Protein AF-A0AAV5RM76-F1 (afdb_monomer)

Secondary structure (DSSP, 8-state):
-HHHHHHHHHHHHHHHT-GGGGT-HHHHHHHHHHHHHHHHH-TT-HHHHHHHHHHHHHTT-HHHHHHHHHHHHTSTTTTT-HHHHHHHHHHHHHHS-SPSSPPHHHHHHHHHHHHHHTT-TTTHHHHHHHHHH-S-HHHHHHHHHHH---TTHHHHHHHHHHHHHH--HHHHHHHHHHHHHTT-THHHHHHHHHHT--S--HHHHHHHHHHHHHHHHHHHHHHHHHHHHHHHHHHH-S--S--SSPPPHHHHHHHHHHHHHS-GGGHHHHHHHHHHHHTTTTT-HHHHHHHHHHHHHTT-TTHHHHHHHHTTSHHHHHTHHHHHHHS-HHHHHHHHHHHHHHHHS--STT-HHHHHHHHHHHHHHH-HHHHHHHHTT--HHHHHHHHHHT---

pLDDT: mean 77.52, std 18.96, range [34.28, 96.19]

Structure (mmCIF, N/CA/C/O backbone):
data_AF-A0AAV5RM76-F1
#
_entry.id   AF-A0AAV5RM76-F1
#
loop_
_atom_site.group_PDB
_atom_site.id
_atom_site.type_symbol
_atom_site.label_atom_id
_atom_site.label_alt_id
_atom_site.label_comp_id
_atom_site.label_asym_id
_atom_site.label_entity_id
_atom_site.label_seq_id
_atom_site.pdbx_PDB_ins_code
_atom_site.Cartn_x
_atom_site.Cartn_y
_atom_site.Cartn_z
_atom_site.occupancy
_atom_site.B_iso_or_equiv
_atom_site.auth_seq_id
_atom_site.auth_comp_id
_atom_site.auth_asym_id
_atom_site.auth_atom_id
_atom_site.pdbx_PDB_model_num
ATOM 1 N N . MET A 1 1 ? -16.725 -2.716 24.334 1.00 68.56 1 MET A N 1
ATOM 2 C CA . MET A 1 1 ? -15.889 -3.146 23.187 1.00 68.56 1 MET A CA 1
ATOM 3 C C . MET A 1 1 ? -16.442 -4.362 22.443 1.00 68.56 1 MET A C 1
ATOM 5 O O . MET A 1 1 ? -17.215 -4.126 21.530 1.00 68.56 1 MET A O 1
ATOM 9 N N . GLU A 1 2 ? -16.149 -5.633 22.775 1.00 71.50 2 GLU A N 1
ATOM 10 C CA . GLU A 1 2 ? -16.631 -6.769 21.941 1.00 71.50 2 GLU A CA 1
ATOM 11 C C . GLU A 1 2 ? -18.170 -6.871 21.876 1.00 71.50 2 GLU A C 1
ATOM 13 O O . GLU A 1 2 ? -18.736 -7.019 20.792 1.00 71.50 2 GLU A O 1
ATOM 18 N N . THR A 1 3 ? -18.858 -6.775 23.017 1.00 77.69 3 THR A N 1
ATOM 19 C CA . THR A 1 3 ? -20.331 -6.841 23.083 1.00 77.69 3 THR A CA 1
ATOM 20 C C . THR A 1 3 ? -20.990 -5.679 22.341 1.00 77.69 3 THR A C 1
ATOM 22 O O . THR A 1 3 ? -21.918 -5.878 21.565 1.00 77.69 3 THR A O 1
ATOM 25 N N . GLU A 1 4 ? -20.457 -4.477 22.535 1.00 77.94 4 GLU A N 1
ATOM 26 C CA . GLU A 1 4 ? -20.904 -3.241 21.889 1.00 77.94 4 GLU A CA 1
ATOM 27 C C . GLU A 1 4 ? -20.715 -3.292 20.366 1.00 77.94 4 GLU A C 1
ATOM 29 O O . GLU A 1 4 ? -21.645 -3.002 19.618 1.00 77.94 4 GLU A O 1
ATOM 34 N N . TYR A 1 5 ? -19.558 -3.772 19.894 1.00 78.06 5 TYR A N 1
ATOM 35 C CA . TYR A 1 5 ? -19.314 -4.029 18.474 1.00 78.06 5 TYR A CA 1
ATOM 36 C C . TYR A 1 5 ? -20.378 -4.972 17.896 1.00 78.06 5 TYR A C 1
ATOM 38 O O . TYR A 1 5 ? -20.997 -4.663 16.880 1.00 78.06 5 TYR A O 1
ATOM 46 N N . LYS A 1 6 ? -20.650 -6.105 18.559 1.00 80.81 6 LYS A N 1
ATOM 47 C CA . LYS A 1 6 ? -21.661 -7.068 18.089 1.00 80.81 6 LYS A CA 1
ATOM 48 C C . LYS A 1 6 ? -23.061 -6.452 18.018 1.00 80.81 6 LYS A C 1
ATOM 50 O O . LYS A 1 6 ? -23.778 -6.717 17.057 1.00 80.81 6 LYS A O 1
ATOM 55 N N . GLN A 1 7 ? -23.439 -5.629 18.996 1.00 82.12 7 GLN A N 1
ATOM 56 C CA . GLN A 1 7 ? -24.738 -4.947 19.024 1.00 82.12 7 GLN A CA 1
ATOM 57 C C . GLN A 1 7 ? -24.889 -3.941 17.876 1.00 82.12 7 GLN A C 1
ATOM 59 O O . GLN A 1 7 ? -25.914 -3.941 17.188 1.00 82.12 7 GLN A O 1
ATOM 64 N N . LEU A 1 8 ? -23.864 -3.123 17.627 1.00 80.25 8 LEU A N 1
ATOM 65 C CA . LEU A 1 8 ? -23.880 -2.143 16.541 1.00 80.25 8 LEU A CA 1
ATOM 66 C C . LEU A 1 8 ? -23.928 -2.821 15.166 1.00 80.25 8 LEU A C 1
ATOM 68 O O . LEU A 1 8 ? -24.746 -2.454 14.324 1.00 80.25 8 LEU A O 1
ATOM 72 N N . VAL A 1 9 ? -23.121 -3.865 14.953 1.00 81.50 9 VAL A N 1
ATOM 73 C CA . VAL A 1 9 ? -23.107 -4.617 13.688 1.00 81.50 9 VAL A CA 1
ATOM 74 C C . VAL A 1 9 ? -24.427 -5.350 13.447 1.00 81.50 9 VAL A C 1
ATOM 76 O O . VAL A 1 9 ? -24.909 -5.378 12.313 1.00 81.50 9 VAL A O 1
ATOM 79 N N . ALA A 1 10 ? -25.045 -5.911 14.490 1.00 81.75 10 ALA A N 1
ATOM 80 C CA . ALA A 1 10 ? -26.364 -6.532 14.380 1.00 81.75 10 ALA A CA 1
ATOM 81 C C . ALA A 1 10 ? -27.450 -5.509 14.001 1.00 81.75 10 ALA A C 1
ATOM 83 O O . ALA A 1 10 ? -28.296 -5.800 13.155 1.00 81.75 10 ALA A O 1
ATOM 84 N N . SER A 1 11 ? -27.384 -4.306 14.580 1.00 79.44 11 SER A N 1
ATOM 85 C CA . SER A 1 11 ? -28.303 -3.200 14.280 1.00 79.44 11 SER A CA 1
ATOM 86 C C . SER A 1 11 ? -28.142 -2.687 12.849 1.00 79.44 11 SER A C 1
ATOM 88 O O . SER A 1 11 ? -29.130 -2.425 12.171 1.00 79.44 11 SER A O 1
ATOM 90 N N . LEU A 1 12 ? -26.906 -2.595 12.353 1.00 80.44 12 LEU A N 1
ATOM 91 C CA . LEU A 1 12 ? -26.651 -2.234 10.960 1.00 80.44 12 LEU A CA 1
ATOM 92 C C . LEU A 1 12 ? -27.157 -3.322 10.004 1.00 80.44 12 LEU A C 1
ATOM 94 O O . LEU A 1 12 ? -27.867 -3.030 9.049 1.00 80.44 12 LEU A O 1
ATOM 98 N N . SER A 1 13 ? -26.862 -4.589 10.303 1.00 80.19 13 SER A N 1
ATOM 99 C CA . SER A 1 13 ? -27.257 -5.722 9.457 1.00 80.19 13 SER A CA 1
ATOM 100 C C . SER A 1 13 ? -28.779 -5.880 9.351 1.00 80.19 13 SER A C 1
ATOM 102 O O . SER A 1 13 ? -29.283 -6.331 8.324 1.00 80.19 13 SER A O 1
ATOM 104 N N . SER A 1 14 ? -29.531 -5.547 10.407 1.00 79.00 14 SER A N 1
ATOM 105 C CA . SER A 1 14 ? -31.000 -5.586 10.382 1.00 79.00 14 SER A CA 1
ATOM 106 C C . SER A 1 14 ? -31.600 -4.450 9.550 1.00 79.00 14 SER A C 1
ATOM 108 O O . SER A 1 14 ? -32.639 -4.638 8.912 1.00 79.00 14 SER A O 1
ATOM 110 N N . LEU A 1 15 ? -30.929 -3.297 9.514 1.00 73.94 15 LEU A N 1
ATOM 111 C CA . LEU A 1 15 ? -31.288 -2.188 8.641 1.00 73.94 15 LEU A CA 1
ATOM 112 C C . LEU A 1 15 ? -30.956 -2.506 7.183 1.00 73.94 15 LEU A C 1
ATOM 114 O O . LEU A 1 15 ? -31.854 -2.409 6.361 1.00 73.94 15 LEU A O 1
ATOM 118 N N . GLU A 1 16 ? -29.750 -2.979 6.862 1.00 71.25 16 GLU A N 1
ATOM 119 C CA . GLU A 1 16 ? -29.338 -3.307 5.481 1.00 71.25 16 GLU A CA 1
ATOM 120 C C . GLU A 1 16 ? -30.234 -4.359 4.806 1.00 71.25 16 GLU A C 1
ATOM 122 O O . GLU A 1 16 ? -30.492 -4.279 3.609 1.00 71.25 16 GLU A O 1
ATOM 127 N N . LYS A 1 17 ? -30.747 -5.335 5.567 1.00 69.81 17 LYS A N 1
ATOM 128 C CA . LYS A 1 17 ? -31.664 -6.366 5.045 1.00 69.81 17 LYS A CA 1
ATOM 129 C C . LYS A 1 17 ? -33.063 -5.843 4.710 1.00 69.81 17 LYS A C 1
ATOM 131 O O . LYS A 1 17 ? -33.830 -6.553 4.066 1.00 69.81 17 LYS A O 1
ATOM 136 N N . ASN A 1 18 ? -33.425 -4.644 5.164 1.00 64.38 18 ASN A N 1
ATOM 137 C CA . ASN A 1 18 ? -34.712 -4.042 4.838 1.00 64.38 18 ASN A CA 1
ATOM 138 C C . ASN A 1 18 ? -34.665 -3.466 3.415 1.00 64.38 18 ASN A C 1
ATOM 140 O O . ASN A 1 18 ? -34.010 -2.458 3.165 1.00 64.38 18 ASN A O 1
ATOM 144 N N . THR A 1 19 ? -35.422 -4.069 2.500 1.00 56.72 19 THR A N 1
ATOM 145 C CA . THR A 1 19 ? -35.508 -3.696 1.075 1.00 56.72 19 THR A CA 1
ATOM 146 C C . THR A 1 19 ? -35.964 -2.253 0.822 1.00 56.72 19 THR A C 1
ATOM 148 O O . THR A 1 19 ? -35.695 -1.708 -0.244 1.00 56.72 19 THR A O 1
ATOM 151 N N . ASP A 1 20 ? -36.579 -1.595 1.810 1.00 61.12 20 ASP A N 1
ATOM 152 C CA . ASP A 1 20 ? -37.038 -0.199 1.718 1.00 61.12 20 ASP A CA 1
ATOM 153 C C . ASP A 1 20 ? -35.956 0.846 2.041 1.00 61.12 20 ASP A C 1
ATOM 155 O O . ASP A 1 20 ? -36.271 2.027 2.211 1.00 61.12 20 ASP A O 1
ATOM 159 N N . LEU A 1 21 ? -34.688 0.452 2.210 1.00 61.03 21 LEU A N 1
ATOM 160 C CA . LEU A 1 21 ? -33.625 1.410 2.538 1.00 61.03 21 LEU A CA 1
ATOM 161 C C . LEU A 1 21 ? -33.522 2.535 1.494 1.00 61.03 21 LEU A C 1
ATOM 163 O O . LEU A 1 21 ? -33.262 3.684 1.840 1.00 61.03 21 LEU A O 1
ATOM 167 N N . TYR A 1 22 ? -33.778 2.183 0.233 1.00 60.75 22 TYR A N 1
ATOM 168 C CA . TYR A 1 22 ? -33.697 3.057 -0.936 1.00 60.75 22 TYR A CA 1
ATOM 169 C C . TYR A 1 22 ? -34.905 3.996 -1.081 1.00 60.75 22 TYR A C 1
ATOM 171 O O . TYR A 1 22 ? -34.793 5.041 -1.713 1.00 60.75 22 TYR A O 1
ATOM 179 N N . SER A 1 23 ? -36.058 3.648 -0.496 1.00 61.44 23 SER A N 1
ATOM 180 C CA . SER A 1 23 ? -37.308 4.416 -0.612 1.00 61.44 23 SER A CA 1
ATOM 181 C C . SER A 1 23 ? -37.625 5.259 0.627 1.00 61.44 23 SER A C 1
ATOM 183 O O . SER A 1 23 ? -38.454 6.166 0.560 1.00 61.44 23 SER A O 1
ATOM 185 N N . ASN A 1 24 ? -36.965 4.998 1.761 1.00 74.19 24 ASN A N 1
ATOM 186 C CA . ASN A 1 24 ? -37.233 5.670 3.030 1.00 74.19 24 ASN A CA 1
ATOM 187 C C . ASN A 1 24 ? -36.039 6.519 3.500 1.00 74.19 24 ASN A C 1
ATOM 189 O O . ASN A 1 24 ? -35.084 6.013 4.096 1.00 74.19 24 ASN A O 1
ATOM 193 N N . SER A 1 25 ? -36.143 7.839 3.314 1.00 71.19 25 SER A N 1
ATOM 194 C CA . SER A 1 25 ? -35.115 8.819 3.699 1.00 71.19 25 SER A CA 1
ATOM 195 C C . SER A 1 25 ? -34.732 8.763 5.185 1.00 71.19 25 SER A C 1
ATOM 197 O O . SER A 1 25 ? -33.567 8.959 5.528 1.00 71.19 25 SER A O 1
ATOM 199 N N . ILE A 1 26 ? -35.666 8.419 6.078 1.00 76.38 26 ILE A N 1
ATOM 200 C CA . ILE A 1 26 ? -35.408 8.305 7.522 1.00 76.38 26 ILE A CA 1
ATOM 201 C C . ILE A 1 26 ? -34.549 7.071 7.828 1.00 76.38 26 ILE A C 1
ATOM 203 O O . ILE A 1 26 ? -33.645 7.139 8.664 1.00 76.38 26 ILE A O 1
ATOM 207 N N . LYS A 1 27 ? -34.805 5.933 7.163 1.00 74.94 27 LYS A N 1
ATOM 208 C CA . LYS A 1 27 ? -33.983 4.717 7.324 1.00 74.94 27 LYS A CA 1
ATOM 209 C C . LYS A 1 27 ? -32.558 4.951 6.813 1.00 74.94 27 LYS A C 1
ATOM 211 O O . LYS A 1 27 ? -31.608 4.506 7.454 1.00 74.94 27 LYS A O 1
ATOM 216 N N . LEU A 1 28 ? -32.411 5.694 5.717 1.00 78.00 28 LEU A N 1
ATOM 217 C CA . LEU A 1 28 ? -31.120 6.047 5.127 1.00 78.00 28 LEU A CA 1
ATOM 218 C C . LEU A 1 28 ? -30.284 6.944 6.053 1.00 78.00 28 LEU A C 1
ATOM 220 O O . LEU A 1 28 ? -29.114 6.647 6.291 1.00 78.00 28 LEU A O 1
ATOM 224 N N . VAL A 1 29 ? -30.887 7.980 6.650 1.00 82.69 29 VAL A N 1
ATOM 225 C CA . VAL A 1 29 ? -30.213 8.823 7.659 1.00 82.69 29 VAL A CA 1
ATOM 226 C C . VAL A 1 29 ? -29.760 7.983 8.853 1.00 82.69 29 VAL A C 1
ATOM 228 O O . VAL A 1 29 ? -28.591 8.035 9.225 1.00 82.69 29 VAL A O 1
ATOM 231 N N . LYS A 1 30 ? -30.634 7.117 9.385 1.00 82.88 30 LYS A N 1
ATOM 232 C CA . LYS A 1 30 ? -30.274 6.200 10.480 1.00 82.88 30 LYS A CA 1
ATOM 233 C C . LYS A 1 30 ? -29.124 5.259 10.110 1.00 82.88 30 LYS A C 1
ATOM 235 O O . LYS A 1 30 ? -28.277 4.981 10.952 1.00 82.88 30 LYS A O 1
ATOM 240 N N . CYS A 1 31 ? -29.082 4.774 8.869 1.00 82.75 31 CYS A N 1
ATOM 241 C CA . CYS A 1 31 ? -27.993 3.934 8.374 1.00 82.75 31 CYS A CA 1
ATOM 242 C C . CYS A 1 31 ? -26.662 4.705 8.350 1.00 82.75 31 CYS A C 1
ATOM 244 O O . CYS A 1 31 ? -25.676 4.246 8.928 1.00 82.75 31 CYS A O 1
ATOM 246 N N . ARG A 1 32 ? -26.651 5.917 7.773 1.00 86.50 32 ARG A N 1
ATOM 247 C CA . ARG A 1 32 ? -25.480 6.813 7.767 1.00 86.50 32 ARG A CA 1
ATOM 248 C C . ARG A 1 32 ? -25.003 7.139 9.186 1.00 86.50 32 ARG A C 1
ATOM 250 O O . ARG A 1 32 ? -23.802 7.111 9.447 1.00 86.50 32 ARG A O 1
ATOM 257 N N . ASP A 1 33 ? -25.922 7.399 10.112 1.00 86.19 33 ASP A N 1
ATOM 258 C CA . ASP A 1 33 ? -25.591 7.697 11.510 1.00 86.19 33 ASP A CA 1
ATOM 259 C C . ASP A 1 33 ? -25.012 6.484 12.249 1.00 86.19 33 ASP A C 1
ATOM 261 O O . ASP A 1 33 ? -24.064 6.631 13.023 1.00 86.19 33 ASP A O 1
ATOM 265 N N . LEU A 1 34 ? -25.508 5.273 11.973 1.00 85.81 34 LEU A N 1
ATOM 266 C CA . LEU A 1 34 ? -24.929 4.039 12.508 1.00 85.81 34 LEU A CA 1
ATOM 267 C C . LEU A 1 34 ? -23.529 3.779 11.961 1.00 85.81 34 LEU A C 1
ATOM 269 O O . LEU A 1 34 ? -22.636 3.459 12.743 1.00 85.81 34 LEU A O 1
ATOM 273 N N . TYR A 1 35 ? -23.309 3.966 10.656 1.00 87.69 35 TYR A N 1
ATOM 274 C CA . TYR A 1 35 ? -21.972 3.890 10.067 1.00 87.69 35 TYR A CA 1
ATOM 275 C C . TYR A 1 35 ? -21.013 4.875 10.736 1.00 87.69 35 TYR A C 1
ATOM 277 O O . TYR A 1 35 ? -19.946 4.476 11.203 1.00 87.69 35 TYR A O 1
ATOM 285 N N . ARG A 1 36 ? -21.418 6.142 10.872 1.00 87.75 36 ARG A N 1
ATOM 286 C CA . ARG A 1 36 ? -20.631 7.168 11.572 1.00 87.75 36 ARG A CA 1
ATOM 287 C C . ARG A 1 36 ? -20.346 6.786 13.020 1.00 87.75 36 ARG A C 1
ATOM 289 O O . ARG A 1 36 ? -19.220 6.955 13.473 1.00 87.75 36 ARG A O 1
ATOM 296 N N . SER A 1 37 ? -21.336 6.266 13.744 1.00 86.25 37 SER A N 1
ATOM 297 C CA . SER A 1 37 ? -21.165 5.838 15.133 1.00 86.25 37 SER A CA 1
ATOM 298 C C . SER A 1 37 ? -20.182 4.672 15.246 1.00 86.25 37 SER A C 1
ATOM 300 O O . SER A 1 37 ? -19.261 4.743 16.056 1.00 86.25 37 SER A O 1
ATOM 302 N N . ILE A 1 38 ? -20.319 3.645 14.402 1.00 84.12 38 ILE A N 1
ATOM 303 C CA . ILE A 1 38 ? -19.416 2.488 14.369 1.00 84.12 38 ILE A CA 1
ATOM 304 C C . ILE A 1 38 ? -17.991 2.931 14.056 1.00 84.12 38 ILE A C 1
ATOM 306 O O . ILE A 1 38 ? -17.073 2.553 14.774 1.00 84.12 38 ILE A O 1
ATOM 310 N N . LEU A 1 39 ? -17.800 3.739 13.015 1.00 86.00 39 LEU A N 1
ATOM 311 C CA . LEU A 1 39 ? -16.475 4.149 12.552 1.00 86.00 39 LEU A CA 1
ATOM 312 C C . LEU A 1 39 ? -15.824 5.185 13.473 1.00 86.00 39 LEU A C 1
ATOM 314 O O . LEU A 1 39 ? -14.602 5.237 13.559 1.00 86.00 39 LEU A O 1
ATOM 318 N N . LYS A 1 40 ? -16.614 5.962 14.222 1.00 83.56 40 LYS A N 1
ATOM 319 C CA . LYS A 1 40 ? -16.103 6.821 15.297 1.00 83.56 40 LYS A CA 1
ATOM 320 C C . LYS A 1 40 ? -15.568 5.996 16.469 1.00 83.56 40 LYS A C 1
ATOM 322 O O . LYS A 1 40 ? -14.542 6.357 17.038 1.00 83.56 40 LYS A O 1
ATOM 327 N N . THR A 1 41 ? -16.250 4.907 16.830 1.00 76.31 41 THR A N 1
ATOM 328 C CA . THR A 1 41 ? -15.829 4.024 17.931 1.00 76.31 41 THR A CA 1
ATOM 329 C C . THR A 1 41 ? -14.726 3.049 17.505 1.00 76.31 41 THR A C 1
ATOM 331 O O . THR A 1 41 ? -13.836 2.742 18.295 1.00 76.31 41 THR A O 1
ATOM 334 N N . PHE A 1 42 ? -14.751 2.587 16.253 1.00 77.75 42 PHE A N 1
ATOM 335 C CA . PHE A 1 42 ? -13.821 1.606 15.690 1.00 77.75 42 PHE A CA 1
ATOM 336 C C . PHE A 1 42 ? -13.285 2.054 14.309 1.00 77.75 42 PHE A C 1
ATOM 338 O O . PHE A 1 42 ? -13.660 1.479 13.282 1.00 77.75 42 PHE A O 1
ATOM 345 N N . PRO A 1 43 ? -12.385 3.056 14.251 1.00 80.25 43 PRO A N 1
ATOM 346 C CA . PRO A 1 43 ? -11.880 3.603 12.986 1.00 80.25 43 PRO A CA 1
ATOM 347 C C . PRO A 1 43 ? -11.135 2.606 12.088 1.00 80.25 43 PRO A C 1
ATOM 349 O O . PRO A 1 43 ? -11.116 2.781 10.875 1.00 80.25 43 PRO A O 1
ATOM 352 N N . TRP A 1 44 ? -10.545 1.550 12.657 1.00 78.38 44 TRP A N 1
ATOM 353 C CA . TRP A 1 44 ? -9.749 0.515 11.969 1.00 78.38 44 TRP A CA 1
ATOM 354 C C . TRP A 1 44 ? -10.578 -0.526 11.194 1.00 78.38 44 TRP A C 1
ATOM 356 O O . TRP A 1 44 ? -10.029 -1.481 10.646 1.00 78.38 44 TRP A O 1
ATOM 366 N N . LEU A 1 45 ? -11.904 -0.386 11.150 1.00 83.94 45 LEU A N 1
ATOM 367 C CA . LEU A 1 45 ? -12.790 -1.293 10.421 1.00 83.94 45 LEU A CA 1
ATOM 368 C C . LEU A 1 45 ? -12.788 -1.012 8.912 1.00 83.94 45 LEU A C 1
ATOM 370 O O . LEU A 1 45 ? -13.761 -0.500 8.360 1.00 83.94 45 LEU A O 1
ATOM 374 N N . GLU A 1 46 ? -11.712 -1.405 8.234 1.00 87.31 46 GLU A N 1
ATOM 375 C CA . GLU A 1 46 ? -11.503 -1.224 6.785 1.00 87.31 46 GLU A CA 1
ATOM 376 C C . GLU A 1 46 ? -12.724 -1.633 5.947 1.00 87.31 46 GLU A C 1
ATOM 378 O O . GLU A 1 46 ? -13.216 -0.870 5.118 1.00 87.31 46 GLU A O 1
ATOM 383 N N . GLY A 1 47 ? -13.278 -2.819 6.217 1.00 87.31 47 GLY A N 1
ATOM 384 C CA . GLY A 1 47 ? -14.423 -3.344 5.473 1.00 87.31 47 GLY A CA 1
ATOM 385 C C . GLY A 1 47 ? -15.721 -2.552 5.665 1.00 87.31 47 GLY A C 1
ATOM 386 O O . GLY A 1 47 ? -16.574 -2.578 4.782 1.00 87.31 47 GLY A O 1
ATOM 387 N N . PHE A 1 48 ? -15.888 -1.836 6.784 1.00 88.56 48 PHE A N 1
ATOM 388 C CA . PHE A 1 48 ? -17.072 -0.998 7.010 1.00 88.56 48 PHE A CA 1
ATOM 389 C C . PHE A 1 48 ? -16.983 0.319 6.246 1.00 88.56 48 PHE A C 1
ATOM 391 O O . PHE A 1 48 ? -17.997 0.757 5.712 1.00 88.56 48 PHE A O 1
ATOM 398 N N . TRP A 1 49 ? -15.790 0.910 6.129 1.00 92.31 49 TRP A N 1
ATOM 399 C CA . TRP A 1 49 ? -15.571 2.071 5.262 1.00 92.31 49 TRP A CA 1
ATOM 400 C C . TRP A 1 49 ? -15.896 1.748 3.806 1.00 92.31 49 TRP A C 1
ATOM 402 O O . TRP A 1 49 ? -16.667 2.463 3.170 1.00 92.31 49 TRP A O 1
ATOM 412 N N . VAL A 1 50 ? -15.366 0.626 3.310 1.00 91.44 50 VAL A N 1
ATOM 413 C CA . VAL A 1 50 ? -15.628 0.140 1.949 1.00 91.44 50 VAL A CA 1
ATOM 414 C C . VAL A 1 50 ? -17.119 -0.135 1.741 1.00 91.44 50 VAL A C 1
ATOM 416 O O . VAL A 1 50 ? -17.701 0.322 0.759 1.00 91.44 50 VAL A O 1
ATOM 419 N N . ARG A 1 51 ? -17.773 -0.835 2.678 1.00 90.12 51 ARG A N 1
ATOM 420 C CA . ARG A 1 51 ? -19.212 -1.125 2.586 1.00 90.12 51 ARG A CA 1
ATOM 421 C C . ARG A 1 51 ? -20.060 0.143 2.596 1.00 90.12 51 ARG A C 1
ATOM 423 O O . ARG A 1 51 ? -21.000 0.237 1.810 1.00 90.12 51 ARG A O 1
ATOM 430 N N . TRP A 1 52 ? -19.725 1.113 3.445 1.00 90.44 52 TRP A N 1
ATOM 431 C CA . TRP A 1 52 ? -20.433 2.387 3.493 1.00 90.44 52 TRP A CA 1
ATOM 432 C C . TRP A 1 52 ? -20.312 3.122 2.158 1.00 90.44 52 TRP A C 1
ATOM 434 O O . TRP A 1 52 ? -21.332 3.476 1.574 1.00 90.44 52 TRP A O 1
ATOM 444 N N . ALA A 1 53 ? -19.099 3.265 1.623 1.00 92.19 53 ALA A N 1
ATOM 445 C CA . ALA A 1 53 ? -18.884 3.943 0.349 1.00 92.19 53 ALA A CA 1
ATOM 446 C C . ALA A 1 53 ? -19.615 3.255 -0.819 1.00 92.19 53 ALA A C 1
ATOM 448 O O . ALA A 1 53 ? -20.270 3.926 -1.614 1.00 92.19 53 ALA A O 1
ATOM 449 N N . HIS A 1 54 ? -19.586 1.918 -0.888 1.00 89.19 54 HIS A N 1
ATOM 450 C CA . HIS A 1 54 ? -20.349 1.162 -1.891 1.00 89.19 54 HIS A CA 1
ATOM 451 C C . HIS A 1 54 ? -21.865 1.308 -1.715 1.00 89.19 54 HIS A C 1
ATOM 453 O O . HIS A 1 54 ? -22.590 1.362 -2.705 1.00 89.19 54 HIS A O 1
ATOM 459 N N . THR A 1 55 ? -22.352 1.413 -0.476 1.00 86.12 55 THR A N 1
ATOM 460 C CA . THR A 1 55 ? -23.775 1.664 -0.194 1.00 86.12 55 THR A CA 1
ATOM 461 C C . THR A 1 55 ? -24.194 3.051 -0.683 1.00 86.12 55 THR A C 1
ATOM 463 O O . THR A 1 55 ? -25.234 3.175 -1.322 1.00 86.12 55 THR A O 1
ATOM 466 N N . GLU A 1 56 ? -23.374 4.080 -0.451 1.00 87.12 56 GLU A N 1
ATOM 467 C CA . GLU A 1 56 ? -23.610 5.435 -0.976 1.00 87.12 56 GLU A CA 1
ATOM 468 C C . GL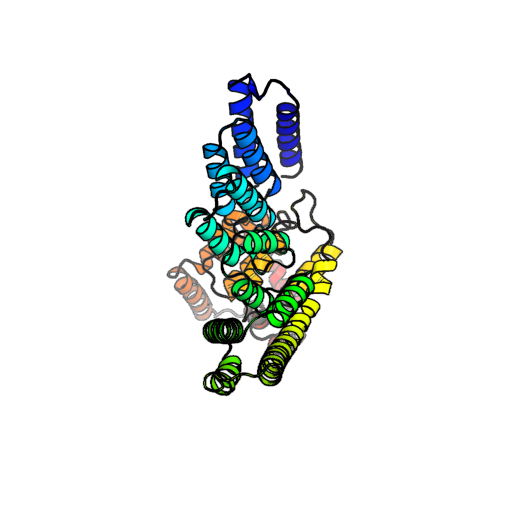U A 1 56 ? -23.596 5.463 -2.508 1.00 87.12 56 GLU A C 1
ATOM 470 O O . GLU A 1 56 ? -24.456 6.078 -3.138 1.00 87.12 56 GLU A O 1
ATOM 475 N N . PHE A 1 57 ? -22.673 4.727 -3.130 1.00 86.88 57 PHE A N 1
ATOM 476 C CA . PHE A 1 57 ? -22.642 4.616 -4.584 1.00 86.88 57 PHE A CA 1
ATOM 477 C C . PHE A 1 57 ? -23.872 3.889 -5.143 1.00 86.88 57 PHE A C 1
ATOM 479 O O . PHE A 1 57 ? -24.436 4.323 -6.145 1.00 86.88 57 PHE A O 1
ATOM 486 N N . ALA A 1 58 ? -24.346 2.832 -4.477 1.00 85.00 58 ALA A N 1
ATOM 487 C CA . ALA A 1 58 ? -25.584 2.142 -4.844 1.00 85.00 58 ALA A CA 1
ATOM 488 C C . ALA A 1 58 ? -26.831 3.041 -4.722 1.00 85.00 58 ALA A C 1
ATOM 490 O O . ALA A 1 58 ? -27.851 2.768 -5.351 1.00 85.00 58 ALA A O 1
ATOM 491 N N . LEU A 1 59 ? -26.746 4.123 -3.942 1.00 82.06 59 LEU A N 1
ATOM 492 C CA . LEU A 1 59 ? -27.761 5.174 -3.835 1.00 82.06 59 LEU A CA 1
ATOM 493 C C . LEU A 1 59 ? -27.619 6.261 -4.920 1.00 82.06 59 LEU A C 1
ATOM 495 O O . LEU A 1 59 ? -28.292 7.287 -4.842 1.00 82.06 59 LEU A O 1
ATOM 499 N N . ASN A 1 60 ? -26.772 6.042 -5.934 1.00 80.44 60 ASN A N 1
ATOM 500 C CA . ASN A 1 60 ? -26.399 6.997 -6.984 1.00 80.44 60 ASN A CA 1
ATOM 501 C C . ASN A 1 60 ? -25.742 8.292 -6.464 1.00 80.44 60 ASN A C 1
ATOM 503 O O . ASN A 1 60 ? -25.700 9.291 -7.182 1.00 80.44 60 ASN A O 1
ATOM 507 N N . ASP A 1 61 ? -25.186 8.284 -5.248 1.00 83.19 61 ASP A N 1
ATOM 508 C CA . ASP A 1 61 ? -24.451 9.419 -4.683 1.00 83.19 61 ASP A CA 1
ATOM 509 C C . ASP A 1 61 ? -22.936 9.182 -4.772 1.00 83.19 61 ASP A C 1
ATOM 511 O O . ASP A 1 61 ? -22.248 8.847 -3.802 1.00 83.19 61 ASP A O 1
ATOM 515 N N . SER A 1 62 ? -22.392 9.360 -5.980 1.00 88.19 62 SER A N 1
ATOM 516 C CA . SER A 1 62 ? -20.950 9.234 -6.228 1.00 88.19 62 SER A CA 1
ATOM 517 C C . SER A 1 62 ? -20.132 10.232 -5.402 1.00 88.19 62 SER A C 1
ATOM 519 O O . SER A 1 62 ? -19.024 9.912 -4.976 1.00 88.19 62 SER A O 1
ATOM 521 N N . SER A 1 63 ? -20.663 11.431 -5.137 1.00 88.62 63 SER A N 1
ATOM 522 C CA . SER A 1 63 ? -20.001 12.439 -4.301 1.00 88.62 63 SER A CA 1
ATOM 523 C C . SER A 1 63 ? -19.857 11.994 -2.848 1.00 88.62 63 SER A C 1
ATOM 525 O O . SER A 1 63 ? -18.775 12.138 -2.274 1.00 88.62 63 SER A O 1
ATOM 527 N N . ALA A 1 64 ? -20.909 11.421 -2.258 1.00 88.31 64 ALA A N 1
ATOM 528 C CA . ALA A 1 64 ? -20.849 10.891 -0.902 1.00 88.31 64 ALA A CA 1
ATOM 529 C C . ALA A 1 64 ? -19.895 9.698 -0.814 1.00 88.31 64 ALA A C 1
ATOM 531 O O . ALA A 1 64 ? -19.098 9.636 0.121 1.00 88.31 64 ALA A O 1
ATOM 532 N N . ALA A 1 65 ? -19.896 8.801 -1.804 1.00 91.31 65 ALA A N 1
ATOM 533 C CA . ALA A 1 65 ? -18.945 7.692 -1.854 1.00 91.31 65 ALA A CA 1
ATOM 534 C C . ALA A 1 65 ? -17.482 8.184 -1.882 1.00 91.31 65 ALA A C 1
ATOM 536 O O . ALA A 1 65 ? -16.663 7.721 -1.086 1.00 91.31 65 ALA A O 1
ATOM 537 N N . ILE A 1 66 ? -17.165 9.187 -2.717 1.00 91.50 66 ILE A N 1
ATOM 538 C CA . ILE A 1 66 ? -15.838 9.835 -2.748 1.00 91.50 66 ILE A CA 1
ATOM 539 C C . ILE A 1 66 ? -15.494 10.437 -1.380 1.00 91.50 66 ILE A C 1
ATOM 541 O O . ILE A 1 66 ? -14.371 10.284 -0.898 1.00 91.50 66 ILE A O 1
ATOM 545 N N . PHE A 1 67 ? -16.444 11.117 -0.733 1.00 92.12 67 PHE A N 1
ATOM 546 C CA . PHE A 1 67 ? -16.230 11.703 0.590 1.00 92.12 67 PHE A CA 1
ATOM 547 C C . PHE A 1 67 ? -15.915 10.638 1.649 1.00 92.12 67 PHE A C 1
ATOM 549 O O . PHE A 1 67 ? -14.993 10.821 2.449 1.00 92.12 67 PHE A O 1
ATOM 556 N N . VAL A 1 68 ? -16.638 9.514 1.643 1.00 92.56 68 VAL A N 1
ATOM 557 C CA . VAL A 1 68 ? -16.414 8.403 2.578 1.00 92.56 68 VAL A CA 1
ATOM 558 C C . VAL A 1 68 ? -15.038 7.776 2.358 1.00 92.56 68 VAL A C 1
ATOM 560 O O . VAL A 1 68 ? -14.296 7.607 3.325 1.00 92.56 68 VAL A O 1
ATOM 563 N N . PHE A 1 69 ? -14.646 7.501 1.110 1.00 94.19 69 PHE A N 1
ATOM 564 C CA . PHE A 1 69 ? -13.310 6.975 0.815 1.00 94.19 69 PHE A CA 1
ATOM 565 C C . PHE A 1 69 ? -12.194 7.951 1.203 1.00 94.19 69 PHE A C 1
ATOM 567 O O . PHE A 1 69 ? -11.229 7.542 1.847 1.00 94.19 69 PHE A O 1
ATOM 574 N N . ASN A 1 70 ? -12.340 9.245 0.893 1.00 92.56 70 ASN A N 1
ATOM 575 C CA . ASN A 1 70 ? -11.373 10.264 1.312 1.00 92.56 70 ASN A CA 1
ATOM 576 C C . ASN A 1 70 ? -11.273 10.357 2.845 1.00 92.56 70 ASN A C 1
ATOM 578 O O . ASN A 1 70 ? -10.185 10.506 3.395 1.00 92.56 70 ASN A O 1
ATOM 582 N N . SER A 1 71 ? -12.392 10.218 3.555 1.00 90.94 71 SER A N 1
ATOM 583 C CA . SER A 1 71 ? -12.396 10.172 5.022 1.00 90.94 71 SER A CA 1
ATOM 584 C C . SER A 1 71 ? -11.663 8.935 5.555 1.00 90.94 71 SER A C 1
ATOM 586 O O . SER A 1 71 ? -10.919 9.030 6.532 1.00 90.94 71 SER A O 1
ATOM 588 N N . ALA A 1 72 ? -11.817 7.787 4.887 1.00 90.88 72 ALA A N 1
ATOM 589 C CA . ALA A 1 72 ? -11.136 6.551 5.253 1.00 90.88 72 ALA A CA 1
ATOM 590 C C . ALA A 1 72 ? -9.611 6.672 5.094 1.00 90.88 72 ALA A C 1
ATOM 592 O O . ALA A 1 72 ? -8.881 6.400 6.043 1.00 90.88 72 ALA A O 1
ATOM 593 N N . ILE A 1 73 ? -9.113 7.144 3.944 1.00 90.62 73 ILE A N 1
ATOM 594 C CA . ILE A 1 73 ? -7.660 7.274 3.701 1.00 90.62 73 ILE A CA 1
ATOM 595 C C . ILE A 1 73 ? -6.993 8.344 4.578 1.00 90.62 73 ILE A C 1
ATOM 597 O O . ILE A 1 73 ? -5.810 8.228 4.885 1.00 90.62 73 ILE A O 1
ATOM 601 N N . ASN A 1 74 ? -7.748 9.363 5.004 1.00 88.12 74 ASN A N 1
ATOM 602 C CA . ASN A 1 74 ? -7.269 10.406 5.916 1.00 88.12 74 ASN A CA 1
ATOM 603 C C . ASN A 1 74 ? -7.301 9.968 7.388 1.00 88.12 74 ASN A C 1
ATOM 605 O O . ASN A 1 74 ? -6.817 10.688 8.261 1.00 88.12 74 ASN A O 1
ATOM 609 N N . THR A 1 75 ? -7.861 8.794 7.688 1.00 84.56 75 THR A N 1
ATOM 610 C CA . THR A 1 75 ? -7.822 8.229 9.035 1.00 84.56 75 THR A CA 1
ATOM 611 C C . THR A 1 75 ? -6.416 7.668 9.307 1.00 84.56 75 THR A C 1
ATOM 613 O O . THR A 1 75 ? -5.983 6.764 8.589 1.00 84.56 75 THR A O 1
ATOM 616 N N . PRO A 1 76 ? -5.703 8.101 10.370 1.00 78.19 76 PRO A N 1
ATOM 617 C CA . PRO A 1 76 ? -4.307 7.705 10.620 1.00 78.19 76 PRO A CA 1
ATOM 618 C C . PRO A 1 76 ? -4.060 6.195 10.763 1.00 78.19 76 PRO A C 1
ATOM 620 O O . PRO A 1 76 ? -2.945 5.718 10.553 1.00 78.19 76 PRO A O 1
ATOM 623 N N . SER A 1 77 ? -5.087 5.433 11.148 1.00 75.19 77 SER A N 1
ATOM 624 C CA . SER A 1 77 ? -5.023 3.969 11.248 1.00 75.19 77 SER A CA 1
ATOM 625 C C . SER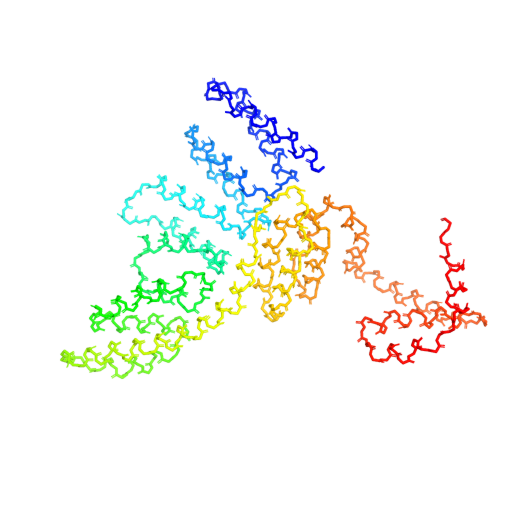 A 1 77 ? -5.165 3.264 9.897 1.00 75.19 77 SER A C 1
ATOM 627 O O . SER A 1 77 ? -4.752 2.116 9.781 1.00 75.19 77 SER A O 1
ATOM 629 N N . LEU A 1 78 ? -5.753 3.927 8.895 1.00 8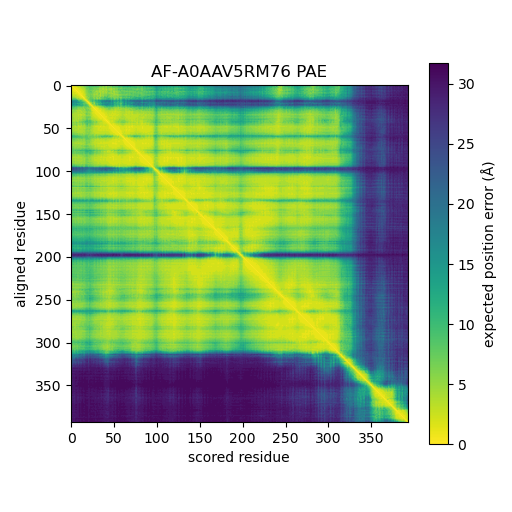2.50 78 LEU A N 1
ATOM 630 C CA . LEU A 1 78 ? -6.121 3.339 7.605 1.00 82.50 78 LEU A CA 1
ATOM 631 C C . LEU A 1 78 ? -5.372 3.933 6.411 1.00 82.50 78 LEU A C 1
ATOM 633 O O . LEU A 1 78 ? -5.521 3.426 5.303 1.00 82.50 78 LEU A O 1
ATOM 637 N N . GLU A 1 79 ? -4.527 4.945 6.616 1.00 84.19 79 GLU A N 1
ATOM 638 C CA . GLU A 1 79 ? -3.711 5.541 5.550 1.00 84.19 79 GLU A CA 1
ATOM 639 C C . GLU A 1 79 ? -2.948 4.491 4.719 1.00 84.19 79 GLU A C 1
ATOM 641 O O . GLU A 1 79 ? -2.824 4.644 3.511 1.00 84.19 79 GLU A O 1
ATOM 646 N N . ASN A 1 80 ? -2.504 3.385 5.327 1.00 87.50 80 ASN A N 1
ATOM 647 C CA . ASN A 1 80 ? -1.742 2.319 4.666 1.00 87.50 80 ASN A CA 1
ATOM 648 C C . ASN A 1 80 ? -2.579 1.045 4.450 1.00 87.50 80 ASN A C 1
ATOM 650 O O . ASN A 1 80 ? -2.027 -0.044 4.288 1.00 87.50 80 ASN A O 1
ATOM 654 N N . SER A 1 81 ? -3.909 1.165 4.479 1.00 90.56 81 SER A N 1
ATOM 655 C CA . SER A 1 81 ? -4.829 0.050 4.267 1.00 90.56 81 SER A CA 1
ATOM 656 C C . SER A 1 81 ? -4.888 -0.342 2.794 1.00 90.56 81 SER A C 1
ATOM 658 O O . SER A 1 81 ? -5.471 0.370 1.974 1.00 90.56 81 SER A O 1
ATOM 660 N N . LEU A 1 82 ? -4.336 -1.510 2.452 1.00 92.69 82 LEU A N 1
ATOM 661 C CA . LEU A 1 82 ? -4.401 -2.035 1.086 1.00 92.69 82 LEU A CA 1
ATOM 662 C C . LEU A 1 82 ? -5.853 -2.165 0.597 1.00 92.69 82 LEU A C 1
ATOM 664 O O . LEU A 1 82 ? -6.153 -1.797 -0.535 1.00 92.69 82 LEU A O 1
ATOM 668 N N . VAL A 1 83 ? -6.749 -2.654 1.459 1.00 92.94 83 VAL A N 1
ATOM 669 C CA . VAL A 1 83 ? -8.152 -2.925 1.112 1.00 92.94 83 VAL A CA 1
ATOM 670 C C . VAL A 1 83 ? -8.884 -1.638 0.736 1.00 92.94 83 VAL A C 1
ATOM 672 O O . VAL A 1 83 ? -9.544 -1.591 -0.298 1.00 92.94 83 VAL A O 1
ATOM 675 N N . VAL A 1 84 ? -8.743 -0.582 1.545 1.00 93.94 84 VAL A N 1
ATOM 676 C CA . VAL A 1 84 ? -9.417 0.700 1.288 1.00 93.94 84 VAL A CA 1
ATOM 677 C C . VAL A 1 84 ? -8.903 1.336 -0.002 1.00 93.94 84 VAL A C 1
ATOM 679 O O . VAL A 1 84 ? -9.708 1.773 -0.819 1.00 93.94 84 VAL A O 1
ATOM 682 N N . TRP A 1 85 ? -7.583 1.357 -0.214 1.00 95.88 85 TRP A N 1
ATOM 683 C CA . TRP A 1 85 ? -6.986 1.946 -1.416 1.00 95.88 85 TRP A CA 1
ATOM 684 C C . TRP A 1 85 ? -7.386 1.217 -2.695 1.00 95.88 85 TRP A C 1
ATOM 686 O O . TRP A 1 85 ? -7.781 1.865 -3.659 1.00 95.88 85 TRP A O 1
ATOM 696 N N . VAL A 1 86 ? -7.312 -0.116 -2.709 1.00 96.00 86 VAL A N 1
ATOM 697 C CA . VAL A 1 86 ? -7.682 -0.915 -3.885 1.00 96.00 86 VAL A CA 1
ATOM 698 C C . VAL A 1 86 ? -9.149 -0.691 -4.247 1.00 96.00 86 VAL A C 1
ATOM 700 O O . VAL A 1 86 ? -9.456 -0.397 -5.400 1.00 96.00 86 VAL A O 1
ATOM 703 N N . GLU A 1 87 ? -10.053 -0.757 -3.269 1.00 95.81 87 GLU A N 1
ATOM 704 C CA . GLU A 1 87 ? -11.483 -0.547 -3.510 1.00 95.81 87 GLU A CA 1
ATOM 705 C C . GLU A 1 87 ? -11.800 0.892 -3.926 1.00 95.81 87 GLU A C 1
ATOM 707 O O . GLU A 1 87 ? -12.629 1.107 -4.813 1.00 95.81 87 GLU A O 1
ATOM 712 N N . TYR A 1 88 ? -11.098 1.876 -3.360 1.00 95.12 88 TYR A N 1
ATOM 713 C CA . TYR A 1 88 ? -11.259 3.268 -3.760 1.00 95.12 88 TYR A CA 1
ATOM 714 C C . TYR A 1 88 ? -10.809 3.503 -5.206 1.00 95.12 88 TYR A C 1
ATOM 716 O O . TYR A 1 88 ? -11.536 4.118 -5.984 1.00 95.12 88 TYR A O 1
ATOM 724 N N . LEU A 1 89 ? -9.646 2.980 -5.601 1.00 94.31 89 LEU A N 1
ATOM 725 C CA . LEU A 1 89 ? -9.128 3.134 -6.962 1.00 94.31 89 LEU A CA 1
ATOM 726 C C . LEU A 1 89 ? -10.013 2.418 -7.990 1.00 94.31 89 LEU A C 1
ATOM 728 O O . LEU A 1 89 ? -10.320 3.007 -9.025 1.00 94.31 89 LEU A O 1
ATOM 732 N N . LYS A 1 90 ? -10.506 1.207 -7.688 1.00 93.19 90 LYS A N 1
ATOM 733 C CA . LYS A 1 90 ? -11.511 0.520 -8.524 1.00 93.19 90 LYS A CA 1
ATOM 734 C C . LYS A 1 90 ? -12.754 1.377 -8.727 1.00 93.19 90 LYS A C 1
ATOM 736 O O . LYS A 1 90 ? -13.255 1.498 -9.844 1.00 93.19 90 LYS A O 1
ATOM 741 N N . PHE A 1 91 ? -13.251 1.970 -7.643 1.00 92.44 91 PHE A N 1
ATOM 742 C CA . PHE A 1 91 ? -14.399 2.861 -7.685 1.00 92.44 91 PHE A CA 1
ATOM 743 C C . PHE A 1 91 ? -14.119 4.104 -8.548 1.00 92.44 91 PHE A C 1
ATOM 745 O O . PHE A 1 91 ? -14.919 4.408 -9.431 1.00 92.44 91 PHE A O 1
ATOM 752 N N . LEU A 1 92 ? -12.968 4.766 -8.372 1.00 90.50 92 LEU A N 1
ATOM 753 C CA . LEU A 1 92 ? -12.567 5.935 -9.168 1.00 90.50 92 LEU A CA 1
ATOM 754 C C . LEU A 1 92 ? -12.468 5.618 -10.668 1.00 90.50 92 LEU A C 1
ATOM 756 O O . LEU A 1 92 ? -13.008 6.353 -11.494 1.00 90.50 92 LEU A O 1
ATOM 760 N N . VAL A 1 93 ? -11.840 4.494 -11.022 1.00 88.75 93 VAL A N 1
ATOM 761 C CA . VAL A 1 93 ? -11.748 4.029 -12.416 1.00 88.75 93 VAL A CA 1
ATOM 762 C C . VAL A 1 93 ? -13.137 3.738 -12.989 1.00 88.75 93 VAL A C 1
ATOM 764 O O . VAL A 1 93 ? -13.405 4.031 -14.154 1.00 88.75 93 VAL A O 1
ATOM 767 N N . ARG A 1 94 ? -14.055 3.202 -12.177 1.00 87.69 94 ARG A N 1
ATOM 768 C CA . ARG A 1 94 ? -15.420 2.898 -12.614 1.00 87.69 94 ARG A CA 1
ATOM 769 C C . ARG A 1 94 ? -16.265 4.147 -12.875 1.00 87.69 94 ARG A C 1
ATOM 771 O O . ARG A 1 94 ? -17.072 4.117 -13.802 1.00 87.69 94 ARG A O 1
ATOM 778 N N . ILE A 1 95 ? -16.107 5.216 -12.090 1.00 85.06 95 ILE A N 1
ATOM 779 C CA . ILE A 1 95 ? -16.910 6.441 -12.251 1.00 85.06 95 ILE A CA 1
ATOM 780 C C . ILE A 1 95 ? -16.429 7.345 -13.392 1.00 85.06 95 ILE A C 1
ATOM 782 O O . ILE A 1 95 ? -17.259 7.999 -14.017 1.00 85.06 95 ILE A O 1
ATOM 786 N N . GLU A 1 96 ? -15.127 7.402 -13.686 1.00 75.81 96 GLU A N 1
ATOM 787 C CA . GLU A 1 96 ? -14.600 8.342 -14.694 1.00 75.81 96 GLU A CA 1
ATOM 788 C C . GLU A 1 96 ? -14.750 7.853 -16.146 1.00 75.81 96 GLU A C 1
ATOM 790 O O . GLU A 1 96 ? -14.436 8.599 -17.068 1.00 75.81 96 GLU A O 1
ATOM 795 N N . CYS A 1 97 ? -15.331 6.665 -16.359 1.00 62.62 97 CYS A N 1
ATOM 796 C CA . CYS A 1 97 ? -15.436 5.979 -17.651 1.00 62.62 9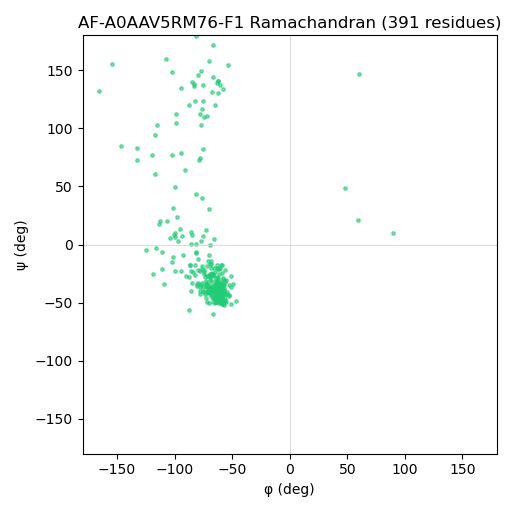7 CYS A CA 1
ATOM 797 C C . CYS A 1 97 ? -14.065 5.670 -18.288 1.00 62.62 97 CYS A C 1
ATOM 799 O O . CYS A 1 97 ? -13.089 6.399 -18.169 1.00 62.62 97 CYS A O 1
ATOM 801 N N . THR A 1 98 ? -13.984 4.553 -19.009 1.00 55.38 98 THR A N 1
ATOM 802 C CA . THR A 1 98 ? -12.779 4.013 -19.673 1.00 55.38 98 THR A CA 1
ATOM 803 C C . THR A 1 98 ? -12.299 4.840 -20.880 1.00 55.38 98 THR A C 1
ATOM 805 O O . THR A 1 98 ? -11.770 4.292 -21.848 1.00 55.38 98 THR A O 1
ATOM 808 N N . CYS A 1 99 ? -12.520 6.153 -20.879 1.00 55.09 99 CYS A N 1
ATOM 809 C CA . CYS A 1 99 ? -12.072 7.052 -21.930 1.00 55.09 99 CYS A CA 1
ATOM 810 C C . CYS A 1 99 ? -10.569 7.282 -21.752 1.00 55.09 99 CYS A C 1
ATOM 812 O O . CYS A 1 99 ? -10.134 7.821 -20.738 1.00 55.09 99 CYS A O 1
ATOM 814 N N . ARG A 1 100 ? -9.759 6.857 -22.726 1.00 59.31 100 ARG A N 1
ATOM 815 C CA . ARG A 1 100 ? -8.351 7.263 -22.787 1.00 59.31 100 ARG A CA 1
ATOM 816 C C . ARG A 1 100 ? -8.260 8.640 -23.457 1.00 59.31 100 ARG A C 1
ATOM 818 O O . ARG A 1 100 ? -8.938 8.834 -24.467 1.00 59.31 100 ARG A O 1
ATOM 825 N N . PRO A 1 101 ? -7.425 9.565 -22.954 1.00 64.31 101 PRO A N 1
ATOM 826 C CA . PRO A 1 101 ? -6.472 9.405 -21.849 1.00 64.31 101 PRO A CA 1
ATOM 827 C C . PRO A 1 101 ? -7.135 9.489 -20.464 1.00 64.31 101 PRO A C 1
ATOM 829 O O . PRO A 1 101 ? -8.083 10.243 -20.264 1.00 64.31 101 PRO A O 1
ATOM 832 N N . VAL A 1 102 ? -6.612 8.712 -19.510 1.00 68.81 102 VAL A N 1
ATOM 833 C CA . VAL A 1 102 ? -7.058 8.747 -18.108 1.00 68.81 102 VAL A CA 1
ATOM 834 C C . VAL A 1 102 ? -6.764 10.126 -17.516 1.00 68.81 102 VAL A C 1
ATOM 836 O O . VAL A 1 102 ? -5.699 10.693 -17.755 1.00 68.81 102 VAL A O 1
ATOM 839 N N . THR A 1 103 ? -7.692 10.673 -16.731 1.00 77.88 103 THR A N 1
ATOM 840 C CA . THR A 1 103 ? -7.535 11.993 -16.112 1.00 77.88 103 THR A CA 1
ATOM 841 C C . THR A 1 103 ? -6.309 12.032 -15.190 1.00 77.88 103 THR A C 1
ATOM 843 O O . THR A 1 103 ? -6.137 11.151 -14.344 1.00 77.88 103 THR A O 1
ATOM 846 N N . GLU A 1 104 ? -5.516 13.112 -15.243 1.00 84.56 104 GLU A N 1
ATOM 847 C CA . GLU A 1 104 ? -4.413 13.373 -14.292 1.00 84.56 104 GLU A CA 1
ATOM 848 C C . GLU A 1 104 ? -4.847 13.269 -12.822 1.00 84.56 104 GLU A C 1
ATOM 850 O O . GLU A 1 104 ? -4.063 12.901 -11.945 1.00 84.56 104 GLU A O 1
ATOM 855 N N . ARG A 1 105 ? -6.132 13.525 -12.551 1.00 85.19 105 ARG A N 1
ATOM 856 C CA . ARG A 1 105 ? -6.738 13.320 -11.237 1.00 85.19 105 ARG A CA 1
ATOM 857 C C . ARG A 1 105 ? -6.580 11.873 -10.756 1.00 85.19 105 ARG A C 1
ATOM 859 O O . ARG A 1 105 ? -6.062 11.670 -9.661 1.00 85.19 105 ARG A O 1
ATOM 866 N N . ILE A 1 106 ? -6.962 10.876 -11.557 1.00 87.56 106 ILE A N 1
ATOM 867 C CA . ILE A 1 106 ? -6.829 9.454 -11.194 1.00 87.56 106 ILE A CA 1
ATOM 868 C C . ILE A 1 106 ? -5.359 9.086 -11.031 1.00 87.56 106 ILE A C 1
ATOM 870 O O . ILE A 1 106 ? -4.993 8.476 -10.028 1.00 87.56 106 ILE A O 1
ATOM 874 N N . LEU A 1 107 ? -4.503 9.501 -11.968 1.00 89.00 107 LEU A N 1
ATOM 875 C CA . LEU A 1 107 ? -3.070 9.217 -11.883 1.00 89.00 107 LEU A CA 1
ATOM 876 C C . LEU A 1 107 ? -2.451 9.790 -10.603 1.00 89.00 107 LEU A C 1
ATOM 878 O O . LEU A 1 107 ? -1.594 9.148 -9.998 1.00 89.00 107 LEU A O 1
ATOM 882 N N . SER A 1 108 ? -2.918 10.949 -10.126 1.00 91.62 108 SER A N 1
ATOM 883 C CA . SER A 1 108 ? -2.463 11.495 -8.845 1.00 91.62 108 SER A CA 1
ATOM 884 C C . SER A 1 108 ? -2.860 10.618 -7.648 1.00 91.62 108 SER A C 1
ATOM 886 O O . SER A 1 108 ? -2.026 10.407 -6.768 1.00 91.62 108 SER A O 1
ATOM 888 N N . TYR A 1 109 ? -4.058 10.017 -7.648 1.00 92.44 109 TYR A N 1
ATOM 889 C CA . TYR A 1 109 ? -4.455 9.032 -6.635 1.00 92.44 109 TYR A CA 1
ATOM 890 C C . TYR A 1 109 ? -3.639 7.739 -6.713 1.00 92.44 109 TYR A C 1
ATOM 892 O O . TYR A 1 109 ? -3.263 7.211 -5.668 1.00 92.44 109 TYR A O 1
ATOM 900 N N . PHE A 1 110 ? -3.311 7.245 -7.911 1.00 94.00 110 PHE A N 1
ATOM 901 C CA . PHE A 1 110 ? -2.439 6.074 -8.061 1.00 94.00 110 PHE A CA 1
ATOM 902 C C . PHE A 1 110 ? -1.024 6.344 -7.544 1.00 94.00 110 PHE A C 1
ATOM 904 O O . PHE A 1 110 ? -0.508 5.529 -6.783 1.00 94.00 110 PHE A O 1
ATOM 911 N N . ARG A 1 111 ? -0.429 7.499 -7.872 1.00 93.12 111 ARG A N 1
ATOM 912 C CA . ARG A 1 111 ? 0.885 7.927 -7.348 1.00 93.12 111 ARG A CA 1
ATOM 913 C C . ARG A 1 111 ? 0.880 8.113 -5.833 1.00 93.12 111 ARG A C 1
ATOM 915 O O . ARG A 1 111 ? 1.880 7.880 -5.163 1.00 93.12 111 ARG A O 1
ATOM 922 N N . GLU A 1 112 ? -0.237 8.555 -5.271 1.00 93.81 112 GLU A N 1
ATOM 923 C CA . GLU A 1 112 ? -0.360 8.700 -3.825 1.00 93.81 112 GLU A CA 1
ATOM 924 C C . GLU A 1 112 ? -0.537 7.342 -3.127 1.00 93.81 112 GLU A C 1
ATOM 926 O O . GLU A 1 112 ? 0.079 7.089 -2.089 1.00 93.81 112 GLU A O 1
ATOM 931 N N . ALA A 1 113 ? -1.318 6.438 -3.722 1.00 94.62 113 ALA A N 1
ATOM 932 C CA . ALA A 1 113 ? -1.435 5.058 -3.267 1.00 94.62 113 ALA A CA 1
ATOM 933 C C . ALA A 1 113 ? -0.080 4.334 -3.318 1.00 94.62 113 ALA A C 1
ATOM 935 O O . ALA A 1 113 ? 0.249 3.616 -2.378 1.00 94.62 113 ALA A O 1
ATOM 936 N N . GLU A 1 114 ? 0.741 4.585 -4.342 1.00 94.25 114 GLU A N 1
ATOM 937 C CA . GLU A 1 114 ? 2.095 4.034 -4.497 1.00 94.25 114 GLU A CA 1
ATOM 938 C C . GLU A 1 114 ? 2.936 4.255 -3.234 1.00 94.25 114 GLU A C 1
ATOM 940 O O . GLU A 1 114 ? 3.444 3.310 -2.629 1.00 94.25 114 GLU A O 1
ATOM 945 N N . LYS A 1 115 ? 2.983 5.503 -2.755 1.00 91.88 115 LYS A N 1
ATOM 946 C CA . LYS A 1 115 ? 3.752 5.887 -1.563 1.00 91.88 115 LYS A CA 1
ATOM 947 C C . LYS A 1 115 ? 3.254 5.199 -0.297 1.00 91.88 115 LYS A C 1
ATOM 949 O O . LYS A 1 115 ? 4.046 4.925 0.605 1.00 91.88 115 LYS A O 1
ATOM 954 N N . ARG A 1 116 ? 1.947 4.940 -0.190 1.00 91.12 116 ARG A N 1
ATOM 955 C CA . ARG A 1 116 ? 1.334 4.360 1.014 1.00 91.12 116 ARG A CA 1
ATOM 956 C C . ARG A 1 116 ? 1.377 2.832 0.993 1.00 91.12 116 ARG A C 1
ATOM 958 O O . ARG A 1 116 ? 1.968 2.230 1.892 1.00 91.12 116 ARG A O 1
ATOM 965 N N . ILE A 1 117 ? 0.828 2.217 -0.052 1.00 93.25 117 ILE A N 1
ATOM 966 C CA . ILE A 1 117 ? 0.581 0.771 -0.159 1.00 93.25 117 ILE A CA 1
ATOM 967 C C . ILE A 1 117 ? 1.450 0.036 -1.190 1.00 93.25 117 ILE A C 1
ATOM 969 O O . ILE A 1 117 ? 1.383 -1.189 -1.226 1.00 93.25 117 ILE A O 1
ATOM 973 N N . GLY A 1 118 ? 2.266 0.723 -1.998 1.00 91.44 118 GLY A N 1
ATOM 974 C CA . GLY A 1 118 ? 3.031 0.100 -3.092 1.00 91.44 118 GLY A CA 1
ATOM 975 C C . GLY A 1 118 ? 3.953 -1.043 -2.647 1.00 91.44 118 GLY A C 1
ATOM 976 O O . GLY A 1 118 ? 4.023 -2.077 -3.311 1.00 91.44 118 GLY A O 1
ATOM 977 N N . ASP A 1 119 ? 4.570 -0.907 -1.470 1.00 89.44 119 ASP A N 1
ATOM 978 C CA . ASP A 1 119 ? 5.469 -1.916 -0.884 1.00 89.44 119 ASP A CA 1
ATOM 979 C C . ASP A 1 119 ? 4.746 -3.010 -0.082 1.00 89.44 119 ASP A C 1
ATOM 981 O O . ASP A 1 119 ? 5.380 -3.886 0.511 1.00 89.44 119 ASP A O 1
ATOM 985 N N . HIS A 1 120 ? 3.414 -2.967 0.003 1.00 93.19 120 HIS A N 1
ATOM 986 C CA . HIS A 1 120 ? 2.668 -3.978 0.740 1.00 93.19 120 HIS A CA 1
ATOM 987 C C . HIS A 1 120 ? 2.785 -5.335 0.026 1.00 93.19 120 HIS A C 1
ATOM 989 O O . HIS A 1 120 ? 2.510 -5.445 -1.164 1.00 93.19 120 HIS A O 1
ATOM 995 N N . PHE A 1 121 ? 3.108 -6.405 0.761 1.00 93.38 121 PHE A N 1
ATOM 996 C CA . PHE A 1 121 ? 3.405 -7.729 0.188 1.00 93.38 121 PHE A CA 1
ATOM 997 C C . PHE A 1 121 ? 2.320 -8.273 -0.758 1.00 93.38 121 PHE A C 1
ATOM 999 O O . PHE A 1 121 ? 2.604 -8.918 -1.767 1.00 93.38 121 PHE A O 1
ATOM 1006 N N . LEU A 1 122 ? 1.057 -7.977 -0.449 1.00 93.69 122 LEU A N 1
ATOM 1007 C CA . LEU A 1 122 ? -0.112 -8.363 -1.243 1.00 93.69 122 LEU A CA 1
ATOM 1008 C C . LEU A 1 122 ? -0.608 -7.290 -2.236 1.00 93.69 122 LEU A C 1
ATOM 1010 O O . LEU A 1 122 ? -1.691 -7.460 -2.782 1.00 93.69 122 LEU A O 1
ATOM 1014 N N . ALA A 1 123 ? 0.146 -6.226 -2.531 1.00 95.06 123 ALA A N 1
ATOM 1015 C CA . ALA A 1 123 ? -0.296 -5.118 -3.398 1.00 95.06 123 ALA A CA 1
ATOM 1016 C C . ALA A 1 123 ? -0.386 -5.438 -4.906 1.00 95.06 123 ALA A C 1
ATOM 1018 O O . ALA A 1 123 ? -0.522 -4.531 -5.719 1.00 95.06 123 ALA A O 1
AT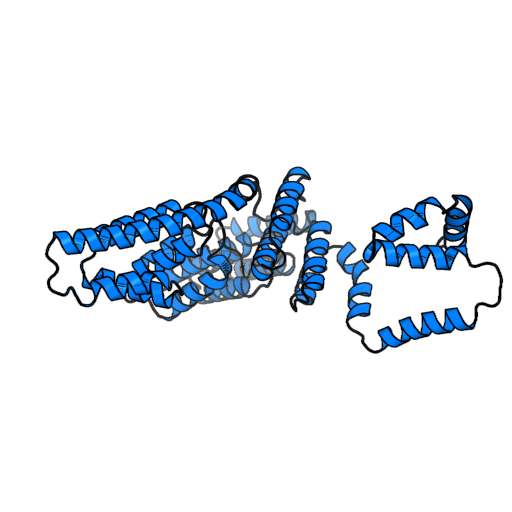OM 1019 N N . HIS A 1 124 ? -0.315 -6.709 -5.305 1.00 94.81 124 HIS A N 1
ATOM 1020 C CA . HIS A 1 124 ? -0.373 -7.124 -6.710 1.00 94.81 124 HIS A CA 1
ATOM 1021 C C . HIS A 1 124 ? -1.593 -6.574 -7.468 1.00 94.81 124 HIS A C 1
ATOM 1023 O O . HIS A 1 124 ? -1.436 -6.051 -8.561 1.00 94.81 124 HIS A O 1
ATOM 1029 N N . GLU A 1 125 ? -2.782 -6.599 -6.866 1.00 95.25 125 GLU A N 1
ATOM 1030 C CA . GLU A 1 125 ? -3.994 -6.074 -7.504 1.00 95.25 125 GLU A CA 1
ATOM 1031 C C . GLU A 1 125 ? -3.917 -4.562 -7.781 1.00 95.25 125 GLU A C 1
ATOM 1033 O O . GLU A 1 125 ? -4.365 -4.094 -8.824 1.00 95.25 125 GLU A O 1
ATOM 1038 N N . TYR A 1 126 ? -3.300 -3.794 -6.877 1.00 96.06 126 TYR A N 1
ATOM 1039 C CA . TYR A 1 126 ? -3.053 -2.367 -7.090 1.00 96.06 126 TYR A CA 1
ATOM 1040 C C . TYR A 1 126 ? -2.130 -2.132 -8.294 1.00 96.06 126 TYR A C 1
ATOM 1042 O O . TYR A 1 126 ? -2.437 -1.311 -9.160 1.00 96.06 126 TYR A O 1
ATOM 1050 N N . TRP A 1 127 ? -1.020 -2.871 -8.363 1.00 96.19 127 TRP A N 1
ATOM 1051 C CA . TRP A 1 127 ? -0.043 -2.731 -9.440 1.00 96.19 127 TRP A CA 1
ATOM 1052 C C . TRP A 1 127 ? -0.600 -3.160 -10.797 1.00 96.19 127 TRP A C 1
ATOM 1054 O O . TRP A 1 127 ? -0.342 -2.482 -11.789 1.00 96.19 127 TRP A O 1
ATOM 1064 N N . ASP A 1 128 ? -1.411 -4.218 -10.836 1.00 95.00 128 ASP A N 1
ATOM 1065 C CA . ASP A 1 128 ? -2.114 -4.650 -12.045 1.00 95.00 128 ASP A CA 1
ATOM 1066 C C . ASP A 1 128 ? -3.021 -3.532 -12.588 1.00 95.00 128 ASP A C 1
ATOM 1068 O O . ASP A 1 128 ? -2.906 -3.163 -13.757 1.00 95.00 128 ASP A O 1
ATOM 1072 N N . MET A 1 129 ? -3.832 -2.905 -11.726 1.00 93.06 129 MET A N 1
ATOM 1073 C CA . MET A 1 129 ? -4.657 -1.755 -12.122 1.00 93.06 129 MET A CA 1
ATOM 1074 C C . MET A 1 129 ? -3.812 -0.568 -12.601 1.00 93.06 129 MET A C 1
ATOM 1076 O O . MET A 1 129 ? -4.167 0.092 -13.578 1.00 93.06 129 MET A O 1
ATOM 1080 N N . TYR A 1 130 ? -2.683 -0.284 -11.943 1.00 93.69 130 TYR A N 1
ATOM 1081 C CA . TYR A 1 130 ? -1.829 0.839 -12.333 1.00 93.69 130 TYR A CA 1
ATOM 1082 C C . TYR A 1 130 ? -1.167 0.601 -13.704 1.00 93.69 130 TYR A C 1
ATOM 1084 O O . TYR A 1 130 ? -1.107 1.502 -14.543 1.00 93.69 130 TYR A O 1
ATOM 1092 N N . LEU A 1 131 ? -0.736 -0.632 -13.983 1.00 92.94 131 LEU A N 1
ATOM 1093 C CA . LEU A 1 131 ? -0.165 -1.035 -15.273 1.00 92.94 131 LEU A CA 1
ATOM 1094 C C . LEU A 1 131 ? -1.177 -0.993 -16.426 1.00 92.94 131 LEU A C 1
ATOM 1096 O O . LEU A 1 131 ? -0.782 -0.846 -17.587 1.00 92.94 131 LEU A O 1
ATOM 1100 N N . GLU A 1 132 ? -2.473 -1.135 -16.148 1.00 90.38 132 GLU A N 1
ATOM 1101 C CA . GLU A 1 132 ? -3.521 -1.018 -17.166 1.00 90.38 132 GLU A CA 1
ATOM 1102 C C . GLU A 1 132 ? -3.706 0.423 -17.652 1.00 90.38 132 GLU A C 1
ATOM 1104 O O . GLU A 1 132 ? -3.920 0.642 -18.853 1.00 90.38 132 GLU A O 1
ATOM 1109 N N . ILE A 1 133 ? -3.589 1.390 -16.738 1.00 86.88 133 ILE A N 1
ATOM 1110 C CA . ILE A 1 133 ? -3.836 2.812 -17.008 1.00 86.88 133 ILE A CA 1
ATOM 1111 C C . ILE A 1 133 ? -2.580 3.609 -17.374 1.00 86.88 133 ILE A C 1
ATOM 1113 O O . ILE A 1 133 ? -2.706 4.664 -17.985 1.00 86.88 133 ILE A O 1
ATOM 1117 N N . CYS A 1 134 ? -1.388 3.146 -16.990 1.00 86.62 134 CYS A N 1
ATOM 1118 C CA . CYS A 1 134 ? -0.137 3.864 -17.224 1.00 86.62 134 CYS A CA 1
ATOM 1119 C C . CYS A 1 134 ? 0.313 3.768 -18.692 1.00 86.62 134 CYS A C 1
ATOM 1121 O O . CYS A 1 134 ? 0.299 2.684 -19.286 1.00 86.62 134 CYS A O 1
ATOM 1123 N N . ASP A 1 135 ? 0.781 4.888 -19.250 1.00 83.12 135 ASP A N 1
ATOM 1124 C CA . ASP A 1 135 ? 1.344 4.942 -20.603 1.00 83.12 135 ASP A CA 1
ATOM 1125 C C . ASP A 1 135 ? 2.731 4.273 -20.668 1.00 83.12 135 ASP A C 1
ATOM 1127 O O . ASP A 1 135 ? 2.993 3.431 -21.529 1.00 83.12 135 ASP A O 1
ATOM 1131 N N . SER A 1 136 ? 3.615 4.572 -19.710 1.00 86.81 136 SER A N 1
ATOM 1132 C CA . SER A 1 136 ? 4.994 4.058 -19.656 1.00 86.81 136 SER A CA 1
ATOM 1133 C C . SER A 1 136 ? 5.105 2.748 -18.864 1.00 86.81 136 SER A C 1
ATOM 1135 O O . SER A 1 136 ? 5.780 2.674 -17.834 1.00 86.81 136 SER A O 1
ATOM 1137 N N . LYS A 1 137 ? 4.465 1.681 -19.358 1.00 90.44 137 LYS A N 1
ATOM 1138 C CA . LYS A 1 137 ? 4.402 0.378 -18.661 1.00 90.44 137 LYS A CA 1
ATOM 1139 C C . LYS A 1 137 ? 5.768 -0.204 -18.296 1.00 90.44 137 LYS A C 1
ATOM 1141 O O . LYS A 1 137 ? 5.932 -0.693 -17.185 1.00 90.44 137 LYS A O 1
ATOM 1146 N N . MET A 1 138 ? 6.754 -0.134 -19.193 1.00 91.12 138 MET A N 1
ATOM 1147 C CA . MET A 1 138 ? 8.090 -0.693 -18.937 1.00 91.12 138 MET A CA 1
ATOM 1148 C C . MET A 1 138 ? 8.807 0.006 -17.779 1.00 91.12 138 MET A C 1
ATOM 1150 O O . MET A 1 138 ? 9.412 -0.661 -16.942 1.00 91.12 138 MET A O 1
ATOM 1154 N N . LYS A 1 139 ? 8.692 1.336 -17.695 1.00 91.19 139 LYS A N 1
ATOM 1155 C CA . LYS A 1 139 ? 9.238 2.128 -16.588 1.00 91.19 139 LYS A CA 1
ATOM 1156 C C . LYS A 1 139 ? 8.600 1.731 -15.260 1.00 91.19 139 LYS A C 1
ATOM 1158 O O . LYS A 1 139 ? 9.300 1.531 -14.269 1.00 91.19 139 LYS A O 1
ATOM 1163 N N . LEU A 1 140 ? 7.276 1.566 -15.256 1.00 92.25 140 LEU A N 1
ATOM 1164 C CA . LEU A 1 140 ? 6.539 1.139 -14.070 1.00 92.25 140 LEU A CA 1
ATOM 1165 C C . LEU A 1 140 ? 6.914 -0.292 -13.655 1.00 92.25 140 LEU A C 1
ATOM 1167 O O . LEU A 1 140 ? 7.186 -0.540 -12.485 1.00 92.25 140 LEU A O 1
ATOM 1171 N N . LEU A 1 141 ? 7.018 -1.223 -14.607 1.00 93.62 141 LEU A N 1
ATOM 1172 C CA . LEU A 1 141 ? 7.481 -2.589 -14.351 1.00 93.62 141 LEU A CA 1
ATOM 1173 C C . LEU A 1 141 ? 8.898 -2.617 -13.770 1.00 93.62 141 LEU A C 1
ATOM 1175 O O . LEU A 1 141 ? 9.152 -3.358 -12.823 1.00 93.62 141 LEU A O 1
ATOM 1179 N N . LEU A 1 142 ? 9.811 -1.796 -14.296 1.00 91.50 142 LEU A N 1
ATOM 1180 C CA . LEU A 1 142 ? 11.168 -1.684 -13.765 1.00 91.50 142 LEU A CA 1
ATOM 1181 C C . LEU A 1 142 ? 11.164 -1.186 -12.316 1.00 91.50 142 LEU A C 1
ATOM 1183 O O . LEU A 1 142 ? 11.890 -1.727 -11.481 1.00 91.50 142 LEU A O 1
ATOM 1187 N N . HIS A 1 143 ? 10.332 -0.188 -12.006 1.00 91.12 143 HIS A N 1
ATOM 1188 C CA . HIS A 1 143 ? 10.149 0.286 -10.637 1.00 91.12 143 HIS A CA 1
ATOM 1189 C C . HIS A 1 143 ? 9.662 -0.844 -9.715 1.00 91.12 143 HIS A C 1
ATOM 1191 O O . HIS A 1 143 ? 10.288 -1.092 -8.683 1.00 91.12 143 HIS A O 1
ATOM 1197 N N . ILE A 1 144 ? 8.611 -1.574 -10.113 1.00 92.00 144 ILE A N 1
ATOM 1198 C CA . ILE A 1 144 ? 8.040 -2.682 -9.331 1.00 92.00 144 ILE A CA 1
ATOM 1199 C C . ILE A 1 144 ? 9.098 -3.757 -9.055 1.00 92.00 144 ILE A C 1
ATOM 1201 O O . ILE A 1 144 ? 9.303 -4.143 -7.905 1.00 92.00 144 ILE A O 1
ATOM 1205 N N . VAL A 1 145 ? 9.797 -4.218 -10.099 1.00 91.00 145 VAL A N 1
ATOM 1206 C CA . VAL A 1 145 ? 10.795 -5.300 -10.014 1.00 91.00 145 VAL A CA 1
ATOM 1207 C C . VAL A 1 145 ? 11.985 -4.921 -9.131 1.00 91.00 145 VAL A C 1
ATOM 1209 O O . VAL A 1 145 ? 12.567 -5.788 -8.482 1.00 91.00 145 VAL A O 1
ATOM 1212 N N . ASN A 1 146 ? 12.355 -3.641 -9.082 1.00 87.31 146 ASN A N 1
ATOM 1213 C CA . ASN A 1 146 ? 13.500 -3.194 -8.293 1.00 87.31 146 ASN A CA 1
ATOM 1214 C C . ASN A 1 146 ? 13.139 -2.913 -6.830 1.00 87.31 146 ASN A C 1
ATOM 1216 O O . ASN A 1 146 ? 13.912 -3.262 -5.928 1.00 87.31 146 ASN A O 1
ATOM 1220 N N . ASN A 1 147 ? 11.975 -2.309 -6.586 1.00 86.69 147 ASN A N 1
ATOM 1221 C CA . ASN A 1 147 ? 11.684 -1.665 -5.307 1.00 86.69 147 ASN A CA 1
ATOM 1222 C C . ASN A 1 147 ? 10.647 -2.414 -4.460 1.00 86.69 147 ASN A C 1
ATOM 1224 O O . ASN A 1 147 ? 10.790 -2.454 -3.240 1.00 86.69 147 ASN A O 1
ATOM 1228 N N . CYS A 1 148 ? 9.655 -3.069 -5.068 1.00 89.81 148 CYS A N 1
ATOM 1229 C CA . CYS A 1 148 ? 8.455 -3.499 -4.346 1.00 89.81 148 CYS A CA 1
ATOM 1230 C C . CYS A 1 148 ? 8.503 -4.975 -3.938 1.00 89.81 148 CYS A C 1
ATOM 1232 O O . CYS A 1 148 ? 8.423 -5.867 -4.780 1.00 89.81 148 CYS A O 1
ATOM 1234 N N . THR A 1 149 ? 8.585 -5.269 -2.638 1.00 90.50 149 THR A N 1
ATOM 1235 C CA . THR A 1 149 ? 8.615 -6.653 -2.131 1.00 90.50 149 THR A CA 1
ATOM 1236 C C . THR A 1 149 ? 7.234 -7.315 -2.187 1.00 90.50 149 THR A C 1
ATOM 1238 O O . THR A 1 149 ? 6.520 -7.361 -1.187 1.00 90.50 149 THR A O 1
ATOM 1241 N N . LEU A 1 150 ? 6.849 -7.829 -3.358 1.00 92.62 150 LEU A N 1
ATOM 1242 C CA . LEU A 1 150 ? 5.530 -8.420 -3.622 1.00 92.62 150 LEU A CA 1
ATOM 1243 C C . LEU A 1 150 ? 5.546 -9.955 -3.618 1.00 92.62 150 LEU A C 1
ATOM 1245 O O . LEU A 1 150 ? 6.493 -10.584 -4.093 1.00 92.62 150 LEU A O 1
ATOM 1249 N N . HIS A 1 151 ? 4.429 -10.567 -3.212 1.00 90.62 151 HIS A N 1
ATOM 1250 C CA . HIS A 1 151 ? 4.223 -12.019 -3.281 1.00 90.62 151 HIS A CA 1
ATOM 1251 C C . HIS A 1 151 ? 4.368 -12.570 -4.709 1.00 90.62 151 HIS A C 1
ATOM 1253 O O . HIS A 1 151 ? 4.982 -13.612 -4.918 1.00 90.62 151 HIS A O 1
ATOM 1259 N N . GLN A 1 152 ? 3.814 -11.860 -5.698 1.00 90.62 152 GLN A N 1
ATOM 1260 C CA . GLN A 1 152 ? 3.821 -12.253 -7.112 1.00 90.62 152 GLN A CA 1
ATOM 1261 C C . GLN A 1 152 ? 4.882 -11.491 -7.932 1.00 90.62 152 GLN A C 1
ATOM 1263 O O . GLN A 1 152 ? 4.677 -11.237 -9.116 1.00 90.62 152 GLN A O 1
ATOM 1268 N N . CYS A 1 153 ? 6.020 -11.113 -7.335 1.00 91.06 153 CYS A N 1
ATOM 1269 C CA . CYS A 1 153 ? 7.068 -10.342 -8.027 1.00 91.06 153 CYS A CA 1
ATOM 1270 C C . CYS A 1 153 ? 7.579 -11.006 -9.327 1.00 91.06 153 CYS A C 1
ATOM 1272 O O . CYS A 1 153 ? 7.932 -10.309 -10.277 1.00 91.06 153 CYS A O 1
ATOM 1274 N N . THR A 1 154 ? 7.560 -12.343 -9.409 1.00 94.00 154 THR A N 1
ATOM 1275 C CA . THR A 1 154 ? 7.957 -13.109 -10.606 1.00 94.00 154 THR A CA 1
ATOM 1276 C C . THR A 1 154 ? 7.125 -12.775 -11.838 1.00 94.00 154 THR A C 1
ATOM 1278 O O . 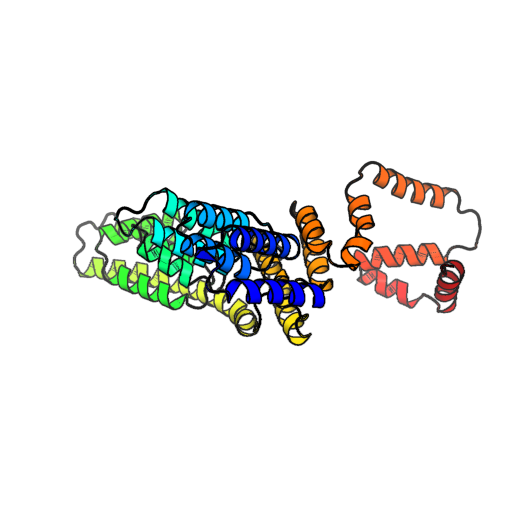THR A 1 154 ? 7.694 -12.636 -12.916 1.00 94.00 154 THR A O 1
ATOM 1281 N N . LYS A 1 155 ? 5.814 -12.548 -11.677 1.00 95.38 155 LYS A N 1
ATOM 1282 C CA . LYS A 1 155 ? 4.914 -12.165 -12.775 1.00 95.38 155 LYS A CA 1
ATOM 1283 C C . LYS A 1 155 ? 5.411 -10.898 -13.480 1.00 95.38 155 LYS A C 1
ATOM 1285 O O . LYS A 1 155 ? 5.517 -10.870 -14.702 1.00 95.38 155 LYS A O 1
ATOM 1290 N N . TYR A 1 156 ? 5.751 -9.866 -12.706 1.00 95.44 156 TYR A N 1
ATOM 1291 C CA . TYR A 1 156 ? 6.197 -8.575 -13.241 1.00 95.44 156 TYR A CA 1
ATOM 1292 C C . TYR A 1 156 ? 7.584 -8.657 -13.876 1.00 95.44 156 TYR A C 1
ATOM 1294 O O . TYR A 1 156 ? 7.819 -8.045 -14.916 1.00 95.44 156 TYR A O 1
ATOM 1302 N N . TYR A 1 157 ? 8.489 -9.449 -13.294 1.00 95.44 157 TYR A N 1
ATOM 1303 C CA . TYR A 1 157 ? 9.798 -9.709 -13.892 1.00 95.44 157 TYR A CA 1
ATOM 1304 C C . TYR A 1 157 ? 9.674 -10.412 -15.248 1.00 95.44 157 TYR A C 1
ATOM 1306 O O . TYR A 1 157 ? 10.302 -9.992 -16.219 1.00 95.44 157 TYR A O 1
ATOM 1314 N N . GLU A 1 158 ? 8.855 -11.462 -15.334 1.00 95.94 158 GLU A N 1
ATOM 1315 C CA . GLU A 1 158 ? 8.635 -12.195 -16.582 1.00 95.94 158 GLU A CA 1
ATOM 1316 C C . GLU A 1 158 ? 7.978 -11.314 -17.642 1.00 95.94 158 GLU A C 1
ATOM 1318 O O . GLU A 1 158 ? 8.402 -11.333 -18.798 1.00 95.94 158 GLU A O 1
ATOM 1323 N N . GLN A 1 159 ? 6.999 -10.495 -17.248 1.00 95.69 159 GLN A N 1
ATOM 1324 C CA . GLN A 1 159 ? 6.384 -9.517 -18.138 1.00 95.69 159 GLN A CA 1
ATOM 1325 C C . GLN A 1 159 ? 7.424 -8.531 -18.687 1.00 95.69 159 GLN A C 1
ATOM 1327 O O . GLN A 1 159 ? 7.547 -8.398 -19.902 1.00 95.69 159 GLN A O 1
ATOM 1332 N N . LEU A 1 160 ? 8.233 -7.916 -17.818 1.00 95.19 160 LEU A N 1
ATOM 1333 C CA . LEU A 1 160 ? 9.268 -6.969 -18.235 1.00 95.19 160 LEU A CA 1
ATOM 1334 C C . LEU A 1 160 ? 10.318 -7.619 -19.143 1.00 95.19 160 LEU A C 1
ATOM 1336 O O . LEU A 1 160 ? 10.705 -7.048 -20.159 1.00 95.19 160 LEU A O 1
ATOM 1340 N N . ARG A 1 161 ? 10.757 -8.836 -18.809 1.00 95.62 161 ARG A N 1
ATOM 1341 C CA . ARG A 1 161 ? 11.701 -9.604 -19.628 1.00 95.62 161 ARG A CA 1
ATOM 1342 C C . ARG A 1 161 ? 11.136 -9.881 -21.023 1.00 95.62 161 ARG A C 1
ATOM 1344 O O . ARG A 1 161 ? 11.855 -9.755 -22.013 1.00 95.62 161 ARG A O 1
ATOM 1351 N N . ASN A 1 162 ? 9.861 -10.256 -21.104 1.00 95.56 162 ASN A N 1
ATOM 1352 C CA . ASN A 1 162 ? 9.189 -10.505 -22.374 1.00 95.56 162 ASN A CA 1
ATOM 1353 C C . ASN A 1 162 ? 9.029 -9.219 -23.194 1.00 95.56 162 ASN A C 1
ATOM 1355 O O . ASN A 1 162 ? 9.191 -9.264 -24.413 1.00 95.56 162 ASN A O 1
ATOM 1359 N N . ASP A 1 163 ? 8.763 -8.084 -22.553 1.00 94.31 163 ASP A N 1
ATOM 1360 C CA . ASP A 1 163 ? 8.666 -6.793 -23.234 1.00 94.31 163 ASP A CA 1
ATOM 1361 C C . ASP A 1 163 ? 10.031 -6.365 -23.800 1.00 94.31 163 ASP A C 1
ATOM 1363 O O . ASP A 1 163 ? 10.127 -6.073 -24.991 1.00 94.31 163 ASP A O 1
ATOM 1367 N N . ILE A 1 164 ? 11.108 -6.474 -23.010 1.00 93.62 164 ILE A N 1
ATOM 1368 C CA . ILE A 1 164 ? 12.490 -6.192 -23.451 1.00 93.62 164 ILE A CA 1
ATOM 1369 C C . ILE A 1 164 ? 12.883 -7.049 -24.660 1.00 93.62 164 ILE A C 1
ATOM 1371 O O . ILE A 1 164 ? 13.505 -6.548 -25.596 1.00 93.62 164 ILE A O 1
ATOM 1375 N N . SER A 1 165 ? 12.483 -8.326 -24.689 1.00 92.69 165 SER A N 1
ATOM 1376 C CA . SER A 1 165 ? 12.785 -9.218 -25.820 1.00 92.69 165 SER A CA 1
ATOM 1377 C C . SER A 1 165 ? 12.178 -8.756 -27.154 1.00 92.69 165 SER A C 1
ATOM 1379 O O . SER A 1 165 ? 12.658 -9.145 -28.216 1.00 92.69 165 SER A O 1
ATOM 1381 N N . LYS A 1 166 ? 11.141 -7.909 -27.109 1.00 93.12 166 LYS A N 1
ATOM 1382 C CA . LYS A 1 166 ? 10.437 -7.369 -28.281 1.00 93.12 166 LYS A CA 1
ATOM 1383 C C . LYS A 1 166 ? 10.854 -5.938 -28.621 1.00 93.12 166 LYS A C 1
ATOM 1385 O O . LYS A 1 166 ? 10.482 -5.451 -29.686 1.00 93.12 166 LYS A O 1
ATOM 1390 N N . CYS A 1 167 ? 11.606 -5.264 -27.751 1.00 92.69 167 CYS A N 1
ATOM 1391 C CA . CYS A 1 167 ? 11.987 -3.869 -27.945 1.00 92.69 167 CYS A CA 1
ATOM 1392 C C . CYS A 1 167 ? 12.919 -3.683 -29.141 1.00 92.69 167 CYS A C 1
ATOM 1394 O O . CYS A 1 167 ? 13.787 -4.519 -29.408 1.00 92.69 167 CYS A O 1
ATOM 1396 N N . ASN A 1 168 ? 12.749 -2.565 -29.841 1.00 91.00 168 ASN A N 1
ATOM 1397 C CA . ASN A 1 168 ? 13.725 -2.074 -30.808 1.00 91.00 168 ASN A CA 1
ATOM 1398 C C . ASN A 1 168 ? 14.862 -1.308 -30.102 1.00 91.00 168 ASN A C 1
ATOM 1400 O O . ASN A 1 168 ? 14.867 -1.161 -28.880 1.00 91.00 168 ASN A O 1
ATOM 1404 N N . TYR A 1 169 ? 15.821 -0.818 -30.885 1.00 89.62 169 TYR A N 1
ATOM 1405 C CA . TYR A 1 169 ? 17.000 -0.131 -30.363 1.00 89.62 169 TYR A CA 1
ATOM 1406 C C . TYR A 1 169 ? 16.658 1.123 -29.544 1.00 89.62 169 TYR A C 1
ATOM 1408 O O . TYR A 1 169 ? 17.094 1.255 -28.402 1.00 89.62 169 TYR A O 1
ATOM 1416 N N . ASP A 1 170 ? 15.814 2.004 -30.088 1.00 89.94 170 ASP A N 1
ATOM 1417 C CA . ASP A 1 170 ? 15.430 3.264 -29.439 1.00 89.94 170 ASP A CA 1
ATOM 1418 C C . ASP A 1 170 ? 14.658 3.029 -28.134 1.00 89.94 170 ASP A C 1
ATOM 1420 O O . ASP A 1 170 ? 14.869 3.719 -27.138 1.00 89.94 170 ASP A O 1
ATOM 1424 N N . GLN A 1 171 ? 13.789 2.016 -28.106 1.00 91.88 171 GLN A N 1
ATOM 1425 C CA . GLN A 1 171 ? 13.054 1.618 -26.905 1.00 91.88 171 GLN A CA 1
ATOM 1426 C C . GLN A 1 171 ? 13.988 1.091 -25.813 1.00 91.88 171 GLN A C 1
ATOM 1428 O O . GLN A 1 171 ? 13.762 1.372 -24.638 1.00 91.88 171 GLN A O 1
ATOM 1433 N N . LEU A 1 172 ? 15.042 0.354 -26.178 1.00 91.06 172 LEU A N 1
ATOM 1434 C CA . LEU A 1 172 ? 16.047 -0.116 -25.222 1.00 91.06 172 LEU A CA 1
ATOM 1435 C C . LEU A 1 172 ? 16.913 1.032 -24.698 1.00 91.06 172 LEU A C 1
ATOM 1437 O O . LEU A 1 172 ? 17.193 1.070 -23.503 1.00 91.06 172 LEU A O 1
ATOM 1441 N N . LEU A 1 173 ? 17.287 1.993 -25.548 1.00 91.56 173 LEU A N 1
ATOM 1442 C CA . LEU A 1 173 ? 17.979 3.207 -25.106 1.00 91.56 173 LEU A CA 1
ATOM 1443 C C . LEU A 1 173 ? 17.109 4.012 -24.136 1.00 91.56 173 LEU A C 1
ATOM 1445 O O . LEU A 1 173 ? 17.580 4.372 -23.059 1.00 91.56 173 LEU A O 1
ATOM 1449 N N . SER A 1 174 ? 15.830 4.217 -24.464 1.00 91.81 174 SER A N 1
ATOM 1450 C CA . SER A 1 174 ? 14.868 4.872 -23.569 1.00 91.81 174 SER A CA 1
ATOM 1451 C C . SER A 1 174 ? 14.695 4.109 -22.254 1.00 91.81 174 SER A C 1
ATOM 1453 O O . SER A 1 174 ? 14.597 4.728 -21.200 1.00 91.81 174 SER A O 1
ATOM 1455 N N . PHE A 1 175 ? 14.679 2.774 -22.290 1.00 92.75 175 PHE A N 1
ATOM 1456 C CA . PHE A 1 175 ? 14.609 1.946 -21.087 1.00 92.75 175 PHE A CA 1
ATOM 1457 C C . PHE A 1 175 ? 15.857 2.098 -20.209 1.00 92.75 175 PHE A C 1
ATOM 1459 O O . PHE A 1 175 ? 15.741 2.247 -18.992 1.00 92.75 175 PHE A O 1
ATOM 1466 N N . CYS A 1 176 ? 17.048 2.076 -20.811 1.00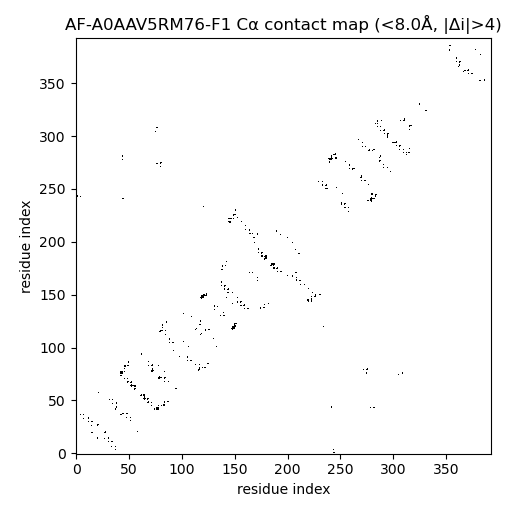 91.38 176 CYS A N 1
ATOM 1467 C CA . CYS A 1 176 ? 18.302 2.316 -20.104 1.00 91.38 176 CYS A CA 1
ATOM 1468 C C . CYS A 1 176 ? 18.330 3.724 -19.498 1.00 91.38 176 CYS A C 1
ATOM 1470 O O . CYS A 1 176 ? 18.763 3.877 -18.357 1.00 91.38 176 CYS A O 1
ATOM 1472 N N . ASP A 1 177 ? 17.815 4.727 -20.209 1.00 91.12 177 ASP A N 1
ATOM 1473 C CA . ASP A 1 177 ? 17.691 6.092 -19.701 1.00 91.12 177 ASP A CA 1
ATOM 1474 C C . ASP A 1 177 ? 16.735 6.194 -18.506 1.00 91.12 177 ASP A C 1
ATOM 1476 O O . ASP A 1 177 ? 17.094 6.732 -17.455 1.00 91.12 177 ASP A O 1
ATOM 1480 N N . ASP A 1 178 ? 15.558 5.573 -18.593 1.00 89.50 178 ASP A N 1
ATOM 1481 C CA . ASP A 1 178 ? 14.629 5.465 -17.465 1.00 89.50 178 ASP A CA 1
ATOM 1482 C C . ASP A 1 178 ? 15.266 4.753 -16.260 1.00 89.50 178 ASP A C 1
ATOM 1484 O O . ASP A 1 178 ? 15.076 5.166 -15.111 1.00 89.50 178 ASP A O 1
ATOM 1488 N N . ALA A 1 179 ? 16.053 3.702 -16.503 1.00 89.00 179 ALA A N 1
ATOM 1489 C CA . ALA A 1 179 ? 16.763 2.974 -15.458 1.00 89.00 179 ALA A CA 1
ATOM 1490 C C . ALA A 1 179 ? 17.851 3.831 -14.790 1.00 89.00 179 ALA A C 1
ATOM 1492 O O . ALA A 1 179 ? 17.994 3.795 -13.564 1.00 89.00 179 ALA A O 1
ATOM 1493 N N . MET A 1 180 ? 18.587 4.633 -15.566 1.00 91.00 180 MET A N 1
ATOM 1494 C CA . MET A 1 180 ? 19.560 5.592 -15.038 1.00 91.00 180 MET A CA 1
ATOM 1495 C C . MET A 1 180 ? 18.886 6.631 -14.140 1.00 91.00 180 MET A C 1
ATOM 1497 O O . MET A 1 180 ? 19.341 6.852 -13.015 1.00 91.00 180 MET A O 1
ATOM 1501 N N . HIS A 1 181 ? 17.770 7.211 -14.590 1.00 87.00 181 HIS A N 1
ATOM 1502 C CA . HIS A 1 181 ? 16.983 8.171 -13.810 1.00 87.00 181 HIS A CA 1
ATOM 1503 C C . HIS A 1 181 ? 16.392 7.557 -12.533 1.00 87.00 181 HIS A C 1
ATOM 1505 O O . HIS A 1 181 ? 16.232 8.252 -11.531 1.00 87.00 181 HIS A O 1
ATOM 1511 N N . ALA A 1 182 ? 16.132 6.247 -12.525 1.00 83.12 182 ALA A N 1
ATOM 1512 C CA . ALA A 1 182 ? 15.740 5.499 -11.331 1.00 83.12 182 ALA A CA 1
ATOM 1513 C C . ALA A 1 182 ? 16.908 5.224 -10.352 1.00 83.12 182 ALA A C 1
ATOM 1515 O O . ALA A 1 182 ? 16.734 4.488 -9.381 1.00 83.12 182 ALA A O 1
ATOM 1516 N N . GLY A 1 183 ? 18.096 5.794 -10.590 1.00 82.06 183 GLY A N 1
ATOM 1517 C CA . GLY A 1 183 ? 19.276 5.672 -9.728 1.00 82.06 183 GLY A CA 1
ATOM 1518 C C . GLY A 1 183 ? 20.182 4.486 -10.064 1.00 82.06 183 GLY A C 1
ATOM 1519 O O . GLY A 1 183 ? 21.098 4.167 -9.305 1.00 82.06 183 GLY A O 1
ATOM 1520 N N . ASN A 1 184 ? 19.952 3.816 -11.193 1.00 83.88 184 ASN A N 1
ATOM 1521 C CA . ASN A 1 184 ? 20.673 2.610 -11.572 1.00 83.88 184 ASN A CA 1
ATOM 1522 C C . ASN A 1 184 ? 21.863 2.926 -12.483 1.00 83.88 184 ASN A C 1
ATOM 1524 O O . ASN A 1 184 ? 21.816 2.757 -13.701 1.00 83.88 184 ASN A O 1
ATOM 1528 N N . THR A 1 185 ? 22.951 3.397 -11.876 1.00 84.56 185 THR A N 1
ATOM 1529 C CA . THR A 1 185 ? 24.141 3.894 -12.591 1.00 84.56 185 THR A CA 1
ATOM 1530 C C . THR A 1 185 ? 24.823 2.852 -13.474 1.00 84.56 185 THR A C 1
ATOM 1532 O O . THR A 1 185 ? 25.534 3.210 -14.407 1.00 84.56 185 THR A O 1
ATOM 1535 N N . GLU A 1 186 ? 24.596 1.562 -13.237 1.00 83.81 186 GLU A N 1
ATOM 1536 C CA . GLU A 1 186 ? 25.149 0.498 -14.073 1.00 83.81 186 GLU A CA 1
ATOM 1537 C C . GLU A 1 186 ? 24.524 0.445 -15.476 1.00 83.81 186 GLU A C 1
ATOM 1539 O O . GLU A 1 186 ? 25.210 0.047 -16.415 1.00 83.81 186 GLU A O 1
ATOM 1544 N N . TYR A 1 187 ? 23.280 0.910 -15.651 1.00 87.75 187 TYR A N 1
ATOM 1545 C CA . TYR A 1 187 ? 22.680 1.043 -16.986 1.00 87.75 187 TYR A CA 1
ATOM 1546 C C . TYR A 1 187 ? 23.332 2.147 -17.818 1.00 87.75 187 TYR A C 1
ATOM 1548 O O . TYR A 1 187 ? 23.216 2.112 -19.037 1.00 87.75 187 TYR A O 1
ATOM 1556 N N . LYS A 1 188 ? 24.077 3.071 -17.195 1.00 88.12 188 LYS A N 1
ATOM 1557 C CA . LYS A 1 188 ? 24.837 4.095 -17.918 1.00 88.12 188 LYS A CA 1
ATOM 1558 C C . LYS A 1 188 ? 25.913 3.495 -18.807 1.00 88.12 188 LYS A C 1
ATOM 1560 O O . LYS A 1 188 ? 26.033 3.886 -19.954 1.00 88.12 188 LYS A O 1
ATOM 1565 N N . ARG A 1 189 ? 26.650 2.504 -18.299 1.00 87.88 189 ARG A N 1
ATOM 1566 C CA . ARG A 1 189 ? 27.684 1.818 -19.090 1.00 87.88 189 ARG A CA 1
ATOM 1567 C C . ARG A 1 189 ? 27.072 1.129 -20.303 1.00 87.88 189 ARG A C 1
ATOM 1569 O O . ARG A 1 189 ? 27.562 1.293 -21.405 1.00 87.88 189 ARG A O 1
ATOM 1576 N N . ILE A 1 190 ? 25.951 0.437 -20.089 1.00 87.75 190 ILE A N 1
ATOM 1577 C CA . ILE A 1 190 ? 25.201 -0.207 -21.169 1.00 87.75 190 ILE A CA 1
ATOM 1578 C C . ILE A 1 190 ? 24.725 0.853 -22.175 1.00 87.75 190 ILE A C 1
ATOM 1580 O O . ILE A 1 190 ? 24.873 0.668 -23.372 1.00 87.75 190 ILE A O 1
ATOM 1584 N N . PHE A 1 191 ? 24.175 1.975 -21.713 1.00 87.69 191 PHE A N 1
ATOM 1585 C CA . PHE A 1 191 ? 23.744 3.052 -22.601 1.00 87.69 191 PHE A CA 1
ATOM 1586 C C . PHE A 1 191 ? 24.907 3.596 -23.446 1.00 87.69 191 PHE A C 1
ATOM 1588 O O . PHE A 1 191 ? 24.783 3.662 -24.665 1.00 87.69 191 PHE A O 1
ATOM 1595 N N . ASP A 1 192 ? 26.036 3.926 -22.815 1.00 87.44 192 ASP A N 1
ATOM 1596 C CA . ASP A 1 192 ? 27.219 4.486 -23.477 1.00 87.44 192 ASP A CA 1
ATOM 1597 C C . ASP A 1 192 ? 27.824 3.502 -24.506 1.00 87.44 192 ASP A C 1
ATOM 1599 O O . ASP A 1 192 ? 28.227 3.924 -25.587 1.00 87.44 192 ASP A O 1
ATOM 1603 N N . ASP A 1 193 ? 27.820 2.192 -24.222 1.00 86.00 193 ASP A N 1
ATOM 1604 C CA . ASP A 1 193 ? 28.336 1.152 -25.131 1.00 86.00 193 ASP A CA 1
ATOM 1605 C C . ASP A 1 193 ? 27.493 1.002 -26.418 1.00 86.00 193 ASP A C 1
ATOM 1607 O O . ASP A 1 193 ? 28.000 0.575 -27.460 1.00 86.00 193 ASP A O 1
ATOM 1611 N N . PHE A 1 194 ? 26.202 1.347 -26.362 1.00 85.69 194 PHE A N 1
ATOM 1612 C CA . PHE A 1 194 ? 25.248 1.129 -27.454 1.00 85.69 194 PHE A CA 1
ATOM 1613 C C . PHE A 1 194 ? 24.771 2.440 -28.126 1.00 85.69 194 PHE A C 1
ATOM 1615 O O . PHE A 1 194 ? 24.375 2.429 -29.286 1.00 85.69 194 PHE A O 1
ATOM 1622 N N . VAL A 1 195 ? 24.864 3.616 -27.500 1.00 82.19 195 VAL A N 1
ATOM 1623 C CA . VAL A 1 195 ? 24.311 4.872 -28.067 1.00 82.19 195 VAL A CA 1
ATOM 1624 C C . VAL A 1 195 ? 24.893 5.271 -29.439 1.00 82.19 195 VAL A C 1
ATOM 1626 O O . VAL A 1 195 ? 24.178 5.827 -30.284 1.00 82.19 195 VAL A O 1
ATOM 1629 N N . ASP A 1 196 ? 26.166 4.953 -29.689 1.00 74.50 196 ASP A N 1
ATOM 1630 C CA . ASP A 1 196 ? 26.877 5.297 -30.929 1.00 74.50 196 ASP A CA 1
ATOM 1631 C C . ASP A 1 196 ? 26.810 4.196 -32.004 1.00 74.50 196 ASP A C 1
ATOM 1633 O O . ASP A 1 196 ? 27.117 4.439 -33.174 1.00 74.50 196 ASP A O 1
ATOM 1637 N N . SER A 1 197 ? 26.303 3.009 -31.661 1.00 68.56 197 SER A N 1
ATOM 1638 C CA . SER A 1 197 ? 26.182 1.845 -32.551 1.00 68.56 197 SER A CA 1
ATOM 1639 C C . SER A 1 197 ? 24.935 1.918 -33.451 1.00 68.56 197 SER A C 1
ATOM 1641 O O . SER A 1 197 ? 24.232 0.933 -33.667 1.00 68.56 197 SER A O 1
ATOM 1643 N N . ARG A 1 198 ? 24.658 3.102 -34.023 1.00 57.09 198 ARG A N 1
ATOM 1644 C CA . ARG A 1 198 ? 23.419 3.449 -34.761 1.00 57.09 198 ARG A CA 1
ATOM 1645 C C . ARG A 1 198 ? 23.188 2.697 -36.081 1.00 57.09 198 ARG A C 1
ATOM 1647 O O . ARG A 1 198 ? 22.216 2.976 -36.780 1.00 57.09 198 ARG A O 1
ATOM 1654 N N . VAL A 1 199 ? 24.048 1.742 -36.423 1.00 57.56 199 VAL A N 1
ATOM 1655 C CA . VAL A 1 199 ? 23.852 0.791 -37.526 1.00 57.56 199 VAL A CA 1
ATOM 1656 C C . VAL A 1 199 ? 23.791 -0.611 -36.925 1.00 57.56 199 VAL A C 1
ATOM 1658 O O . VAL A 1 199 ? 24.651 -1.451 -37.168 1.00 57.56 199 VAL A O 1
ATOM 1661 N N . ALA A 1 200 ? 22.805 -0.839 -36.058 1.00 60.28 200 ALA A N 1
ATOM 1662 C CA . ALA A 1 200 ? 22.603 -2.142 -35.449 1.00 60.28 200 ALA A CA 1
ATOM 1663 C C . ALA A 1 200 ? 22.059 -3.109 -36.507 1.00 60.28 200 ALA A C 1
ATOM 1665 O O . ALA A 1 200 ? 20.921 -2.974 -36.967 1.00 60.28 200 ALA A O 1
ATOM 1666 N N . ASP A 1 201 ? 22.873 -4.085 -36.901 1.00 75.44 201 ASP A N 1
ATOM 1667 C CA . ASP A 1 201 ? 22.342 -5.285 -37.532 1.00 75.44 201 ASP A CA 1
ATOM 1668 C C . ASP A 1 201 ? 21.506 -6.082 -36.506 1.00 75.44 201 ASP A C 1
ATOM 1670 O O . ASP A 1 201 ? 21.446 -5.760 -35.313 1.00 75.44 201 ASP A O 1
ATOM 1674 N N . SER A 1 202 ? 20.811 -7.127 -36.961 1.00 81.44 202 SER A N 1
ATOM 1675 C CA . SER A 1 202 ? 19.992 -7.951 -36.061 1.00 81.44 202 SER A CA 1
ATOM 1676 C C . SER A 1 202 ? 20.807 -8.566 -34.916 1.00 81.44 202 SER A C 1
ATOM 1678 O O . SER A 1 202 ? 20.264 -8.790 -33.839 1.00 81.44 202 SER A O 1
ATOM 1680 N N . LEU A 1 203 ? 22.104 -8.811 -35.134 1.00 85.31 203 LEU A N 1
ATOM 1681 C CA . LEU A 1 203 ? 22.993 -9.422 -34.154 1.00 85.31 203 LEU A CA 1
ATOM 1682 C C . LEU A 1 203 ? 23.347 -8.441 -33.024 1.00 85.31 203 LEU A C 1
ATOM 1684 O O . LEU A 1 203 ? 23.328 -8.829 -31.859 1.00 85.31 203 LEU A O 1
ATOM 1688 N N . GLU A 1 204 ? 23.630 -7.178 -33.339 1.00 86.44 204 GLU A N 1
ATOM 1689 C CA . GLU A 1 204 ? 23.876 -6.123 -32.347 1.00 86.44 204 GLU A CA 1
ATOM 1690 C C . GLU A 1 204 ? 22.635 -5.826 -31.497 1.00 86.44 204 GLU A C 1
ATOM 1692 O O . GLU A 1 204 ? 22.739 -5.666 -30.279 1.00 86.44 204 GLU A O 1
ATOM 1697 N N . LEU A 1 205 ? 21.440 -5.827 -32.099 1.00 88.25 205 LEU A N 1
ATOM 1698 C CA . LEU A 1 205 ? 20.193 -5.674 -31.342 1.00 88.25 205 LEU A CA 1
ATOM 1699 C C . LEU A 1 205 ? 19.974 -6.835 -30.358 1.00 88.25 205 LEU A C 1
ATOM 1701 O O . LEU A 1 205 ? 19.566 -6.609 -29.216 1.00 88.25 205 LEU A O 1
ATOM 1705 N N . ASP A 1 206 ? 20.262 -8.069 -30.773 1.00 90.31 206 ASP A N 1
ATOM 1706 C CA . ASP A 1 206 ? 20.130 -9.238 -29.902 1.00 90.31 206 ASP A CA 1
ATOM 1707 C C . ASP A 1 206 ? 21.158 -9.224 -28.760 1.00 90.31 206 ASP A C 1
ATOM 1709 O O . ASP A 1 206 ? 20.790 -9.495 -27.613 1.00 90.31 206 ASP A O 1
ATOM 1713 N N . LYS A 1 207 ? 22.401 -8.794 -29.022 1.00 90.81 207 LYS A N 1
ATOM 1714 C CA . LYS A 1 207 ? 23.399 -8.545 -27.965 1.00 90.81 207 LYS A CA 1
ATOM 1715 C C . LYS A 1 207 ? 22.925 -7.482 -26.976 1.00 90.81 207 LYS A C 1
ATOM 1717 O O . LYS A 1 207 ? 23.034 -7.685 -25.768 1.00 90.81 207 LYS A O 1
ATOM 1722 N N . PHE A 1 208 ? 22.370 -6.366 -27.457 1.00 92.06 208 PHE A N 1
ATOM 1723 C CA . PHE A 1 208 ? 21.874 -5.302 -26.581 1.00 92.06 208 PHE A CA 1
ATOM 1724 C C . PHE A 1 208 ? 20.756 -5.821 -25.661 1.00 92.06 208 PHE A C 1
ATOM 1726 O O . PHE A 1 208 ? 20.813 -5.649 -24.438 1.00 92.06 208 PHE A O 1
ATOM 1733 N N . ARG A 1 209 ? 19.783 -6.558 -26.218 1.00 93.50 209 ARG A N 1
ATOM 1734 C CA . ARG A 1 209 ? 18.725 -7.223 -25.436 1.00 93.50 209 ARG A CA 1
ATOM 1735 C C . ARG A 1 209 ? 19.296 -8.187 -24.400 1.00 93.50 209 ARG A C 1
ATOM 1737 O O . ARG A 1 209 ? 18.813 -8.206 -23.267 1.00 93.50 209 ARG A O 1
ATOM 1744 N N . GLU A 1 210 ? 20.304 -8.979 -24.761 1.00 93.50 210 GLU A N 1
ATOM 1745 C CA . GLU A 1 210 ? 20.943 -9.944 -23.863 1.00 93.50 210 GLU A CA 1
ATOM 1746 C C . GLU A 1 210 ? 21.649 -9.260 -22.685 1.00 93.50 210 GLU A C 1
ATOM 1748 O O . GLU A 1 210 ? 21.459 -9.670 -21.534 1.00 93.50 210 GLU A O 1
ATOM 1753 N N . VAL A 1 211 ? 22.406 -8.189 -22.940 1.00 93.50 211 VAL A N 1
ATOM 1754 C CA . VAL A 1 211 ? 23.098 -7.411 -21.899 1.00 93.50 211 VAL A CA 1
ATOM 1755 C C . VAL A 1 211 ? 22.087 -6.797 -20.925 1.00 93.50 211 VAL A C 1
ATOM 1757 O O . VAL A 1 211 ? 22.215 -6.969 -19.707 1.00 93.50 211 VAL A O 1
ATOM 1760 N N . VAL A 1 212 ? 21.028 -6.167 -21.445 1.00 93.38 212 VAL A N 1
ATOM 1761 C CA . VAL A 1 212 ? 19.943 -5.593 -20.631 1.00 93.38 212 VAL A CA 1
ATOM 1762 C C . VAL A 1 212 ? 19.229 -6.679 -19.815 1.00 93.38 212 VAL A C 1
ATOM 1764 O O . VAL A 1 212 ? 19.046 -6.530 -18.604 1.00 93.38 212 VAL A O 1
ATOM 1767 N N . CYS A 1 213 ? 18.878 -7.811 -20.432 1.00 93.38 213 CYS A N 1
ATOM 1768 C CA . CYS A 1 213 ? 18.225 -8.933 -19.748 1.00 93.38 213 CYS A CA 1
ATOM 1769 C C . CYS A 1 213 ? 19.104 -9.543 -18.650 1.00 93.38 213 CYS A C 1
ATOM 1771 O O . CYS A 1 213 ? 18.601 -9.904 -17.581 1.00 93.38 213 CYS A O 1
ATOM 1773 N N . THR A 1 214 ? 20.408 -9.664 -18.896 1.00 93.25 214 THR A N 1
ATOM 1774 C CA . THR A 1 214 ? 21.376 -10.172 -17.918 1.00 93.25 214 THR A CA 1
ATOM 1775 C C . THR A 1 214 ? 21.445 -9.245 -16.715 1.00 93.25 214 THR A C 1
ATOM 1777 O O . THR A 1 214 ? 21.364 -9.704 -15.571 1.00 93.25 214 THR A O 1
ATOM 1780 N N . LYS A 1 215 ? 21.501 -7.930 -16.956 1.00 91.31 215 LYS A N 1
ATOM 1781 C CA . LYS A 1 215 ? 21.510 -6.943 -15.879 1.00 91.31 215 LYS A CA 1
ATOM 1782 C C . LYS A 1 215 ? 20.227 -6.990 -15.050 1.00 91.31 215 LYS A C 1
ATOM 1784 O O . LYS A 1 215 ? 20.296 -7.075 -13.820 1.00 91.31 215 LYS A O 1
ATOM 1789 N N . LEU A 1 216 ? 19.073 -7.016 -15.715 1.00 92.38 216 LEU A N 1
ATOM 1790 C CA . LEU A 1 216 ? 17.773 -7.135 -15.061 1.00 92.38 216 LEU A CA 1
ATOM 1791 C C . LEU A 1 216 ? 17.673 -8.426 -14.231 1.00 92.38 216 LEU A C 1
ATOM 1793 O O . LEU A 1 216 ? 17.180 -8.406 -13.105 1.00 92.38 216 LEU A O 1
ATOM 1797 N N . ARG A 1 217 ? 18.182 -9.554 -14.743 1.00 93.56 217 ARG A N 1
ATOM 1798 C CA . ARG A 1 217 ? 18.212 -10.835 -14.019 1.00 93.56 217 ARG A CA 1
ATOM 1799 C C . ARG A 1 217 ? 19.022 -10.750 -12.726 1.00 93.56 217 ARG A C 1
ATOM 1801 O O . ARG A 1 217 ? 18.564 -11.255 -11.704 1.00 93.56 217 ARG A O 1
ATOM 1808 N N . LEU A 1 218 ? 20.202 -10.130 -12.749 1.00 91.75 218 LEU A N 1
ATOM 1809 C CA . LEU A 1 218 ? 21.034 -9.970 -11.548 1.00 91.75 218 LEU A CA 1
ATOM 1810 C C . LEU A 1 218 ? 20.324 -9.131 -10.476 1.00 91.75 218 LEU A C 1
ATOM 1812 O O . LEU A 1 218 ? 20.353 -9.472 -9.294 1.00 91.75 218 LEU A O 1
ATOM 1816 N N . GLN A 1 219 ? 19.634 -8.068 -10.889 1.00 89.31 219 GLN A N 1
ATOM 1817 C CA . GLN A 1 219 ? 18.840 -7.226 -9.987 1.00 89.31 219 GLN A CA 1
ATOM 1818 C C . GLN A 1 219 ? 17.671 -7.992 -9.388 1.00 89.31 219 GLN A C 1
ATOM 1820 O O . GLN A 1 219 ? 17.478 -7.995 -8.172 1.00 89.31 219 GLN A O 1
ATOM 1825 N N . TYR A 1 220 ? 16.954 -8.721 -10.235 1.00 91.69 220 TYR A N 1
ATOM 1826 C CA . TYR A 1 220 ? 15.843 -9.551 -9.813 1.00 91.69 220 TYR A CA 1
ATOM 1827 C C . TYR A 1 220 ? 16.266 -10.645 -8.820 1.00 91.69 220 TYR A C 1
ATOM 1829 O O . TYR A 1 220 ? 15.555 -10.911 -7.855 1.00 91.69 220 TYR A O 1
ATOM 1837 N N . GLN A 1 221 ? 17.458 -11.232 -8.969 1.00 92.19 221 GLN A N 1
ATOM 1838 C CA . GLN A 1 221 ? 17.989 -12.195 -7.995 1.00 92.19 221 GLN A CA 1
ATOM 1839 C C . GLN A 1 221 ? 18.211 -11.578 -6.609 1.00 92.19 221 GLN A C 1
ATOM 1841 O O . GLN A 1 221 ? 17.912 -12.215 -5.598 1.00 92.19 221 GLN A O 1
ATOM 1846 N N . LEU A 1 222 ? 18.718 -10.343 -6.538 1.00 89.94 222 LEU A N 1
ATOM 1847 C CA . LEU A 1 222 ? 18.840 -9.620 -5.268 1.00 89.94 222 LEU A CA 1
ATOM 1848 C C . LEU A 1 222 ? 17.464 -9.288 -4.685 1.00 89.94 222 LEU A C 1
ATOM 1850 O O . LEU A 1 222 ? 17.267 -9.398 -3.476 1.00 89.94 222 LEU A O 1
ATOM 1854 N N . HIS A 1 223 ? 16.515 -8.920 -5.544 1.00 89.31 223 HIS A N 1
ATOM 1855 C CA . HIS A 1 223 ? 15.145 -8.624 -5.155 1.00 89.31 223 HIS A CA 1
ATOM 1856 C C . HIS A 1 223 ? 14.429 -9.849 -4.562 1.00 89.31 223 HIS A C 1
ATOM 1858 O O . HIS A 1 223 ? 13.907 -9.760 -3.450 1.00 89.31 223 HIS A O 1
ATOM 1864 N N . ILE A 1 224 ? 14.482 -11.011 -5.231 1.00 92.31 224 ILE A N 1
ATOM 1865 C CA . ILE A 1 224 ? 13.910 -12.274 -4.728 1.00 92.31 224 ILE A CA 1
ATOM 1866 C C . ILE A 1 224 ? 14.414 -12.574 -3.319 1.00 92.31 224 ILE A C 1
ATOM 1868 O O . ILE A 1 224 ? 13.617 -12.929 -2.460 1.00 92.31 224 ILE A O 1
ATOM 1872 N N . ARG A 1 225 ? 15.714 -12.400 -3.044 1.00 91.44 225 ARG A N 1
ATOM 1873 C CA . ARG A 1 225 ? 16.260 -12.674 -1.703 1.00 91.44 225 ARG A CA 1
ATOM 1874 C C . ARG A 1 225 ? 15.586 -11.831 -0.618 1.00 91.44 225 ARG A C 1
ATOM 1876 O O . ARG A 1 225 ? 15.356 -12.335 0.477 1.00 91.44 225 ARG A O 1
ATOM 1883 N N . ARG A 1 226 ? 15.245 -10.569 -0.913 1.00 88.12 226 ARG A N 1
ATOM 1884 C CA . ARG A 1 226 ? 14.495 -9.701 0.014 1.00 88.12 226 ARG A CA 1
ATOM 1885 C C . ARG A 1 226 ? 13.060 -10.194 0.196 1.00 88.12 226 ARG A C 1
ATOM 1887 O O . ARG A 1 226 ? 12.567 -10.218 1.319 1.00 88.12 226 ARG A O 1
ATOM 1894 N N . VAL A 1 227 ? 12.411 -10.612 -0.892 1.00 91.44 227 VAL A N 1
ATOM 1895 C CA . VAL A 1 227 ? 11.056 -11.184 -0.860 1.00 91.44 227 VAL A CA 1
ATOM 1896 C C . VAL A 1 227 ? 11.033 -12.472 -0.033 1.00 91.44 227 VAL A C 1
ATOM 1898 O O . VAL A 1 227 ? 10.196 -12.612 0.856 1.00 91.44 227 VAL A O 1
ATOM 1901 N N . ASP A 1 228 ? 11.979 -13.383 -0.250 1.00 91.69 228 ASP A N 1
ATOM 1902 C CA . ASP A 1 228 ? 12.074 -14.653 0.476 1.00 91.69 228 ASP A CA 1
ATOM 1903 C C . ASP A 1 228 ? 12.350 -14.455 1.973 1.00 91.69 228 ASP A C 1
ATOM 1905 O O . ASP A 1 228 ? 11.815 -15.203 2.794 1.00 91.69 228 ASP A O 1
ATOM 1909 N N . ALA A 1 229 ? 13.102 -13.412 2.347 1.00 91.19 229 ALA A N 1
ATOM 1910 C CA . ALA A 1 229 ? 13.358 -13.073 3.747 1.00 91.19 229 ALA A CA 1
ATOM 1911 C C . ALA A 1 229 ? 12.078 -12.717 4.528 1.00 91.19 229 ALA A C 1
ATOM 1913 O O . ALA A 1 229 ? 12.000 -12.982 5.727 1.00 91.19 229 ALA A O 1
ATOM 1914 N N . VAL A 1 230 ? 11.065 -12.146 3.862 1.00 92.12 230 VAL A N 1
ATOM 1915 C CA . VAL A 1 230 ? 9.787 -11.774 4.499 1.00 92.12 230 VAL A CA 1
ATOM 1916 C C . VAL A 1 230 ? 8.667 -12.787 4.256 1.00 92.12 230 VAL A C 1
ATOM 1918 O O . VAL A 1 230 ? 7.734 -12.890 5.053 1.00 92.12 230 VAL A O 1
ATOM 1921 N N . LYS A 1 231 ? 8.772 -13.584 3.186 1.00 93.75 231 LYS A N 1
ATOM 1922 C CA . LYS A 1 231 ? 7.740 -14.522 2.724 1.00 93.75 231 LYS A CA 1
ATOM 1923 C C . LYS A 1 231 ? 7.289 -15.505 3.800 1.00 93.75 231 LYS A C 1
ATOM 1925 O O . LYS A 1 231 ? 6.093 -15.758 3.929 1.00 93.75 231 LYS A O 1
ATOM 1930 N N . GLY A 1 232 ? 8.223 -16.034 4.594 1.00 94.38 232 GLY A N 1
ATOM 1931 C CA . GLY A 1 232 ? 7.905 -16.966 5.681 1.00 94.38 232 GLY A CA 1
ATOM 1932 C C . GLY A 1 232 ? 6.993 -16.352 6.749 1.00 94.38 232 GLY A C 1
ATOM 1933 O O . GLY A 1 232 ? 6.065 -17.013 7.226 1.00 94.38 232 GLY A O 1
ATOM 1934 N N . PHE A 1 233 ? 7.207 -15.076 7.084 1.00 95.38 233 PHE A N 1
ATOM 1935 C CA . PHE A 1 233 ? 6.350 -14.346 8.015 1.00 95.38 233 PHE A CA 1
ATOM 1936 C C . PHE A 1 233 ? 4.979 -14.076 7.400 1.00 95.38 233 PHE A C 1
ATOM 1938 O O . PHE A 1 233 ? 3.967 -14.423 8.006 1.00 95.38 233 PHE A O 1
ATOM 1945 N N . GLU A 1 234 ? 4.944 -13.538 6.180 1.00 94.94 234 GLU A N 1
ATOM 1946 C CA . GLU A 1 234 ? 3.700 -13.185 5.482 1.00 94.94 234 GLU A CA 1
ATOM 1947 C C . GLU A 1 234 ? 2.787 -14.402 5.272 1.00 94.94 234 GLU A C 1
ATOM 1949 O O . GLU A 1 234 ? 1.595 -14.339 5.559 1.00 94.94 234 GLU A O 1
ATOM 1954 N N . MET A 1 235 ? 3.341 -15.555 4.885 1.00 93.19 235 MET A N 1
ATOM 1955 C CA . MET A 1 235 ? 2.573 -16.802 4.754 1.00 93.19 235 MET A CA 1
ATOM 1956 C C . MET A 1 235 ? 2.062 -17.354 6.093 1.00 93.19 235 MET A C 1
ATOM 1958 O O . MET A 1 235 ? 1.083 -18.100 6.129 1.00 93.19 235 MET A O 1
ATOM 1962 N N . SER A 1 236 ? 2.724 -17.013 7.200 1.00 94.50 236 SER A N 1
ATOM 1963 C CA . SER A 1 236 ? 2.331 -17.450 8.542 1.00 94.50 236 SER A CA 1
ATOM 1964 C C . SER A 1 236 ? 1.222 -16.578 9.145 1.00 94.50 236 SER A C 1
ATOM 1966 O O . SER A 1 236 ? 0.550 -17.001 10.092 1.00 94.50 236 SER A O 1
ATOM 1968 N N . ILE A 1 237 ? 0.995 -15.376 8.604 1.00 93.56 237 ILE A N 1
ATOM 1969 C CA . ILE A 1 237 ? -0.079 -14.475 9.027 1.00 93.56 237 ILE A CA 1
ATOM 1970 C C . ILE A 1 237 ? -1.407 -14.978 8.451 1.00 93.56 237 ILE A C 1
ATOM 1972 O O . ILE A 1 237 ? -1.737 -14.774 7.289 1.00 93.56 237 ILE A O 1
ATOM 1976 N N . LYS A 1 238 ? -2.218 -15.617 9.297 1.00 90.56 238 LYS A N 1
ATOM 1977 C CA . LYS A 1 238 ? -3.541 -16.142 8.904 1.00 90.56 238 LYS A CA 1
ATOM 1978 C C . LYS A 1 238 ? -4.659 -15.110 8.993 1.00 90.56 238 LYS A C 1
ATOM 1980 O O . LYS A 1 238 ? -5.704 -15.262 8.367 1.00 90.56 238 LYS A O 1
ATOM 1985 N N . ARG A 1 239 ? -4.452 -14.077 9.805 1.00 88.25 239 ARG A N 1
ATOM 1986 C CA . ARG A 1 239 ? -5.451 -13.061 10.118 1.00 88.25 239 ARG A CA 1
ATOM 1987 C C . ARG A 1 239 ? -4.835 -11.666 9.994 1.00 88.25 239 ARG A C 1
ATOM 1989 O O . ARG A 1 239 ? -4.400 -11.107 10.998 1.00 88.25 239 ARG A O 1
ATOM 1996 N N . PRO A 1 240 ? -4.772 -11.116 8.770 1.00 88.81 240 PRO A N 1
ATOM 1997 C CA . PRO A 1 240 ? -4.287 -9.756 8.532 1.00 88.81 240 PRO A CA 1
ATOM 1998 C C . PRO A 1 240 ? -5.352 -8.676 8.794 1.00 88.81 240 PRO A C 1
ATOM 2000 O O . PRO A 1 240 ? -5.042 -7.495 8.762 1.00 88.81 240 PRO A O 1
ATOM 2003 N N . PHE A 1 241 ? -6.603 -9.069 9.044 1.00 86.88 241 PHE A N 1
ATOM 2004 C CA . PHE A 1 241 ? -7.752 -8.176 9.193 1.00 86.88 241 PHE A CA 1
ATOM 2005 C C . PHE A 1 241 ? -8.224 -8.070 10.651 1.00 86.88 241 PHE A C 1
ATOM 2007 O O . PHE A 1 241 ? -7.983 -8.952 11.487 1.00 86.88 241 PHE A O 1
ATOM 2014 N N . PHE A 1 242 ? -8.960 -6.999 10.951 1.00 85.75 242 PHE A N 1
ATOM 2015 C CA . PHE A 1 242 ? -9.546 -6.789 12.271 1.00 85.75 242 PHE A CA 1
ATOM 2016 C C . PHE A 1 242 ? -10.548 -7.891 12.618 1.00 85.75 242 PHE A C 1
ATOM 2018 O O . PHE A 1 242 ? -11.378 -8.286 11.802 1.00 85.75 242 PHE A O 1
ATOM 2025 N N . HIS A 1 243 ? -10.548 -8.324 13.879 1.00 84.50 243 HIS A N 1
ATOM 2026 C CA . HIS A 1 243 ? -11.677 -9.077 14.418 1.00 84.50 243 HIS A CA 1
ATOM 2027 C C . HIS A 1 243 ? -11.763 -8.910 15.948 1.00 84.50 243 HIS A C 1
ATOM 2029 O O . HIS A 1 243 ? -10.757 -8.613 16.593 1.00 84.50 243 HIS A O 1
ATOM 2035 N N . PRO A 1 244 ? -12.947 -9.082 16.562 1.00 82.19 244 PRO A N 1
ATOM 2036 C CA . PRO A 1 244 ? -13.153 -8.652 17.947 1.00 82.19 244 PRO A CA 1
ATOM 2037 C C . PRO A 1 244 ? -12.385 -9.453 18.999 1.00 82.19 244 PRO A C 1
ATOM 2039 O O . PRO A 1 244 ? -12.108 -8.951 20.080 1.00 82.19 244 PRO A O 1
ATOM 2042 N N . LYS A 1 245 ? -12.043 -10.709 18.702 1.00 85.00 245 LYS A N 1
ATOM 2043 C CA . LYS A 1 245 ? -11.218 -11.526 19.599 1.00 85.00 245 LYS A CA 1
ATOM 2044 C C . LYS A 1 245 ? -9.742 -11.232 19.387 1.00 85.00 245 LYS A C 1
ATOM 2046 O O . LYS A 1 245 ? -9.291 -11.225 18.239 1.00 85.00 245 LYS A O 1
ATOM 2051 N N . ILE A 1 246 ? -8.999 -11.104 20.479 1.00 84.62 246 ILE A N 1
ATOM 2052 C CA . ILE A 1 246 ? -7.540 -10.969 20.456 1.00 84.62 246 ILE A CA 1
ATOM 2053 C C . ILE A 1 246 ? -6.925 -12.191 19.735 1.00 84.62 246 ILE A C 1
ATOM 2055 O O . ILE A 1 246 ? -7.373 -13.321 19.971 1.00 84.62 246 ILE A O 1
ATOM 2059 N N . PRO A 1 247 ? -5.966 -11.989 18.811 1.00 88.31 247 PRO A N 1
ATOM 2060 C CA . PRO A 1 247 ? -5.236 -13.073 18.152 1.00 88.31 247 PRO A CA 1
ATOM 2061 C C . PRO A 1 247 ? -4.579 -14.048 19.142 1.00 88.31 247 PRO A C 1
ATOM 2063 O O . PRO A 1 247 ? -4.254 -13.699 20.277 1.00 88.31 247 PRO A O 1
ATOM 2066 N N . LYS A 1 248 ? -4.357 -15.298 18.720 1.00 90.81 248 LYS A N 1
ATOM 2067 C CA . LYS A 1 248 ? -3.717 -16.305 19.592 1.00 90.81 248 LYS A CA 1
ATOM 2068 C C . LYS A 1 248 ? -2.235 -15.975 19.811 1.00 90.81 248 LYS A C 1
ATOM 2070 O O . LYS A 1 248 ? -1.598 -15.365 18.955 1.00 90.81 248 LYS A O 1
ATOM 2075 N N . LYS A 1 249 ? -1.634 -16.494 20.892 1.00 89.00 249 LYS A N 1
ATOM 2076 C CA . LYS A 1 249 ? -0.185 -16.355 21.165 1.00 89.00 249 LYS A CA 1
ATOM 2077 C C . LYS A 1 249 ? 0.701 -16.764 19.979 1.00 89.00 249 LYS A C 1
ATOM 2079 O O . LYS A 1 249 ? 1.711 -16.120 19.730 1.00 89.00 249 LYS A O 1
ATOM 2084 N N . THR A 1 250 ? 0.309 -17.789 19.222 1.00 90.75 250 THR A N 1
ATOM 2085 C CA . THR A 1 250 ? 1.027 -18.223 18.012 1.00 90.75 250 THR A CA 1
ATOM 2086 C C . THR A 1 250 ? 1.036 -17.153 16.920 1.00 90.75 250 THR A C 1
ATOM 2088 O O . THR A 1 250 ? 2.058 -16.959 16.277 1.00 90.75 250 THR A O 1
ATOM 2091 N N . GLU A 1 251 ? -0.075 -16.435 16.725 1.00 90.62 251 GLU A N 1
ATOM 2092 C CA . GLU A 1 251 ? -0.153 -15.325 15.766 1.00 90.62 251 GLU A CA 1
ATOM 2093 C C . GLU A 1 251 ? 0.656 -14.125 16.273 1.00 90.62 251 GLU A C 1
ATOM 2095 O O . GLU A 1 251 ? 1.408 -13.528 15.510 1.00 90.62 251 GLU A O 1
ATOM 2100 N N . SER A 1 252 ? 0.577 -13.822 17.575 1.00 90.75 252 SER A N 1
ATOM 2101 C CA . SER A 1 252 ? 1.385 -12.766 18.203 1.00 90.75 252 SER A CA 1
ATOM 2102 C C . SER A 1 252 ? 2.888 -13.014 18.042 1.00 90.75 252 SER A C 1
ATOM 2104 O O . SER A 1 252 ? 3.636 -12.082 17.756 1.00 90.75 252 SER A O 1
ATOM 2106 N N . LEU A 1 253 ? 3.340 -14.267 18.154 1.00 93.69 253 LEU A N 1
ATOM 2107 C CA . LEU A 1 253 ? 4.746 -14.625 17.957 1.00 93.69 253 LEU A CA 1
ATOM 2108 C C . LEU A 1 253 ? 5.211 -14.365 16.517 1.00 93.69 253 LEU A C 1
ATOM 2110 O O . LEU A 1 253 ? 6.289 -13.810 16.326 1.00 93.69 253 LEU A O 1
ATOM 2114 N N . VAL A 1 254 ? 4.393 -14.705 15.514 1.00 95.38 254 VAL A N 1
ATOM 2115 C CA . VAL A 1 254 ? 4.705 -14.442 14.096 1.00 95.38 254 VAL A CA 1
ATOM 2116 C C . VAL A 1 254 ? 4.890 -12.944 13.855 1.00 95.38 254 VAL A C 1
ATOM 2118 O O . VAL A 1 254 ? 5.920 -12.537 13.322 1.00 95.38 254 VAL A O 1
ATOM 2121 N N . TRP A 1 255 ? 3.937 -12.121 14.300 1.00 95.88 255 TRP A N 1
ATOM 2122 C CA . TRP A 1 255 ? 4.014 -10.667 14.139 1.00 95.88 255 TRP A CA 1
ATOM 2123 C C . TRP A 1 255 ? 5.187 -10.052 14.897 1.00 95.88 255 TRP A C 1
ATOM 2125 O O . TRP A 1 255 ? 5.886 -9.201 14.356 1.00 95.88 255 TRP A O 1
ATOM 2135 N N . ASN A 1 256 ? 5.446 -10.498 16.127 1.00 94.06 256 ASN A N 1
ATOM 2136 C CA . ASN A 1 256 ? 6.576 -10.005 16.906 1.00 94.06 256 ASN A CA 1
ATOM 2137 C C . ASN A 1 256 ? 7.919 -10.356 16.269 1.00 94.06 256 ASN A C 1
ATOM 2139 O O . ASN A 1 256 ? 8.791 -9.492 16.212 1.00 94.06 256 ASN A O 1
ATOM 2143 N N . ASN A 1 257 ? 8.076 -11.583 15.771 1.00 95.44 257 ASN A N 1
ATOM 2144 C CA . ASN A 1 257 ? 9.292 -11.993 15.078 1.00 95.44 257 ASN A CA 1
ATOM 2145 C C . ASN A 1 257 ? 9.479 -11.202 13.781 1.00 95.44 257 ASN A C 1
ATOM 2147 O O . ASN A 1 257 ? 10.589 -10.759 13.510 1.00 95.44 257 ASN A O 1
ATOM 2151 N N . TYR A 1 258 ? 8.397 -10.958 13.036 1.00 96.06 258 TYR A N 1
ATOM 2152 C CA . TYR A 1 258 ? 8.458 -10.157 11.818 1.00 96.06 258 TYR A CA 1
ATOM 2153 C C . TYR A 1 258 ? 8.830 -8.693 12.108 1.00 96.06 258 TYR A C 1
ATOM 2155 O O . TYR A 1 258 ? 9.722 -8.130 11.483 1.00 96.06 258 TYR A O 1
ATOM 2163 N N . LEU A 1 259 ? 8.216 -8.073 13.119 1.00 95.25 259 LEU A N 1
ATOM 2164 C CA . LEU A 1 259 ? 8.576 -6.718 13.551 1.00 95.25 259 LEU A CA 1
ATOM 2165 C C . LEU A 1 259 ? 10.036 -6.629 14.011 1.00 95.25 259 LEU A C 1
ATOM 2167 O O . LEU A 1 259 ? 10.711 -5.643 13.732 1.00 95.25 259 LEU A O 1
ATOM 2171 N N . ASN A 1 260 ? 10.528 -7.653 14.708 1.00 92.81 260 ASN A N 1
ATOM 2172 C CA . ASN A 1 260 ? 11.903 -7.695 15.198 1.00 92.81 260 ASN A CA 1
ATOM 2173 C C . ASN A 1 260 ? 12.926 -7.975 14.085 1.00 92.81 260 ASN A C 1
ATOM 2175 O O . ASN A 1 260 ? 14.084 -7.608 14.248 1.00 92.81 260 ASN A O 1
ATOM 2179 N N . SER A 1 261 ? 12.530 -8.609 12.974 1.00 93.12 261 SER A N 1
ATOM 2180 C CA . SER A 1 261 ? 13.439 -8.867 11.849 1.00 93.12 261 SER A CA 1
ATOM 2181 C C . SER A 1 261 ? 13.708 -7.629 10.994 1.00 93.12 261 SER A C 1
ATOM 2183 O O . SER A 1 261 ? 14.660 -7.624 10.220 1.00 93.12 261 SER A O 1
ATOM 2185 N N . VAL A 1 262 ? 12.863 -6.596 11.089 1.00 91.25 262 VAL A N 1
ATOM 2186 C CA . VAL A 1 262 ? 13.078 -5.325 10.388 1.00 91.25 262 VAL A CA 1
ATOM 2187 C C . VAL A 1 262 ? 14.048 -4.462 11.195 1.00 91.25 262 VAL A C 1
ATOM 2189 O O . VAL A 1 262 ? 13.794 -4.156 12.363 1.00 91.25 262 VAL A O 1
ATOM 2192 N N . ASP A 1 263 ? 15.146 -4.067 10.553 1.00 87.94 263 ASP A N 1
ATOM 2193 C CA . ASP A 1 263 ? 16.182 -3.193 11.113 1.00 87.94 263 ASP A CA 1
ATOM 2194 C C . ASP A 1 263 ? 15.610 -1.803 11.456 1.00 87.94 263 ASP A C 1
ATOM 2196 O O . ASP A 1 263 ? 14.797 -1.247 10.711 1.00 87.94 263 ASP A O 1
ATOM 2200 N N . ASP A 1 264 ? 16.045 -1.235 12.580 1.00 82.00 264 ASP A N 1
ATOM 2201 C CA . ASP A 1 264 ? 15.626 0.086 13.051 1.00 82.00 264 ASP A CA 1
ATOM 2202 C C . ASP A 1 264 ? 16.065 1.225 12.116 1.00 82.00 264 ASP A C 1
ATOM 2204 O O . ASP A 1 264 ? 15.376 2.244 12.043 1.00 82.00 264 ASP A O 1
ATOM 2208 N N . ASN A 1 265 ? 17.118 1.022 11.314 1.00 83.88 265 ASN A N 1
ATOM 2209 C CA . ASN A 1 265 ? 17.526 1.939 10.243 1.00 83.88 265 ASN A CA 1
ATOM 2210 C C . ASN A 1 265 ? 16.449 2.099 9.155 1.00 83.88 265 ASN A C 1
ATOM 2212 O O . ASN A 1 265 ? 16.423 3.097 8.438 1.00 83.88 265 ASN A O 1
ATOM 2216 N N . HIS A 1 266 ? 15.521 1.143 9.043 1.00 86.69 266 HIS A N 1
ATOM 2217 C CA . HIS A 1 266 ? 14.395 1.189 8.110 1.00 86.69 266 HIS A CA 1
ATOM 2218 C C . HIS A 1 266 ? 13.112 1.646 8.814 1.00 86.69 266 HIS A C 1
ATOM 2220 O O . HIS A 1 266 ? 12.054 1.018 8.687 1.00 86.69 266 HIS A O 1
ATOM 2226 N N . ALA A 1 267 ? 13.198 2.758 9.553 1.00 87.56 267 ALA A N 1
ATOM 2227 C CA . ALA A 1 267 ? 12.133 3.200 10.448 1.00 87.56 267 ALA A CA 1
ATOM 2228 C C . ALA A 1 267 ? 10.771 3.343 9.764 1.00 87.56 267 ALA A C 1
ATOM 2230 O O . ALA A 1 267 ? 9.757 2.868 10.270 1.00 87.56 267 ALA A O 1
ATOM 2231 N N . TYR A 1 268 ? 10.750 3.909 8.559 1.00 88.06 268 TYR A N 1
ATOM 2232 C CA . TYR A 1 268 ? 9.526 4.060 7.777 1.00 88.06 268 TYR A CA 1
ATOM 2233 C C . TYR A 1 268 ? 8.841 2.714 7.463 1.00 88.06 268 TYR A C 1
ATOM 2235 O O . TYR A 1 268 ? 7.637 2.559 7.682 1.00 88.06 268 TYR A O 1
ATOM 2243 N N . ALA A 1 269 ? 9.605 1.711 7.015 1.00 88.69 269 ALA A N 1
ATOM 2244 C CA . ALA A 1 269 ? 9.078 0.381 6.708 1.00 88.69 269 ALA A CA 1
ATOM 2245 C C . ALA A 1 269 ? 8.571 -0.333 7.971 1.00 88.69 269 ALA A C 1
ATOM 2247 O O . ALA A 1 269 ? 7.500 -0.946 7.965 1.00 88.69 269 ALA A O 1
ATOM 2248 N N . LYS A 1 270 ? 9.301 -0.199 9.083 1.00 92.38 270 LYS A N 1
ATOM 2249 C CA . LYS A 1 270 ? 8.918 -0.781 10.373 1.00 92.38 270 LYS A CA 1
ATOM 2250 C C . LYS A 1 270 ? 7.652 -0.138 10.941 1.00 92.38 270 LYS A C 1
ATOM 2252 O O . LYS A 1 270 ? 6.775 -0.858 11.411 1.00 92.38 270 LYS A O 1
ATOM 2257 N N . ILE A 1 271 ? 7.493 1.184 10.818 1.00 91.62 271 ILE A N 1
ATOM 2258 C CA . ILE A 1 271 ? 6.254 1.897 11.177 1.00 91.62 271 ILE A CA 1
ATOM 2259 C C . ILE A 1 271 ? 5.070 1.373 10.356 1.00 91.62 271 ILE A C 1
ATOM 2261 O O . ILE A 1 271 ? 4.022 1.071 10.929 1.00 91.62 271 ILE A O 1
ATOM 2265 N N . LYS A 1 272 ? 5.220 1.206 9.033 1.00 90.25 272 LYS A N 1
ATOM 2266 C CA . LYS A 1 272 ? 4.164 0.611 8.191 1.00 90.25 272 LYS A CA 1
ATOM 2267 C C . LYS A 1 272 ? 3.791 -0.797 8.652 1.00 90.25 272 LYS A C 1
ATOM 2269 O O . LYS A 1 272 ? 2.605 -1.116 8.745 1.00 90.25 272 LYS A O 1
ATOM 2274 N N . LEU A 1 273 ? 4.784 -1.625 8.978 1.00 93.25 273 LEU A N 1
ATOM 2275 C CA . LEU A 1 273 ? 4.551 -2.977 9.479 1.00 93.25 273 LEU A CA 1
ATOM 2276 C C . LEU A 1 273 ? 3.834 -2.974 10.838 1.00 93.25 273 LEU A C 1
ATOM 2278 O O . LEU A 1 273 ? 2.908 -3.760 11.033 1.00 93.25 273 LEU A O 1
ATOM 2282 N N . PHE A 1 274 ? 4.188 -2.060 11.746 1.00 93.00 274 PHE A N 1
ATOM 2283 C CA . PHE A 1 274 ? 3.455 -1.863 12.997 1.00 93.00 274 PHE A CA 1
ATOM 2284 C C . PHE A 1 274 ? 2.003 -1.469 12.745 1.00 93.00 274 PHE A C 1
ATOM 2286 O O . PHE A 1 274 ? 1.108 -2.096 13.302 1.00 93.00 274 PHE A O 1
ATOM 2293 N N . LYS A 1 275 ? 1.745 -0.486 11.873 1.00 89.50 275 LYS A N 1
ATOM 2294 C CA . LYS A 1 275 ? 0.374 -0.079 11.529 1.00 89.50 275 LYS A CA 1
ATOM 2295 C C . LYS A 1 275 ? -0.446 -1.255 10.985 1.00 89.50 275 LYS A C 1
ATOM 2297 O O . LYS A 1 275 ? -1.591 -1.419 11.394 1.00 89.50 275 LYS A O 1
ATOM 2302 N N . ARG A 1 276 ? 0.154 -2.129 10.162 1.00 91.25 276 ARG A N 1
ATOM 2303 C CA . ARG A 1 276 ? -0.475 -3.391 9.725 1.00 91.25 276 ARG A CA 1
ATOM 2304 C C . ARG A 1 276 ? -0.753 -4.337 10.893 1.00 91.25 276 ARG A C 1
ATOM 2306 O O . ARG A 1 276 ? -1.848 -4.880 10.974 1.00 91.25 276 ARG A O 1
ATOM 2313 N N . ALA A 1 277 ? 0.202 -4.520 11.805 1.00 92.69 277 ALA A N 1
ATOM 2314 C CA . ALA A 1 277 ? 0.038 -5.384 12.974 1.00 92.69 277 ALA A CA 1
ATOM 2315 C C . ALA A 1 277 ? -1.071 -4.885 13.917 1.00 92.69 277 ALA A C 1
ATOM 2317 O O . ALA A 1 277 ? -1.815 -5.686 14.472 1.00 92.69 277 ALA A O 1
ATOM 2318 N N . LEU A 1 278 ? -1.247 -3.571 14.068 1.00 89.44 278 LEU A N 1
ATOM 2319 C CA . LEU A 1 278 ? -2.276 -2.996 14.939 1.00 89.44 278 LEU A CA 1
ATOM 2320 C C . LEU A 1 278 ? -3.709 -3.289 14.478 1.00 89.44 278 LEU A C 1
ATOM 2322 O O . LEU A 1 278 ? -4.616 -3.236 15.299 1.00 89.44 278 LEU A O 1
ATOM 2326 N N . ILE A 1 279 ? -3.939 -3.643 13.211 1.00 88.06 279 ILE A N 1
ATOM 2327 C CA . ILE A 1 279 ? -5.282 -3.960 12.703 1.00 88.06 279 ILE A CA 1
ATOM 2328 C C . ILE A 1 279 ? -5.844 -5.245 13.352 1.00 88.06 279 ILE A C 1
ATOM 2330 O O . ILE A 1 279 ? -6.881 -5.178 14.022 1.00 88.06 279 ILE A O 1
ATOM 2334 N N . PRO A 1 280 ? -5.206 -6.429 13.228 1.00 89.62 280 PRO A N 1
ATOM 2335 C CA . PRO A 1 280 ? -5.668 -7.633 13.917 1.00 89.62 280 PRO A CA 1
ATOM 2336 C C . PRO A 1 280 ? -5.483 -7.562 15.440 1.00 89.62 280 PRO A C 1
ATOM 2338 O O . PRO A 1 280 ? -6.238 -8.218 16.162 1.00 89.62 280 PRO A O 1
ATOM 2341 N N . PHE A 1 281 ? -4.528 -6.759 15.924 1.00 89.31 281 PHE A N 1
ATOM 2342 C CA . PHE A 1 281 ? -4.226 -6.544 17.345 1.00 89.31 281 PHE A CA 1
ATOM 2343 C C . PHE A 1 281 ? -4.858 -5.269 17.918 1.00 89.31 281 PHE A C 1
ATOM 2345 O O . PHE A 1 281 ? -4.399 -4.764 18.938 1.00 89.31 281 PHE A O 1
ATOM 2352 N N . ALA A 1 282 ? -5.938 -4.763 17.317 1.00 84.62 282 ALA A N 1
ATOM 2353 C CA . ALA A 1 282 ? -6.534 -3.492 17.734 1.00 84.62 282 ALA A CA 1
ATOM 2354 C C . ALA A 1 282 ? -6.922 -3.471 19.222 1.00 84.62 282 ALA A C 1
ATOM 2356 O O . ALA A 1 282 ? -6.816 -2.430 19.857 1.00 84.62 282 ALA A O 1
ATOM 2357 N N . PHE A 1 283 ? -7.299 -4.625 19.789 1.00 83.06 283 PHE A N 1
ATOM 2358 C CA . PHE A 1 283 ? -7.623 -4.784 21.212 1.00 83.06 283 PHE A CA 1
ATOM 2359 C C . PHE A 1 283 ? -6.504 -5.397 22.071 1.00 83.06 283 PHE A C 1
ATOM 2361 O O . PHE A 1 283 ? -6.751 -5.736 23.225 1.00 83.06 283 PHE A O 1
ATOM 2368 N N . ASP A 1 284 ? -5.297 -5.577 21.532 1.00 84.50 284 ASP A N 1
ATOM 2369 C CA . ASP A 1 284 ? -4.139 -6.059 22.290 1.00 84.50 284 ASP A CA 1
ATOM 2370 C C . ASP A 1 284 ? -3.254 -4.887 22.712 1.00 84.50 284 ASP A C 1
ATOM 2372 O O . ASP A 1 284 ? -2.485 -4.327 21.929 1.00 84.50 284 ASP A O 1
ATOM 2376 N N . GLU A 1 285 ? -3.344 -4.550 23.991 1.00 81.69 285 GLU A N 1
ATOM 2377 C CA . GLU A 1 285 ? -2.613 -3.449 24.615 1.00 81.69 285 GLU A CA 1
ATOM 2378 C C . GLU A 1 285 ? -1.092 -3.596 24.459 1.00 81.69 285 GLU A C 1
ATOM 2380 O O . GLU A 1 285 ? -0.384 -2.606 24.266 1.00 81.69 285 GLU A O 1
ATOM 2385 N N . SER A 1 286 ? -0.578 -4.831 24.476 1.00 83.19 286 SER A N 1
ATOM 2386 C CA . SER A 1 286 ? 0.862 -5.089 24.394 1.00 83.19 286 SER A CA 1
ATOM 2387 C C . SER A 1 286 ? 1.455 -4.679 23.041 1.00 83.19 286 SER A C 1
ATOM 2389 O O . SER A 1 286 ? 2.568 -4.147 22.988 1.00 83.19 286 SER A O 1
ATOM 2391 N N . MET A 1 287 ? 0.694 -4.851 21.955 1.00 87.44 287 MET A N 1
ATOM 2392 C CA . MET A 1 287 ? 1.112 -4.461 20.608 1.00 87.44 287 MET A CA 1
ATOM 2393 C C . MET A 1 287 ? 1.144 -2.935 20.454 1.00 87.44 287 MET A C 1
ATOM 2395 O O . MET A 1 287 ? 2.109 -2.392 19.912 1.00 87.44 287 MET A O 1
ATOM 2399 N N . TRP A 1 288 ? 0.139 -2.233 20.990 1.00 85.38 288 TRP A N 1
ATOM 2400 C CA . TRP A 1 288 ? 0.103 -0.765 21.003 1.00 85.38 288 TRP A CA 1
ATOM 2401 C C . TRP A 1 288 ? 1.263 -0.170 21.798 1.00 85.38 288 TRP A C 1
ATOM 2403 O O . TRP A 1 288 ? 1.958 0.712 21.296 1.00 85.38 288 TRP A O 1
ATOM 2413 N N . LEU A 1 289 ? 1.534 -0.687 23.000 1.00 80.12 289 LEU A N 1
ATOM 2414 C CA . LEU A 1 289 ? 2.669 -0.233 23.809 1.00 80.12 289 LEU A CA 1
ATOM 2415 C C . LEU A 1 289 ? 4.006 -0.474 23.102 1.00 80.12 289 LEU A C 1
ATOM 2417 O O . LEU A 1 289 ? 4.882 0.390 23.140 1.00 80.12 289 LEU A O 1
ATOM 2421 N N . LYS A 1 290 ? 4.170 -1.617 22.424 1.00 87.25 290 LYS A N 1
ATOM 2422 C CA . LYS A 1 290 ? 5.375 -1.900 21.633 1.00 87.25 290 LYS A CA 1
ATOM 2423 C C . LYS A 1 290 ? 5.551 -0.894 20.492 1.00 87.25 290 LYS A C 1
ATOM 2425 O O . LYS A 1 290 ? 6.658 -0.394 20.307 1.00 87.25 290 LYS A O 1
ATOM 2430 N N . TYR A 1 291 ? 4.478 -0.569 19.771 1.00 89.19 291 TYR A N 1
ATOM 2431 C CA . TYR A 1 291 ? 4.510 0.436 18.707 1.00 89.19 291 TYR A CA 1
ATOM 2432 C C . TYR A 1 291 ? 4.867 1.828 19.234 1.00 89.19 291 TYR A C 1
ATOM 2434 O O . TYR A 1 291 ? 5.768 2.475 18.711 1.00 89.19 291 TYR A O 1
ATOM 2442 N N . ILE A 1 292 ? 4.209 2.271 20.304 1.00 81.12 292 ILE A N 1
ATOM 2443 C CA . ILE A 1 292 ? 4.455 3.579 20.915 1.00 81.12 292 ILE A CA 1
ATOM 2444 C C . ILE A 1 292 ? 5.905 3.689 21.401 1.00 81.12 292 ILE A C 1
ATOM 2446 O O . ILE A 1 292 ? 6.576 4.674 21.102 1.00 81.12 292 ILE A O 1
ATOM 2450 N N . ARG A 1 293 ? 6.423 2.665 22.095 1.00 80.81 293 ARG A N 1
ATOM 2451 C CA . ARG A 1 293 ? 7.831 2.618 22.530 1.00 80.81 293 ARG A CA 1
ATOM 2452 C C . ARG A 1 293 ? 8.793 2.720 21.351 1.00 80.81 293 ARG A C 1
ATOM 2454 O O . ARG A 1 293 ? 9.790 3.426 21.447 1.00 80.81 293 ARG A O 1
ATOM 2461 N N . TYR A 1 294 ? 8.472 2.056 20.243 1.00 85.75 294 TYR A N 1
ATOM 2462 C CA . TYR A 1 294 ? 9.267 2.141 19.026 1.00 85.75 294 TYR A CA 1
ATOM 2463 C C . TYR A 1 294 ? 9.258 3.552 18.414 1.00 85.75 294 TYR A C 1
ATOM 2465 O O . TYR A 1 294 ? 10.315 4.083 18.078 1.00 85.75 294 TYR A O 1
ATOM 2473 N N . LEU A 1 295 ? 8.093 4.204 18.330 1.00 83.62 295 LEU A N 1
ATOM 2474 C CA . LEU A 1 295 ? 8.009 5.591 17.859 1.00 83.62 295 LEU A CA 1
ATOM 2475 C C . LEU A 1 295 ? 8.809 6.551 18.750 1.00 83.62 295 LEU A C 1
ATOM 2477 O O . LEU A 1 295 ? 9.465 7.453 18.235 1.00 83.62 295 LEU A O 1
ATOM 2481 N N . VAL A 1 296 ? 8.793 6.335 20.070 1.00 77.75 296 VAL A N 1
ATOM 2482 C CA . VAL A 1 296 ? 9.616 7.093 21.024 1.00 77.75 296 VAL A CA 1
ATOM 2483 C C . VAL A 1 296 ? 11.105 6.879 20.752 1.00 77.75 296 VAL A C 1
ATOM 2485 O O . VAL A 1 296 ? 11.839 7.862 20.688 1.00 77.75 296 VAL A O 1
ATOM 2488 N N . SER A 1 297 ? 11.555 5.636 20.538 1.00 81.38 297 SER A N 1
ATOM 2489 C CA . SER A 1 297 ? 12.979 5.348 20.302 1.00 81.38 297 SER A CA 1
ATOM 2490 C C . SER A 1 297 ? 13.528 5.968 19.018 1.00 81.38 297 SER A C 1
ATOM 2492 O O . SER A 1 297 ? 14.706 6.297 18.966 1.00 81.38 297 SER A O 1
ATOM 2494 N N . VAL A 1 298 ? 12.683 6.157 17.999 1.00 83.06 298 VAL A N 1
ATOM 2495 C CA . VAL A 1 298 ? 13.077 6.800 16.731 1.00 83.06 298 VAL A CA 1
ATOM 2496 C C . VAL A 1 298 ? 12.670 8.278 16.656 1.00 83.06 298 VAL A C 1
ATOM 2498 O O . VAL A 1 298 ? 12.756 8.881 15.591 1.00 83.06 298 VAL A O 1
ATOM 2501 N N . ASN A 1 299 ? 12.209 8.855 17.773 1.00 77.06 299 ASN A N 1
ATOM 2502 C CA . ASN A 1 299 ? 11.735 10.235 17.887 1.00 77.06 299 ASN A CA 1
ATOM 2503 C C . ASN A 1 299 ? 10.747 10.655 16.778 1.00 77.06 299 ASN A C 1
ATOM 2505 O O . ASN A 1 299 ? 10.917 11.688 16.138 1.00 77.06 299 ASN A O 1
ATOM 2509 N N . ASN A 1 300 ? 9.732 9.827 16.520 1.00 82.50 300 ASN A N 1
ATOM 2510 C CA . ASN A 1 300 ? 8.733 10.095 15.487 1.00 82.50 300 ASN A CA 1
ATOM 2511 C C . ASN A 1 300 ? 7.600 10.998 16.002 1.00 82.50 300 ASN A C 1
ATOM 2513 O O . ASN A 1 300 ? 7.069 10.760 17.083 1.00 82.50 300 ASN A O 1
ATOM 2517 N N . ASP A 1 301 ? 7.137 11.945 15.190 1.00 78.12 301 ASP A N 1
ATOM 2518 C CA . ASP A 1 301 ? 6.032 12.846 15.562 1.00 78.12 301 ASP A CA 1
ATOM 2519 C C . ASP A 1 301 ? 4.668 12.135 15.675 1.00 78.12 301 ASP A C 1
ATOM 2521 O O . ASP A 1 301 ? 3.732 12.658 16.273 1.00 78.12 301 ASP A O 1
ATOM 2525 N N . GLY A 1 302 ? 4.559 10.907 15.154 1.00 77.94 302 GLY A N 1
ATOM 2526 C CA . GLY A 1 302 ? 3.359 10.067 15.171 1.00 77.94 302 GLY A CA 1
ATOM 2527 C C . GLY A 1 302 ? 2.941 9.526 16.547 1.00 77.94 302 GLY A C 1
ATOM 2528 O O . GLY A 1 302 ? 1.974 8.761 16.637 1.00 77.94 302 GLY A O 1
ATOM 2529 N N . ILE A 1 303 ? 3.690 9.842 17.609 1.00 75.94 303 ILE A N 1
ATOM 2530 C CA . ILE A 1 303 ? 3.480 9.307 18.963 1.00 75.94 303 ILE A CA 1
ATOM 2531 C C . ILE A 1 303 ? 2.106 9.708 19.497 1.00 75.94 303 ILE A C 1
ATOM 2533 O O . ILE A 1 303 ? 1.366 8.853 19.983 1.00 75.94 303 ILE A O 1
ATOM 2537 N N . GLU A 1 304 ? 1.742 10.987 19.387 1.00 72.00 304 GLU A N 1
ATOM 2538 C CA . GLU A 1 304 ? 0.468 11.495 19.903 1.00 72.00 304 GLU A CA 1
ATOM 2539 C C . GLU A 1 304 ? -0.718 10.806 19.221 1.00 72.00 304 GLU A C 1
ATOM 2541 O O . GLU A 1 304 ? -1.637 10.328 19.886 1.00 72.00 304 GLU A O 1
ATOM 2546 N N . GLN A 1 305 ? -0.669 10.663 17.896 1.00 77.12 305 GLN A N 1
ATOM 2547 C CA . GLN A 1 305 ? -1.722 9.999 17.135 1.00 77.12 305 GLN A CA 1
ATOM 2548 C C . GLN A 1 305 ? -1.818 8.515 17.508 1.00 77.12 305 GLN A C 1
ATOM 2550 O O . GLN A 1 305 ? -2.926 7.987 17.611 1.00 77.12 305 GLN A O 1
ATOM 2555 N N . ALA A 1 306 ? -0.687 7.843 17.758 1.00 78.56 306 ALA A N 1
ATOM 2556 C CA . ALA A 1 306 ? -0.671 6.459 18.227 1.00 78.56 306 ALA A CA 1
ATOM 2557 C C . ALA A 1 306 ? -1.330 6.308 19.611 1.00 78.56 306 ALA A C 1
ATOM 2559 O O . ALA A 1 306 ? -2.132 5.393 19.805 1.00 78.56 306 ALA A O 1
ATOM 2560 N N . TYR A 1 307 ? -1.059 7.230 20.542 1.00 72.50 307 TYR A N 1
ATOM 2561 C CA . TYR A 1 307 ? -1.721 7.271 21.851 1.00 72.50 307 TYR A CA 1
ATOM 2562 C C . TYR A 1 307 ? -3.222 7.532 21.727 1.00 72.50 307 TYR A C 1
ATOM 2564 O O . TYR A 1 307 ? -4.024 6.783 22.283 1.00 72.50 307 TYR A O 1
ATOM 2572 N N . ILE A 1 308 ? -3.626 8.557 20.968 1.00 72.56 308 ILE A N 1
ATOM 2573 C CA . ILE A 1 308 ? -5.042 8.897 20.767 1.00 72.56 308 ILE A CA 1
ATOM 2574 C C . ILE A 1 308 ? -5.796 7.726 20.130 1.00 72.56 308 ILE A C 1
ATOM 2576 O O . ILE A 1 308 ? -6.939 7.463 20.507 1.00 72.56 308 ILE A O 1
ATOM 2580 N N . ALA A 1 309 ? -5.170 7.011 19.194 1.00 75.62 309 ALA A N 1
ATOM 2581 C CA . ALA A 1 309 ? -5.753 5.823 18.588 1.00 75.62 309 ALA A CA 1
ATOM 2582 C C . ALA A 1 309 ? -5.882 4.672 19.601 1.00 75.62 309 ALA A C 1
ATOM 2584 O O . ALA A 1 309 ? -6.926 4.024 19.643 1.00 75.62 309 ALA A O 1
ATOM 2585 N N . GLY A 1 310 ? -4.877 4.459 20.458 1.00 71.62 310 GLY A N 1
ATOM 2586 C CA . GLY A 1 310 ? -4.858 3.409 21.482 1.00 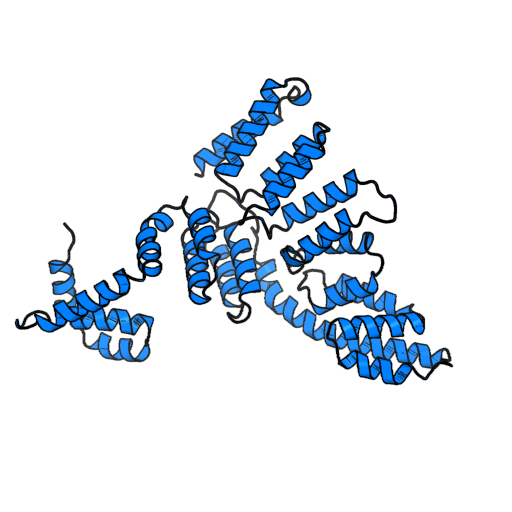71.62 310 GLY A CA 1
ATOM 2587 C C . GLY A 1 310 ? -5.647 3.710 22.765 1.00 71.62 310 GLY A C 1
ATOM 2588 O O . GLY A 1 310 ? -5.906 2.788 23.530 1.00 71.62 310 GLY A O 1
ATOM 2589 N N . LYS A 1 311 ? -6.079 4.958 23.009 1.00 68.25 311 LYS A N 1
ATOM 2590 C CA . LYS A 1 311 ? -6.701 5.421 24.278 1.00 68.25 311 LYS A CA 1
ATOM 2591 C C . LYS A 1 311 ? -7.937 4.642 24.738 1.00 68.25 311 LYS A C 1
ATOM 2593 O O . LYS A 1 311 ? -8.335 4.692 25.898 1.00 68.25 311 LYS A O 1
ATOM 2598 N N . HIS A 1 312 ? -8.592 3.960 23.804 1.00 66.94 312 HIS A N 1
ATOM 2599 C CA . HIS A 1 312 ? -9.751 3.121 24.088 1.00 66.94 312 HIS A CA 1
ATOM 2600 C C . HIS A 1 312 ? -9.377 1.839 24.864 1.00 66.94 312 HIS A C 1
ATOM 2602 O O . HIS A 1 312 ? -10.265 1.124 25.326 1.00 66.94 312 HIS A O 1
ATOM 2608 N N . LEU A 1 313 ? -8.079 1.552 25.009 1.00 62.94 313 LEU A N 1
ATOM 2609 C CA . LEU A 1 313 ? -7.515 0.457 25.791 1.00 62.94 313 LEU A CA 1
ATOM 2610 C C . LEU A 1 313 ? -7.142 0.946 27.194 1.00 62.94 313 LEU A C 1
ATOM 2612 O O . LEU A 1 313 ? -6.544 2.011 27.345 1.00 62.94 313 LEU A O 1
ATOM 2616 N N . LYS A 1 314 ? -7.501 0.175 28.229 1.00 55.41 314 LYS A N 1
ATOM 2617 C CA . LYS A 1 314 ? -7.424 0.619 29.632 1.00 55.41 314 LYS A CA 1
ATOM 2618 C C . LYS A 1 314 ? -5.996 0.998 30.036 1.00 55.41 314 LYS A C 1
ATOM 2620 O O . LYS A 1 314 ? -5.816 2.054 30.627 1.00 55.41 314 LYS A O 1
ATOM 2625 N N . VAL A 1 315 ? -4.994 0.218 29.630 1.00 45.84 315 VAL A N 1
ATOM 2626 C CA . VAL A 1 315 ? -3.585 0.431 30.026 1.00 45.84 315 VAL A CA 1
ATOM 2627 C C . VAL A 1 315 ? -2.918 1.622 29.320 1.00 45.84 315 VAL A C 1
ATOM 2629 O O . VAL A 1 315 ? -1.957 2.192 29.840 1.00 45.84 315 VAL A O 1
ATOM 2632 N N . VAL A 1 316 ? -3.432 2.058 28.161 1.00 49.19 316 VAL A N 1
ATOM 2633 C CA . VAL A 1 316 ? -2.926 3.266 27.475 1.00 49.19 316 VAL A CA 1
ATOM 2634 C C . VAL A 1 316 ? -3.279 4.532 28.268 1.00 49.19 316 VAL A C 1
ATOM 2636 O O . VAL A 1 316 ? -2.515 5.494 28.238 1.00 49.19 316 VAL A O 1
ATOM 2639 N N . ASN A 1 317 ? -4.373 4.511 29.039 1.00 46.19 317 ASN A N 1
ATOM 2640 C CA . ASN A 1 317 ? -4.741 5.613 29.932 1.00 46.19 317 ASN A CA 1
ATOM 2641 C C . ASN A 1 317 ? -3.825 5.698 31.166 1.00 46.19 317 ASN A C 1
ATOM 2643 O O . ASN A 1 317 ? -3.504 6.804 31.591 1.00 46.19 317 ASN A O 1
ATOM 2647 N N . ASP A 1 318 ? -3.323 4.566 31.673 1.00 41.22 318 ASP A N 1
ATOM 2648 C CA . ASP A 1 318 ? -2.401 4.534 32.823 1.00 41.22 318 ASP A CA 1
ATOM 2649 C C . ASP A 1 318 ? -0.988 5.053 32.471 1.00 41.22 318 ASP A C 1
ATOM 2651 O O . ASP A 1 318 ? -0.228 5.450 33.346 1.00 41.22 318 ASP A O 1
ATOM 2655 N N . HIS A 1 319 ? -0.624 5.102 31.181 1.00 43.84 319 HIS A N 1
ATOM 2656 C CA . HIS A 1 319 ? 0.665 5.633 30.700 1.00 43.84 319 HIS A CA 1
ATOM 2657 C C . HIS A 1 319 ? 0.603 7.125 30.310 1.00 43.84 319 HIS A C 1
ATOM 2659 O O . HIS A 1 319 ? 1.582 7.668 29.791 1.00 43.84 319 HIS A O 1
ATOM 2665 N N . HIS A 1 320 ? -0.516 7.812 30.577 1.00 43.59 320 HIS A N 1
ATOM 2666 C CA . HIS A 1 320 ? -0.654 9.258 30.370 1.00 43.59 320 HIS A CA 1
ATOM 2667 C C . HIS A 1 320 ? 0.400 10.062 31.159 1.00 43.59 320 HIS A C 1
ATOM 2669 O O . HIS A 1 320 ? 0.873 11.091 30.677 1.00 43.59 320 HIS A O 1
ATOM 2675 N N . GLU A 1 321 ? 0.854 9.548 32.307 1.00 41.25 321 GLU A N 1
ATOM 2676 C CA . GLU A 1 321 ? 1.928 10.143 33.113 1.00 41.25 321 GLU A CA 1
ATOM 2677 C C . GLU A 1 321 ? 3.287 10.149 32.391 1.00 41.25 321 GLU A C 1
ATOM 2679 O O . GLU A 1 321 ? 4.003 11.144 32.456 1.00 41.25 321 GLU A O 1
ATOM 2684 N N . LEU A 1 322 ? 3.624 9.112 31.612 1.00 40.72 322 LEU A N 1
ATOM 2685 C CA . LEU A 1 322 ? 4.871 9.065 30.826 1.00 40.72 322 LEU A CA 1
ATOM 2686 C C . LEU A 1 322 ? 4.852 10.037 29.635 1.00 40.72 322 LEU A C 1
ATOM 2688 O O . LEU A 1 322 ? 5.901 10.519 29.207 1.00 40.72 322 LEU A O 1
ATOM 2692 N N . TRP A 1 323 ? 3.662 10.347 29.114 1.00 43.75 323 TRP A N 1
ATOM 2693 C CA . TRP A 1 323 ? 3.460 11.390 28.105 1.00 43.75 323 TRP A CA 1
ATOM 2694 C C . TRP A 1 323 ? 3.560 12.800 28.715 1.00 43.75 323 TRP A C 1
ATOM 2696 O O . TRP A 1 323 ? 4.212 13.663 28.129 1.00 43.75 323 TRP A O 1
ATOM 2706 N N . GLN A 1 324 ? 3.007 13.023 29.916 1.00 42.03 324 GLN A N 1
ATOM 2707 C CA . GLN A 1 324 ? 3.163 14.290 30.647 1.00 42.03 324 GLN A CA 1
ATOM 2708 C C . GLN A 1 324 ? 4.615 14.537 31.101 1.00 42.03 324 GLN A C 1
ATOM 2710 O O . GLN A 1 324 ? 5.076 15.673 31.069 1.00 42.03 324 GLN A O 1
ATOM 2715 N N . LEU A 1 325 ? 5.357 13.487 31.470 1.00 39.06 325 LEU A N 1
ATOM 2716 C CA . LEU A 1 325 ? 6.753 13.575 31.922 1.00 39.06 325 LEU A CA 1
ATOM 2717 C C . LEU A 1 325 ? 7.754 13.901 30.799 1.00 39.06 325 LEU A C 1
ATOM 2719 O O . LEU A 1 325 ? 8.795 14.487 31.077 1.00 39.06 325 LEU A O 1
ATOM 2723 N N . ARG A 1 326 ? 7.462 13.549 29.536 1.00 39.62 326 ARG A N 1
ATOM 2724 C CA . ARG A 1 326 ? 8.360 13.819 28.392 1.00 39.62 326 ARG A CA 1
ATOM 2725 C C . ARG A 1 326 ? 8.141 15.195 27.750 1.00 39.62 326 ARG A C 1
ATOM 2727 O O . ARG A 1 326 ? 9.075 15.738 27.170 1.00 39.62 326 ARG A O 1
ATOM 2734 N N . ASN A 1 327 ? 6.929 15.746 27.831 1.00 39.62 327 ASN A N 1
ATOM 2735 C CA . ASN A 1 327 ? 6.540 16.959 27.098 1.00 39.62 327 ASN A CA 1
ATOM 2736 C C . ASN A 1 327 ? 6.646 18.266 27.906 1.00 39.62 327 ASN A C 1
ATOM 2738 O O . ASN A 1 327 ? 6.306 19.320 27.373 1.00 39.62 327 ASN A O 1
ATOM 2742 N N . ASP A 1 328 ? 7.119 18.229 29.156 1.00 37.94 328 ASP A N 1
ATOM 2743 C CA . ASP A 1 328 ? 7.246 19.418 30.007 1.00 37.94 328 ASP A CA 1
ATOM 2744 C C . ASP A 1 328 ? 8.725 19.700 30.367 1.00 37.94 328 ASP A C 1
ATOM 2746 O O . ASP A 1 328 ? 9.252 19.138 31.334 1.00 37.94 328 ASP A O 1
ATOM 2750 N N . PRO A 1 329 ? 9.438 20.557 29.605 1.00 37.62 329 PRO A N 1
ATOM 2751 C CA . PRO A 1 329 ? 10.849 20.864 29.858 1.00 37.62 329 PRO A CA 1
ATOM 2752 C C . PRO A 1 329 ? 11.093 21.558 31.211 1.00 37.62 329 PRO A C 1
ATOM 2754 O O . PRO A 1 329 ? 12.216 21.547 31.710 1.00 37.62 329 PRO A O 1
ATOM 2757 N N . ILE A 1 330 ? 10.054 22.125 31.837 1.00 35.91 330 ILE A N 1
ATOM 2758 C CA . ILE A 1 330 ? 10.143 22.825 33.127 1.00 35.91 330 ILE A CA 1
ATOM 2759 C C . ILE A 1 330 ? 10.270 21.823 34.292 1.00 35.91 330 ILE A C 1
ATOM 2761 O O . ILE A 1 330 ? 11.004 22.083 35.250 1.00 35.91 330 ILE A O 1
ATOM 2765 N N . LYS A 1 331 ? 9.643 20.640 34.184 1.00 36.34 331 LYS A N 1
ATOM 2766 C CA . LYS A 1 331 ? 9.648 19.606 35.238 1.00 36.34 331 LYS A CA 1
ATOM 2767 C C . LYS A 1 331 ? 10.837 18.649 35.201 1.00 36.34 331 LYS A C 1
ATOM 2769 O O . LYS A 1 331 ? 11.134 18.050 36.230 1.00 36.34 331 LYS A O 1
ATOM 2774 N N . MET A 1 332 ? 11.564 18.549 34.085 1.00 34.28 332 MET A N 1
ATOM 2775 C CA . MET A 1 332 ? 12.842 17.818 34.056 1.00 34.28 332 MET A CA 1
ATOM 2776 C C . MET A 1 332 ? 13.850 18.453 35.033 1.00 34.28 332 MET A C 1
ATOM 2778 O O . MET A 1 332 ? 14.512 17.744 35.784 1.00 34.28 332 MET A O 1
ATOM 2782 N N . SER A 1 333 ? 13.834 19.790 35.155 1.00 37.66 333 SER A N 1
ATOM 2783 C CA . SER A 1 333 ? 14.639 20.506 36.156 1.00 37.66 333 SER A CA 1
ATOM 2784 C C . SER A 1 333 ? 14.185 20.258 37.602 1.00 37.66 333 SER A C 1
ATOM 2786 O O . SER A 1 333 ? 15.010 20.327 38.504 1.00 37.66 333 SER A O 1
ATOM 2788 N N . ASP A 1 334 ? 12.905 19.947 37.843 1.00 37.12 334 ASP A N 1
ATOM 2789 C CA . ASP A 1 334 ? 12.389 19.639 39.187 1.00 37.12 334 ASP A CA 1
ATOM 2790 C C . ASP A 1 334 ? 12.649 18.187 39.604 1.00 37.12 334 ASP A C 1
ATOM 2792 O O . ASP A 1 334 ? 12.770 17.913 40.797 1.00 37.12 334 ASP A O 1
ATOM 2796 N N . CYS A 1 335 ? 12.771 17.257 38.651 1.00 40.03 335 CYS A N 1
ATOM 2797 C CA . CYS A 1 335 ? 13.234 15.894 38.916 1.00 40.03 335 CYS A CA 1
ATOM 2798 C C . CYS A 1 335 ? 14.714 15.884 39.314 1.00 40.03 335 CYS A C 1
ATOM 2800 O O . CYS A 1 335 ? 15.045 15.274 40.330 1.00 40.03 335 CYS A O 1
ATOM 2802 N N . ASP A 1 336 ? 15.551 16.643 38.601 1.00 39.78 336 ASP A N 1
ATOM 2803 C CA . ASP A 1 336 ? 16.970 16.813 38.934 1.00 39.78 336 ASP A CA 1
ATOM 2804 C C . ASP A 1 336 ? 17.152 17.568 40.267 1.00 39.78 336 ASP A C 1
ATOM 2806 O O . ASP A 1 336 ? 17.929 17.143 41.126 1.00 39.78 336 ASP A O 1
ATOM 2810 N N . LYS A 1 337 ? 16.339 18.606 40.526 1.00 39.09 337 LYS A N 1
ATOM 2811 C CA . LYS A 1 337 ? 16.315 19.315 41.819 1.00 39.09 337 LYS A CA 1
ATOM 2812 C C . LYS A 1 337 ? 15.760 18.466 42.961 1.00 39.09 337 LYS A C 1
ATOM 2814 O O . LYS A 1 337 ? 16.206 18.632 44.090 1.00 39.09 337 LYS A O 1
ATOM 2819 N N . ARG A 1 338 ? 14.819 17.541 42.722 1.00 37.06 338 ARG A N 1
ATOM 2820 C CA . ARG A 1 338 ? 14.374 16.581 43.751 1.00 37.06 338 ARG A CA 1
ATOM 2821 C C . ARG A 1 338 ? 15.464 15.565 44.063 1.00 37.06 338 ARG A C 1
ATOM 2823 O O . ARG A 1 338 ? 15.672 15.299 45.240 1.00 37.06 338 ARG A O 1
ATOM 2830 N N . SER A 1 339 ? 16.186 15.052 43.067 1.00 40.06 339 SER A N 1
ATOM 2831 C CA . SER A 1 339 ? 17.345 14.187 43.318 1.00 40.06 339 SER A CA 1
ATOM 2832 C C . SER A 1 339 ? 18.487 14.918 44.033 1.00 40.06 339 SER A C 1
ATOM 2834 O O . SER A 1 339 ? 19.083 14.344 44.938 1.00 40.06 339 SER A O 1
ATOM 2836 N N . GLU A 1 340 ? 18.743 16.197 43.733 1.00 38.31 340 GLU A N 1
ATOM 2837 C CA . GLU A 1 340 ? 19.757 17.005 44.435 1.00 38.31 340 GLU A CA 1
ATOM 2838 C C . GLU A 1 340 ? 19.336 17.415 45.862 1.00 38.31 340 GLU A C 1
ATOM 2840 O O . GLU A 1 340 ? 20.167 17.395 46.769 1.00 38.31 340 GLU A O 1
ATOM 2845 N N . VAL A 1 341 ? 18.055 17.725 46.110 1.00 39.41 341 VAL A N 1
ATOM 2846 C CA . VAL A 1 341 ? 17.525 18.017 47.462 1.00 39.41 341 VAL A CA 1
ATOM 2847 C C . VAL A 1 341 ? 17.505 16.766 48.353 1.00 39.41 341 VAL A C 1
ATOM 2849 O O . VAL A 1 341 ? 17.678 16.876 49.568 1.00 39.41 341 VAL A O 1
ATOM 2852 N N . ILE A 1 342 ? 17.335 15.577 47.764 1.00 37.44 342 ILE A N 1
ATOM 2853 C CA . ILE A 1 342 ? 17.447 14.287 48.463 1.00 37.44 342 ILE A CA 1
ATOM 2854 C C . ILE A 1 342 ? 18.920 13.981 48.799 1.00 37.44 342 ILE A C 1
ATOM 2856 O O . ILE A 1 342 ? 19.207 13.582 49.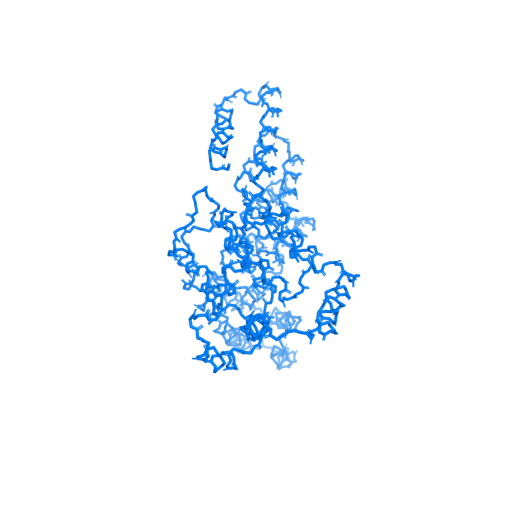925 1.00 37.44 342 ILE A O 1
ATOM 2860 N N . LEU A 1 343 ? 19.860 14.278 47.890 1.00 39.12 343 LEU A N 1
ATOM 2861 C CA . LEU A 1 343 ? 21.310 14.126 48.104 1.00 39.12 343 LEU A CA 1
ATOM 2862 C C . LEU A 1 343 ? 21.911 15.126 49.116 1.00 39.12 343 LEU A C 1
ATOM 2864 O O . LEU A 1 343 ? 22.933 14.830 49.729 1.00 39.12 343 LEU A O 1
ATOM 2868 N N . GLN A 1 344 ? 21.317 16.311 49.317 1.00 40.41 344 GLN A N 1
ATOM 2869 C CA . GLN A 1 344 ? 21.827 17.308 50.280 1.00 40.41 344 GLN A CA 1
ATOM 2870 C C . GLN A 1 344 ? 21.315 17.125 51.720 1.00 40.41 344 GLN A C 1
ATOM 2872 O O . GLN A 1 344 ? 21.934 17.647 52.647 1.00 40.41 344 GLN A O 1
ATOM 2877 N N . ASN A 1 345 ? 20.232 16.369 51.927 1.00 39.66 345 ASN A N 1
ATOM 2878 C CA . ASN A 1 345 ? 19.654 16.112 53.253 1.00 39.66 345 ASN A CA 1
ATOM 2879 C C . ASN A 1 345 ? 19.965 14.711 53.811 1.00 39.66 345 ASN A C 1
ATOM 2881 O O . ASN A 1 345 ? 19.484 14.369 54.890 1.00 39.66 345 ASN A O 1
ATOM 2885 N N . SER A 1 346 ? 20.794 13.907 53.137 1.00 41.78 346 SER A N 1
ATOM 2886 C CA . SER A 1 346 ? 21.201 12.581 53.616 1.00 41.78 346 SER A CA 1
ATOM 2887 C C . SER A 1 346 ? 22.293 12.678 54.693 1.00 41.78 346 SER A C 1
ATOM 2889 O O . SER A 1 346 ? 23.469 12.376 54.477 1.00 41.78 346 SER A O 1
ATOM 2891 N N . LYS A 1 347 ? 21.895 13.117 55.885 1.00 42.41 347 LYS A N 1
ATOM 2892 C CA . LYS A 1 347 ? 22.546 12.747 57.142 1.00 42.41 347 LYS A CA 1
ATOM 2893 C C . LYS A 1 347 ? 21.498 12.048 57.989 1.00 42.41 347 LYS A C 1
ATOM 2895 O O . LYS A 1 347 ? 20.926 12.685 58.856 1.00 42.41 347 LYS A O 1
ATOM 2900 N N . ASP A 1 348 ? 21.211 10.791 57.669 1.00 39.28 348 ASP A N 1
ATOM 2901 C CA . ASP A 1 348 ? 20.791 9.805 58.664 1.00 39.28 348 ASP A CA 1
ATOM 2902 C C . ASP A 1 348 ? 20.876 8.381 58.082 1.00 39.28 348 ASP A C 1
ATOM 2904 O O . ASP A 1 348 ? 20.449 8.087 56.965 1.00 39.28 348 ASP A O 1
ATOM 2908 N N . ASP A 1 349 ? 21.497 7.513 58.877 1.00 47.00 349 ASP A N 1
ATOM 2909 C CA . ASP A 1 349 ? 22.167 6.246 58.549 1.00 47.00 349 ASP A CA 1
ATOM 2910 C C . ASP A 1 349 ? 21.241 5.041 58.252 1.00 47.00 349 ASP A C 1
ATOM 2912 O O . ASP A 1 349 ? 21.528 3.917 58.660 1.00 47.00 349 ASP A O 1
ATOM 2916 N N . SER A 1 350 ? 20.119 5.208 57.542 1.00 41.88 350 SER A N 1
ATOM 2917 C CA . SER A 1 350 ? 19.187 4.075 57.315 1.00 41.88 350 SER A CA 1
ATOM 2918 C C . SER A 1 350 ? 18.834 3.734 55.865 1.00 41.88 350 SER A C 1
ATOM 2920 O O . SER A 1 350 ? 18.217 2.693 55.639 1.00 41.88 350 SER A O 1
ATOM 2922 N N . ASP A 1 351 ? 19.296 4.506 54.874 1.00 45.75 351 ASP A N 1
ATOM 2923 C CA . ASP A 1 351 ? 18.766 4.416 53.499 1.00 45.75 351 ASP A CA 1
ATOM 2924 C C . ASP A 1 351 ? 19.727 3.875 52.423 1.00 45.75 351 ASP A C 1
ATOM 2926 O O . ASP A 1 351 ? 19.493 4.008 51.221 1.00 45.75 351 ASP A O 1
ATOM 2930 N N . HIS A 1 352 ? 20.778 3.156 52.832 1.00 45.69 352 HIS A N 1
ATOM 2931 C CA . HIS A 1 352 ? 21.711 2.490 51.904 1.00 45.69 352 HIS A CA 1
ATOM 2932 C C . HIS A 1 352 ? 21.050 1.450 50.974 1.00 45.69 352 HIS A C 1
ATOM 2934 O O . HIS A 1 352 ? 21.632 1.063 49.959 1.00 45.69 352 HIS A O 1
ATOM 2940 N N . SER A 1 353 ? 19.839 0.983 51.293 1.00 45.59 353 SER A N 1
ATOM 2941 C CA . SER A 1 353 ? 19.106 -0.009 50.496 1.00 45.59 353 SER A CA 1
ATOM 2942 C C . SER A 1 353 ? 18.299 0.618 49.348 1.00 45.59 353 SER A C 1
ATOM 2944 O O . SER A 1 353 ? 18.218 0.028 48.269 1.00 45.59 353 SER A O 1
ATOM 2946 N N . ILE A 1 354 ? 17.766 1.832 49.521 1.00 43.59 354 ILE A N 1
ATOM 2947 C CA . ILE A 1 354 ? 16.904 2.502 48.531 1.00 43.59 354 ILE A CA 1
ATOM 2948 C C . ILE A 1 354 ? 17.728 3.102 47.388 1.00 43.59 354 ILE A C 1
ATOM 2950 O O . ILE A 1 354 ? 17.399 2.900 46.213 1.00 43.59 354 ILE A O 1
ATOM 2954 N N . GLU A 1 355 ? 18.856 3.741 47.714 1.00 46.16 355 GLU A N 1
ATOM 2955 C CA . GLU A 1 355 ? 19.804 4.282 46.728 1.00 46.16 355 GLU A CA 1
ATOM 2956 C C . GLU A 1 355 ? 20.356 3.188 45.800 1.00 46.16 355 GLU A C 1
ATOM 2958 O O . GLU A 1 355 ? 20.508 3.382 44.589 1.00 46.16 355 GLU A O 1
ATOM 2963 N N . LYS A 1 356 ? 20.591 1.990 46.345 1.00 47.81 356 LYS A N 1
ATOM 2964 C CA . LYS A 1 356 ? 21.114 0.843 45.594 1.00 47.81 356 LYS A CA 1
ATOM 2965 C C . LYS A 1 356 ? 20.078 0.285 44.610 1.00 47.81 356 LYS A C 1
ATOM 2967 O O . LYS A 1 356 ? 20.427 -0.079 43.488 1.00 47.81 356 LYS A O 1
ATOM 2972 N N . VAL A 1 357 ? 18.792 0.279 44.971 1.00 45.94 357 VAL A N 1
ATOM 2973 C CA . VAL A 1 357 ? 17.692 -0.227 44.125 1.00 45.94 357 VAL A CA 1
ATOM 2974 C C . VAL A 1 357 ? 17.339 0.741 42.987 1.00 45.94 357 VAL A C 1
ATOM 2976 O O . VAL A 1 357 ? 17.079 0.305 41.860 1.00 45.94 357 VAL A O 1
ATOM 2979 N N . GLN A 1 358 ? 17.391 2.053 43.228 1.00 48.53 358 GLN A N 1
ATOM 2980 C CA . GLN A 1 358 ? 17.189 3.067 42.182 1.00 48.53 358 GLN A CA 1
ATOM 2981 C C . GLN A 1 358 ? 18.337 3.058 41.163 1.00 48.53 358 GLN A C 1
ATOM 2983 O O . GLN A 1 358 ? 18.100 3.065 39.951 1.00 48.53 358 GLN A O 1
ATOM 2988 N N . ARG A 1 359 ? 19.575 2.897 41.644 1.00 47.00 359 ARG A N 1
ATOM 2989 C CA . ARG A 1 359 ? 20.762 2.675 40.810 1.00 47.00 359 ARG A CA 1
ATOM 2990 C C . ARG A 1 359 ? 20.657 1.393 39.983 1.00 47.00 359 ARG A C 1
ATOM 2992 O O . ARG A 1 359 ? 20.910 1.422 38.783 1.00 47.00 359 ARG A O 1
ATOM 2999 N N . LEU A 1 360 ? 20.204 0.286 40.569 1.00 45.19 360 LEU A N 1
ATOM 3000 C CA . LEU A 1 360 ? 19.973 -0.961 39.832 1.00 45.19 360 LEU A CA 1
ATOM 3001 C C . LEU A 1 360 ? 18.861 -0.831 38.778 1.00 45.19 360 LEU A C 1
ATOM 3003 O O . LEU A 1 360 ? 18.943 -1.464 37.729 1.00 45.19 360 LEU A O 1
ATOM 3007 N N . SER A 1 361 ? 17.850 0.009 39.012 1.00 45.28 361 SER A N 1
ATOM 3008 C CA . SER A 1 361 ? 16.754 0.256 38.061 1.00 45.28 361 SER A CA 1
ATOM 3009 C C . SER A 1 361 ? 17.219 1.047 36.835 1.00 45.28 361 SER A C 1
ATOM 3011 O O . SER A 1 361 ? 16.849 0.712 35.708 1.00 45.28 361 SER A O 1
ATOM 3013 N N . TYR A 1 362 ? 18.090 2.036 37.048 1.00 47.53 362 TYR A N 1
ATOM 3014 C CA . TYR A 1 362 ? 18.773 2.772 35.984 1.00 47.53 362 TYR A CA 1
ATOM 3015 C C . TYR A 1 362 ? 19.757 1.874 35.214 1.00 47.53 362 TYR A C 1
ATOM 3017 O O . TYR A 1 362 ? 19.690 1.771 33.987 1.00 47.53 362 TYR A O 1
ATOM 3025 N N . LEU A 1 363 ? 20.619 1.141 35.928 1.00 44.72 363 LEU A N 1
ATOM 3026 C CA . LEU A 1 363 ? 21.608 0.240 35.325 1.00 44.72 363 LEU A CA 1
ATOM 3027 C C . LEU A 1 363 ? 20.947 -0.903 34.538 1.00 44.72 363 LEU A C 1
ATOM 3029 O O . LEU A 1 363 ? 21.446 -1.285 33.486 1.00 44.72 363 LEU A O 1
ATOM 3033 N N . ARG A 1 364 ? 19.777 -1.398 34.960 1.00 45.00 364 ARG A N 1
ATOM 3034 C CA . ARG A 1 364 ? 19.011 -2.415 34.217 1.00 45.00 364 ARG A CA 1
ATOM 3035 C C . ARG A 1 364 ? 18.602 -1.959 32.812 1.00 45.00 364 ARG A C 1
ATOM 3037 O O . ARG A 1 364 ? 18.525 -2.792 31.910 1.00 45.00 364 ARG A O 1
ATOM 3044 N N . LEU A 1 365 ? 18.291 -0.674 32.639 1.00 40.88 365 LEU A N 1
ATOM 3045 C CA . LEU A 1 365 ? 17.800 -0.113 31.376 1.00 40.88 365 LEU A CA 1
ATOM 3046 C C . LEU A 1 365 ? 18.932 0.385 30.469 1.00 40.88 365 LEU A C 1
ATOM 3048 O O . LEU A 1 365 ? 18.767 0.377 29.251 1.00 40.88 365 LEU A O 1
ATOM 3052 N N . HIS A 1 366 ? 20.065 0.786 31.053 1.00 41.41 366 HIS A N 1
ATOM 3053 C CA . HIS A 1 366 ? 21.134 1.482 30.334 1.00 41.41 366 HIS A CA 1
ATOM 3054 C C . HIS A 1 366 ? 22.496 0.747 30.314 1.00 41.41 366 HIS A C 1
ATOM 3056 O O . HIS A 1 366 ? 23.239 0.941 29.356 1.00 41.41 366 HIS A O 1
ATOM 3062 N N . ASP A 1 367 ? 22.821 -0.127 31.285 1.00 42.91 367 ASP A N 1
ATOM 3063 C CA . ASP A 1 367 ? 24.057 -0.949 31.313 1.00 42.91 367 ASP A CA 1
ATOM 3064 C C . ASP A 1 367 ? 23.856 -2.345 31.979 1.00 42.91 367 ASP A C 1
ATOM 3066 O O . ASP A 1 367 ? 24.145 -2.554 33.167 1.00 42.91 367 ASP A O 1
ATOM 3070 N N . PRO A 1 368 ? 23.391 -3.354 31.210 1.00 43.84 368 PRO A N 1
ATOM 3071 C CA . PRO A 1 368 ? 22.963 -4.651 31.749 1.00 43.84 368 PRO A CA 1
ATOM 3072 C C . PRO A 1 368 ? 24.079 -5.539 32.325 1.00 43.84 368 PRO A C 1
ATOM 3074 O O . PRO A 1 368 ? 23.788 -6.464 33.086 1.00 43.84 368 PRO A O 1
ATOM 3077 N N . ARG A 1 369 ? 25.352 -5.314 31.961 1.00 45.28 369 ARG A N 1
ATOM 3078 C CA . ARG A 1 369 ? 26.477 -6.138 32.451 1.00 45.28 369 ARG A CA 1
ATOM 3079 C C . ARG A 1 369 ? 26.875 -5.756 33.875 1.00 45.28 369 ARG A C 1
ATOM 3081 O O . ARG A 1 369 ? 27.126 -6.647 34.685 1.00 45.28 369 ARG A O 1
ATOM 3088 N N . SER A 1 370 ? 26.876 -4.461 34.181 1.00 49.03 370 SER A N 1
ATOM 3089 C CA . SER A 1 370 ? 27.130 -3.934 35.528 1.00 49.03 370 SER A CA 1
ATOM 3090 C C . SER A 1 370 ? 25.964 -4.246 36.478 1.00 49.03 370 SER A C 1
ATOM 3092 O O . SER A 1 370 ? 26.194 -4.615 37.629 1.00 49.03 370 SER A O 1
ATOM 3094 N N . TYR A 1 371 ? 24.724 -4.241 35.964 1.00 55.91 371 TYR A N 1
ATOM 3095 C CA . TYR A 1 371 ? 23.523 -4.665 36.701 1.00 55.91 371 TYR A CA 1
ATOM 3096 C C . TYR A 1 371 ? 23.626 -6.098 37.255 1.00 55.91 371 TYR A C 1
ATOM 3098 O O . TYR A 1 371 ? 23.350 -6.324 38.429 1.00 55.91 371 TYR A O 1
ATOM 3106 N N . LEU A 1 372 ? 24.057 -7.072 36.444 1.00 42.12 372 LEU A N 1
ATOM 3107 C CA . LEU A 1 372 ? 24.106 -8.484 36.858 1.00 42.12 372 LEU A CA 1
ATOM 3108 C C . LEU A 1 372 ? 25.163 -8.781 37.933 1.00 42.12 372 LEU A C 1
ATOM 3110 O O . LEU A 1 372 ? 24.989 -9.727 38.696 1.00 42.12 372 LEU A O 1
ATOM 3114 N N . LYS A 1 373 ? 26.239 -7.988 37.998 1.00 55.69 373 LYS A N 1
ATOM 3115 C CA . LYS A 1 373 ? 27.307 -8.133 38.997 1.00 55.69 373 LYS A CA 1
ATOM 3116 C C . LYS A 1 373 ? 26.931 -7.508 40.343 1.00 55.69 373 LYS A C 1
ATOM 3118 O O . LYS A 1 373 ? 27.304 -8.040 41.374 1.00 55.69 373 LYS A O 1
ATOM 3123 N N . GLU A 1 374 ? 26.197 -6.394 40.328 1.00 53.75 374 GLU A N 1
ATOM 3124 C CA . GLU A 1 374 ? 25.750 -5.706 41.549 1.00 53.75 374 GLU A CA 1
ATOM 3125 C C . GLU A 1 374 ? 24.457 -6.318 42.131 1.00 53.75 374 GLU A C 1
ATOM 3127 O O . GLU A 1 374 ? 24.207 -6.208 43.330 1.00 53.75 374 GLU A O 1
ATOM 3132 N N . PHE A 1 375 ? 23.640 -6.994 41.311 1.00 49.81 375 PHE A N 1
ATOM 3133 C CA . PHE A 1 375 ? 22.401 -7.647 41.754 1.00 49.81 375 PHE A CA 1
ATOM 3134 C C . PHE A 1 375 ? 22.634 -8.931 42.572 1.00 49.81 375 PHE A C 1
ATOM 3136 O O . PHE A 1 375 ? 21.806 -9.266 43.415 1.00 49.81 375 PHE A O 1
ATOM 3143 N N . SER A 1 376 ? 23.743 -9.651 42.361 1.00 47.66 376 SER A N 1
ATOM 3144 C CA . SER A 1 376 ? 24.049 -10.890 43.102 1.00 47.66 376 SER A CA 1
ATOM 3145 C C . SER A 1 376 ? 24.360 -10.673 44.584 1.00 47.66 376 SER A C 1
ATOM 3147 O O . SER A 1 376 ? 24.306 -11.627 45.356 1.00 47.66 376 SER A O 1
ATOM 3149 N N . ASP A 1 377 ? 24.656 -9.432 44.970 1.00 52.66 377 ASP A N 1
ATOM 3150 C CA . ASP A 1 377 ? 25.082 -9.055 46.319 1.00 52.66 377 ASP A CA 1
ATOM 3151 C C . ASP A 1 377 ? 23.931 -8.474 47.161 1.00 52.66 377 ASP A C 1
ATOM 3153 O O . ASP A 1 377 ? 24.162 -7.971 48.261 1.00 52.66 377 ASP A O 1
ATOM 3157 N N . LEU A 1 378 ? 22.694 -8.494 46.645 1.00 53.72 378 LEU A N 1
ATOM 3158 C CA . LEU A 1 378 ? 21.523 -7.969 47.347 1.00 53.72 378 LEU A CA 1
ATOM 3159 C C . LEU A 1 378 ? 20.909 -9.048 48.244 1.00 53.72 378 LEU A C 1
ATOM 3161 O O . LEU A 1 378 ? 20.471 -10.096 47.758 1.00 53.72 378 LEU A O 1
ATOM 3165 N N . SER A 1 379 ? 20.847 -8.798 49.552 1.00 53.09 379 SER A N 1
ATOM 3166 C CA . SER A 1 379 ? 20.227 -9.745 50.475 1.00 53.09 379 SER A CA 1
ATOM 3167 C C . SER A 1 379 ? 18.696 -9.668 50.408 1.00 53.09 379 SER A C 1
ATOM 3169 O O . SER A 1 379 ? 18.091 -8.624 50.143 1.00 53.09 379 SER A O 1
ATOM 3171 N N . PHE A 1 380 ? 18.037 -10.799 50.664 1.00 42.53 380 PHE A N 1
ATOM 3172 C CA . PHE A 1 380 ? 16.575 -10.893 50.657 1.00 42.53 380 PHE A CA 1
ATOM 3173 C C . PHE A 1 380 ? 15.917 -9.993 51.723 1.00 42.53 380 PHE A C 1
ATOM 3175 O O . PHE A 1 380 ? 14.807 -9.501 51.520 1.00 42.53 380 PHE A O 1
ATOM 3182 N N . GLU A 1 381 ? 16.607 -9.737 52.837 1.00 45.44 381 GLU A N 1
ATOM 3183 C CA . GLU A 1 381 ? 16.126 -8.882 53.930 1.00 45.44 381 GLU A CA 1
ATOM 3184 C C . GLU A 1 381 ? 16.138 -7.390 53.555 1.00 45.44 381 GLU A C 1
ATOM 3186 O O . GLU A 1 381 ? 15.196 -6.669 53.891 1.00 45.44 381 GLU A O 1
ATOM 3191 N N . GLU A 1 382 ? 17.115 -6.935 52.765 1.00 50.16 382 GLU A N 1
ATOM 3192 C CA . GLU A 1 382 ? 17.175 -5.553 52.259 1.00 50.16 382 GLU A CA 1
ATOM 3193 C C . GLU A 1 382 ? 16.054 -5.266 51.247 1.00 50.16 382 GLU A C 1
ATOM 3195 O O . GLU A 1 382 ? 15.381 -4.236 51.327 1.00 50.16 382 GLU A O 1
ATOM 3200 N N . PHE A 1 383 ? 15.783 -6.208 50.336 1.00 45.53 383 PHE A N 1
ATOM 3201 C CA . PHE A 1 383 ? 14.684 -6.087 49.370 1.00 45.53 383 PHE A CA 1
ATOM 3202 C C . PHE A 1 383 ? 13.310 -6.076 50.055 1.00 45.53 383 PHE A C 1
ATOM 3204 O O . PHE A 1 383 ? 12.420 -5.304 49.690 1.00 45.53 383 PHE A O 1
ATOM 3211 N N . LYS A 1 384 ? 13.135 -6.926 51.073 1.00 41.31 384 LYS A N 1
ATOM 3212 C CA . LYS A 1 384 ? 11.885 -7.037 51.830 1.00 41.31 384 LYS A CA 1
ATOM 3213 C C . LYS A 1 384 ? 11.583 -5.765 52.631 1.00 41.31 384 LYS A C 1
ATOM 3215 O O . LYS A 1 384 ? 10.437 -5.322 52.633 1.00 41.31 384 LYS A O 1
ATOM 3220 N N . THR A 1 385 ? 12.598 -5.150 53.237 1.00 48.06 385 THR A N 1
ATOM 3221 C CA . THR A 1 385 ? 12.452 -3.920 54.039 1.00 48.06 385 THR A CA 1
ATOM 3222 C C . THR A 1 385 ? 12.013 -2.730 53.179 1.00 48.06 385 THR A C 1
ATOM 3224 O O . THR A 1 385 ? 11.088 -2.009 53.547 1.00 48.06 385 THR A O 1
ATOM 3227 N N . TYR A 1 386 ? 12.584 -2.574 51.978 1.00 47.84 386 TYR A N 1
ATOM 3228 C CA . TYR A 1 386 ? 12.132 -1.564 51.015 1.00 47.84 386 TYR A CA 1
ATOM 3229 C C . TYR A 1 386 ? 10.664 -1.761 50.608 1.00 47.84 386 TYR A C 1
ATOM 3231 O O . TYR A 1 386 ? 9.894 -0.800 50.553 1.00 47.84 386 TYR A O 1
ATOM 3239 N N . TYR A 1 387 ? 10.267 -3.011 50.353 1.00 41.34 387 TYR A N 1
ATOM 3240 C CA . TYR A 1 387 ? 8.921 -3.355 49.896 1.00 41.34 387 TYR A CA 1
ATOM 3241 C C . TYR A 1 387 ? 7.853 -3.210 50.993 1.00 41.34 387 TYR A C 1
ATOM 3243 O O . TYR A 1 387 ? 6.716 -2.853 50.697 1.00 41.34 387 TYR A O 1
ATOM 3251 N N . GLU A 1 388 ? 8.192 -3.479 52.256 1.00 44.16 388 GLU A N 1
ATOM 3252 C CA . GLU A 1 388 ? 7.274 -3.298 53.390 1.00 44.16 388 GLU A CA 1
ATOM 3253 C C . GLU A 1 388 ? 7.135 -1.825 53.801 1.00 44.16 388 GLU A C 1
ATOM 3255 O O . GLU A 1 388 ? 6.023 -1.401 54.109 1.00 44.16 388 GLU A O 1
ATOM 3260 N N . ASN A 1 389 ? 8.202 -1.023 53.703 1.00 44.25 389 ASN A N 1
ATOM 3261 C CA . ASN A 1 389 ? 8.158 0.415 54.011 1.00 44.25 389 ASN A CA 1
ATOM 3262 C C . ASN A 1 389 ? 7.489 1.263 52.917 1.00 44.25 389 ASN A C 1
ATOM 3264 O O . ASN A 1 389 ? 7.023 2.364 53.191 1.00 44.25 389 ASN A O 1
ATOM 3268 N N . ASN A 1 390 ? 7.427 0.752 51.686 1.00 42.41 390 ASN A N 1
ATOM 3269 C CA . ASN A 1 390 ? 6.788 1.416 50.545 1.00 42.41 390 ASN A CA 1
ATOM 3270 C C . ASN A 1 390 ? 5.548 0.657 50.058 1.00 42.41 390 ASN A C 1
ATOM 3272 O O . ASN A 1 390 ? 5.084 0.867 48.934 1.00 42.41 390 ASN A O 1
ATOM 3276 N N . LYS A 1 391 ? 5.012 -0.244 50.893 1.00 35.38 391 LYS A N 1
ATOM 3277 C CA . LYS A 1 391 ? 3.764 -0.938 50.602 1.00 35.38 391 LYS A CA 1
ATOM 3278 C C . LYS A 1 391 ? 2.647 0.111 50.581 1.00 35.38 391 LYS A C 1
ATOM 3280 O O . LYS A 1 391 ? 2.449 0.795 51.585 1.00 35.38 391 LYS A O 1
ATOM 3285 N N . PRO A 1 392 ? 1.936 0.270 49.459 1.00 35.22 392 PRO A N 1
ATOM 3286 C CA . PRO A 1 392 ? 0.818 1.196 49.397 1.00 35.22 392 PRO A CA 1
ATOM 3287 C C . PRO A 1 392 ? -0.268 0.752 50.392 1.00 35.22 392 PRO A C 1
ATOM 3289 O O . PRO A 1 392 ? -0.631 -0.427 50.400 1.00 35.22 392 PRO A O 1
ATOM 3292 N N . ASN A 1 393 ? -0.762 1.681 51.222 1.00 40.75 393 ASN A N 1
ATOM 3293 C CA . ASN A 1 393 ? -2.123 1.582 51.763 1.00 40.75 393 ASN A CA 1
ATOM 3294 C C . ASN A 1 393 ? -3.122 1.888 50.649 1.00 40.75 393 ASN A C 1
ATOM 3296 O O . ASN A 1 393 ? -2.865 2.864 49.904 1.00 40.75 393 ASN A O 1
#

Foldseek 3Di:
DLVVLVVLVVVLVVLVPPPCCLVDPVSVVVNVVSLVVNCVVPVLQLVSLLVVLVVCVVSVNPVVSLVSLVVNCPQPLRVQPLSSLLSNLVSVDVVVDPDPPDDVVSVVSLVSNCVRHVQPQANPSSLVVVCVNDPCNLLSLLCSLQPHLYPPSVVSLVVNLVVLVPDDLVVLLVSLVSCVVVVNCVSVVLNVVRVPVVVDDPVNSVVSSVVVNVVSVVSNVVSVVVNVVCVVLVVQQPDQAADSDQDDPSNVVSLVVNLVVDDLVPVVVSLSSLSSVCGNRVQPPVSLVVSLVSCVVVVHPCNVVSLVSNVVHPVSVVCVVVVVVVPDPPCVVVVVVVVVVVVVPPPDDDCPLVVLVVVLVVCVVPPVVVNVVSVVPDDPVSVVVVCVVPPDD

InterPro domains:
  IPR003107 HAT (Half-A-TPR) repeat [SM00386] (26-58)
  IPR003107 HAT (Half-A-TPR) repeat [SM00386] (60-94)
  IPR003107 HAT (Half-A-TPR) repeat [SM00386] (265-297)
  IPR011990 Tetratricopeptide-like helical domain superfamily [G3DSA:1.25.40.10] (38-366)
  IPR011990 Tetratricopeptide-like helical domain superfamily [SSF48452] (22-345)
  IPR059164 PRP39, C-terminal HAT repeat [PF23241] (230-311)

Sequence (393 aa):
METEYKQLVASLSSLEKNTDLYSNSIKLVKCRDLYRSILKTFPWLEGFWVRWAHTEFALNDSSAAIFVFNSAINTPSLENSLVVWVEYLKFLVRIECTCRPVTERILSYFREAEKRIGDHFLAHEYWDMYLEICDSKMKLLLHIVNNCTLHQCTKYYEQLRNDISKCNYDQLLSFCDDAMHAGNTEYKRIFDDFVDSRVADSLELDKFREVVCTKLRLQYQLHIRRVDAVKGFEMSIKRPFFHPKIPKKTESLVWNNYLNSVDDNHAYAKIKLFKRALIPFAFDESMWLKYIRYLVSVNNDGIEQAYIAGKHLKVVNDHHELWQLRNDPIKMSDCDKRSEVILQNSKDDSDHSIEKVQRLSYLRLHDPRSYLKEFSDLSFEEFKTYYENNKPN

Mean predicted aligned error: 13.19 Å

Nearest PDB structures (foldseek):
  6g70-assembly1_B  TM=6.328E-01  e=1.406E-09  Mus musculus
  6g70-assembly1_A  TM=6.240E-01  e=1.969E-09  Mus musculus
  8c6j-assembly1_S  TM=2.542E-01  e=6.082E-04  Homo sapiens
  8ro0-assembly1_J  TM=2.753E-01  e=3.723E-03  Caenorhabditis elegans

Solvent-accessible surface area (backbone atoms only — not comparable to full-atom values): 22378 Å² total; per-residue (Å²): 104,63,68,56,50,52,53,53,52,52,55,50,54,60,51,69,70,39,86,56,45,87,78,32,71,68,55,40,50,52,50,54,51,48,53,50,52,50,42,70,77,43,69,64,47,53,69,56,49,49,50,50,20,52,51,34,39,75,71,72,33,60,67,57,17,51,50,44,46,53,53,43,49,69,32,88,76,33,48,60,34,57,67,49,51,44,54,44,51,53,49,53,56,63,71,70,48,93,57,81,78,73,56,68,69,59,53,50,52,53,58,52,44,42,77,51,32,47,59,38,45,80,34,58,68,53,53,54,56,48,53,73,72,45,86,62,42,68,60,54,38,52,48,44,47,69,70,36,48,34,78,65,43,65,59,47,45,53,50,45,53,55,50,51,74,69,50,54,70,68,56,48,50,52,48,29,50,52,40,33,75,72,68,37,66,71,35,45,59,58,39,65,74,48,71,79,52,82,80,60,50,75,67,54,50,50,51,51,43,48,55,54,51,51,53,52,49,56,52,41,56,59,35,49,54,58,32,59,72,46,43,66,46,59,73,64,56,86,62,76,54,61,56,83,64,69,67,53,71,72,54,52,49,47,53,50,51,49,60,67,69,50,57,75,91,42,48,71,62,47,51,54,52,44,53,52,52,42,37,24,33,67,84,34,64,69,59,53,52,53,48,46,53,49,30,59,76,68,72,44,85,61,40,62,60,51,48,66,68,43,47,87,36,77,70,54,56,73,47,49,61,63,54,57,64,72,74,37,80,74,53,56,55,49,53,54,47,49,55,50,56,55,66,73,62,72,82,69,100,77,54,77,58,58,60,51,52,55,51,42,56,51,26,56,77,77,39,60,72,63,28,61,66,61,56,76,74,62,54,71,67,55,58,48,50,56,51,65,76,65,52,82,129

Radius of gyration: 28.72 Å; Cα contacts (8 Å, |Δi|>4): 290; chains: 1; bounding box: 66×41×96 Å

Organism: Starmerella bacillaris (NCBI:txid1247836)